Protein AF-0000000070210352 (afdb_homodimer)

Secondary structure (DSSP, 8-state):
--S-SEEEEEE-TTS-EEEEEESS---GGGTTT-EEEEEEEETTTEEEEEEEEEE--EEE-S-S--S-EEEEES-BHHHHHHHT-PPPSS-EEEEE-GGGEE-TT-EEEE-GGGSTTEE--EEEEEEE-S-B-S--GGGGGGGEEEEEEEE--EEGGGTSSHHHHTT--TGGG-STT-EEEEEEEEPGGG-S-GGG-EEEEEETTEEEEEEEGGGBSS-HHHHHHHHHTTSPBPTT-EEE----S--GGGSSS-----TT-EEEEEETTTEEEEEEEEE-/--S-SEEEEEE-TTS-EEEEEESS---HHHHTT-EEEEEEEETTTEEEEEEEEEE--EEE-S-S--S-EEEEES-BHHHHHHHT-PPPSS-EEEEE-GGGEE-TT--EEE-GGGSTTEE--EEEEEEE-S-B-S--GGGGGGGEEEEEEEE--EEGGGTSSHHHHTT--TGGG-STT-EEEEEEEEPGGG-S-GGG-EEEEEETTEEEEEEEGGGBSS-HHHHHHHHHTTSPBPTT-EEE----S--GGGSSS-----TT-EEEEEETTTEEEEEEEEE-

Solvent-accessible surface area (backbone atoms only — not comparable to full-atom values): 26756 Å² total; per-residue (Å²): 126,75,62,43,54,21,35,31,21,24,22,29,85,86,64,50,74,46,35,29,31,40,89,59,79,51,60,51,88,57,43,46,68,34,77,30,40,33,39,48,74,43,65,83,81,37,60,39,70,67,86,42,69,48,45,32,46,42,64,33,27,50,52,95,65,39,62,36,31,40,33,29,47,71,19,14,50,66,23,25,58,74,66,72,50,83,78,32,80,38,80,17,40,40,44,27,52,40,61,10,53,29,26,32,70,37,71,27,62,35,46,70,90,37,52,88,38,19,33,59,26,43,21,60,22,39,28,27,31,45,69,44,56,58,45,55,36,90,55,40,73,83,41,39,53,17,38,33,29,30,38,53,28,31,20,42,70,45,28,51,54,46,60,35,10,55,45,22,60,21,61,24,33,28,34,39,29,22,32,26,32,16,44,29,35,26,23,48,82,82,46,80,55,75,50,74,31,43,35,36,23,23,53,72,80,43,76,47,27,73,49,50,42,63,44,38,69,63,47,72,27,52,48,47,22,58,64,11,51,58,14,77,41,49,45,41,26,34,36,38,55,24,34,59,42,54,35,14,83,80,37,84,74,65,50,50,52,50,74,66,40,32,41,36,30,35,39,63,90,59,36,32,24,37,34,32,36,36,64,100,126,75,63,43,55,21,34,32,21,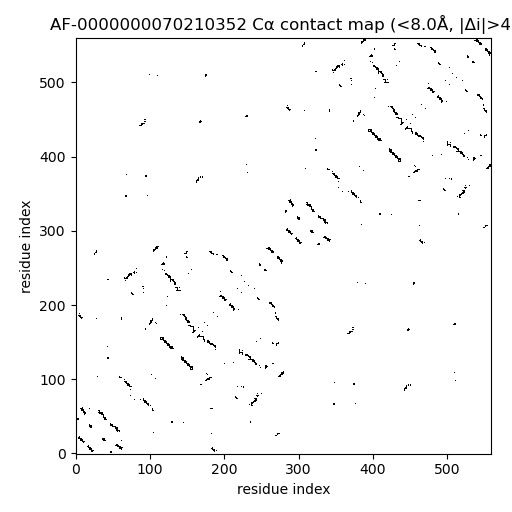23,24,29,84,84,63,50,76,45,35,28,32,41,88,61,79,52,60,52,88,56,43,43,68,34,76,29,39,33,39,46,73,43,65,83,81,36,59,38,70,67,86,43,69,49,45,34,45,44,64,33,27,50,54,97,64,39,64,36,32,41,32,31,48,71,21,14,52,65,23,24,58,75,65,72,51,82,77,34,80,39,80,17,39,40,45,28,53,41,62,9,54,30,24,35,69,38,72,28,62,35,47,68,91,37,52,88,37,18,34,60,27,44,22,59,21,39,29,29,30,44,69,44,56,58,46,55,36,91,52,41,72,85,40,40,53,17,39,34,29,30,38,53,28,30,20,43,69,46,28,51,55,42,61,34,9,56,45,21,59,22,62,26,34,28,34,38,29,23,33,28,32,14,43,27,36,25,22,49,84,81,46,81,56,75,52,74,31,44,36,38,24,23,52,73,80,42,78,46,27,71,48,49,41,61,43,37,69,65,46,70,27,52,48,49,22,59,63,12,52,57,14,75,40,50,44,40,25,35,35,38,54,25,33,58,42,53,37,15,85,80,37,83,74,66,51,49,53,50,74,64,38,33,40,36,27,34,38,64,89,58,36,32,25,39,33,32,36,36,64,100

Nearest PDB structures (foldseek):
  8sut-assembly1_B  TM=8.507E-01  e=7.745E-30  Bacillus subtilis
  8sky-assembly1_A  TM=8.554E-01  e=4.816E-29  Bacillus subtilis
  8suu-assembly1_A  TM=8.334E-01  e=1.982E-28  Bacillus subtilis
  6v77-assembly1_B  TM=8.455E-01  e=5.073E-27  Mycolicibacterium smegmatis MC2 155
  1nr9-assembly2_C  TM=8.931E-01  e=1.199E-19  Escherichia coli

Foldseek 3Di:
DAQAQWWWWAQFPVRDIFIFHDPADDALVPQQQDKTFTWDDDLAGHIHTPPDIGGGHGTWFSDPWAQWAKEFEPFFQQACVLVVHDDDPATDIDIAGGQLETEFAEADEDEPQLAPFKKKFKFKKWFFRAKDAQDALVCLLVGTSAIKIWIQIFSVQCQPDCVRPVNHGHVRRHPGNSIYIDSTGGRCVLVVAQQAKWKFKDKVRHTQDIDGSVSGNQGPSSNVNVCRHVNIDGGGHMYTRYGHPRMQCSDVVRPHDHAQIKMWMQMPRGHIGIYGYHYD/DAQEQWWWWAQFPVRDIFIFHDPADDALVPQQQDKTFTWDDDLAGHIHTPPDIGGGHGTWFSDPWAQWAKEFEPFFQQACVLVVHDDDPATDIDIAGGQLETEFAEADEDEPQLAPFKKKFKFKKWFFRAKDAQDALVCLLVGTSAIKIWIQIFSVQCQDDCVRPVNHGHVRRHPGNSIYIDSTGGRCVLVVAQQAKWKFKDKVRHTQDIDGSVSGNQGPSSNVNVCRHVNIDGGGHMYTRYGHPRMQCSDVVRDHDHAQIKMWMQMPRGHIGIYGYHYD

Structure (mmCIF, N/CA/C/O backbone):
data_AF-0000000070210352-model_v1
#
loop_
_entity.id
_entity.type
_entity.pdbx_description
1 polymer 'Fumarylacetoacetase-like C-terminal domain-containing protein'
#
loop_
_atom_site.group_PDB
_atom_site.id
_atom_site.type_symbol
_atom_site.label_atom_id
_atom_site.label_alt_id
_atom_site.label_comp_id
_atom_site.label_asym_id
_atom_site.label_entity_id
_atom_site.label_seq_id
_atom_site.pdbx_PDB_ins_code
_atom_site.Cartn_x
_atom_site.Cartn_y
_atom_site.Cartn_z
_atom_site.occupancy
_atom_site.B_iso_or_equiv
_atom_site.auth_seq_id
_atom_site.auth_comp_id
_atom_site.auth_asym_id
_atom_site.auth_atom_id
_atom_site.pdbx_PDB_model_num
ATOM 1 N N . MET A 1 1 ? -24 14.086 12.539 1 58.62 1 MET A N 1
ATOM 2 C CA . MET A 1 1 ? -23.062 15.141 12.883 1 58.62 1 MET A CA 1
ATOM 3 C C . MET A 1 1 ? -21.844 14.57 13.609 1 58.62 1 MET A C 1
ATOM 5 O O . MET A 1 1 ? -21.969 13.594 14.344 1 58.62 1 MET A O 1
ATOM 9 N N . SER A 1 2 ? -20.672 15.078 13.133 1 75.44 2 SER A N 1
ATOM 10 C CA . SER A 1 2 ? -19.5 14.562 13.812 1 75.44 2 SER A CA 1
ATOM 11 C C . SER A 1 2 ? -19.594 14.781 15.32 1 75.44 2 SER A C 1
ATOM 13 O O . SER A 1 2 ? -20.062 15.828 15.773 1 75.44 2 SER A O 1
ATOM 15 N N . ALA A 1 3 ? -19.281 13.805 16 1 88.69 3 ALA A N 1
ATOM 16 C CA . ALA A 1 3 ? -19.344 13.852 17.453 1 88.69 3 ALA A CA 1
ATOM 17 C C . ALA A 1 3 ? -18.188 14.664 18.031 1 88.69 3 ALA A C 1
ATOM 19 O O . ALA A 1 3 ? -18.094 14.867 19.234 1 88.69 3 ALA A O 1
ATOM 20 N N . PHE A 1 4 ? -17.375 15.195 17.219 1 97.5 4 PHE A N 1
ATOM 21 C CA . PHE A 1 4 ? -16.219 15.961 17.672 1 97.5 4 PHE A CA 1
ATOM 22 C C . PHE A 1 4 ? -15.922 17.125 16.719 1 97.5 4 PHE A C 1
ATOM 24 O O . PHE A 1 4 ? -16.344 17.109 15.57 1 97.5 4 PHE A O 1
ATOM 31 N N . GLU A 1 5 ? -15.273 18.172 17.266 1 97.88 5 GLU A N 1
ATOM 32 C CA . GLU A 1 5 ? -14.68 19.234 16.453 1 97.88 5 GLU A CA 1
ATOM 33 C C . GLU A 1 5 ? -13.289 18.828 15.953 1 97.88 5 GLU A C 1
ATOM 35 O O . GLU A 1 5 ? -13.016 18.875 14.75 1 97.88 5 GLU A O 1
ATOM 40 N N . ARG A 1 6 ? -12.453 18.453 16.875 1 98.62 6 ARG A N 1
ATOM 41 C CA . ARG A 1 6 ? -11.094 18 16.609 1 98.62 6 ARG A CA 1
ATOM 42 C C . ARG A 1 6 ? -10.766 16.75 17.406 1 98.62 6 ARG A C 1
ATOM 44 O O . ARG A 1 6 ? -10.656 16.812 18.641 1 98.62 6 ARG A O 1
ATOM 51 N N . LEU A 1 7 ? -10.594 15.656 16.75 1 98.81 7 LEU A N 1
ATOM 52 C CA . LEU A 1 7 ? -10.383 14.352 17.359 1 98.81 7 LEU A CA 1
ATOM 53 C C . LEU A 1 7 ? -8.898 14.133 17.672 1 98.81 7 LEU A C 1
ATOM 55 O O . LEU A 1 7 ? -8.062 14.227 16.766 1 98.81 7 LEU A O 1
ATOM 59 N N . ILE A 1 8 ? -8.594 13.859 18.891 1 98.81 8 ILE A N 1
ATOM 60 C CA . ILE A 1 8 ? -7.238 13.469 19.25 1 98.81 8 ILE A CA 1
ATOM 61 C C . ILE A 1 8 ? -7.258 12.102 19.938 1 98.81 8 ILE A C 1
ATOM 63 O O . ILE A 1 8 ? -8.305 11.648 20.391 1 98.81 8 ILE A O 1
ATOM 67 N N . ARG A 1 9 ? -6.176 11.453 19.891 1 98.88 9 ARG A N 1
ATOM 68 C CA . ARG A 1 9 ? -5.855 10.258 20.656 1 98.88 9 ARG A CA 1
ATOM 69 C C . ARG A 1 9 ? -4.656 10.492 21.578 1 98.88 9 ARG A C 1
ATOM 71 O O . ARG A 1 9 ? -3.68 11.125 21.172 1 98.88 9 ARG A O 1
ATOM 78 N N . PHE A 1 10 ? -4.766 10.016 22.828 1 98.81 10 PHE A N 1
ATOM 79 C CA . PHE A 1 10 ? -3.697 10.312 23.781 1 98.81 10 PHE A CA 1
ATOM 80 C C . PHE A 1 10 ? -3.707 9.328 24.938 1 98.81 10 PHE A C 1
ATOM 82 O O . PHE A 1 10 ? -4.676 8.586 25.125 1 98.81 10 PHE A O 1
ATOM 89 N N . GLU A 1 11 ? -2.594 9.242 25.562 1 98.62 11 GLU A N 1
ATOM 90 C CA . GLU A 1 11 ? -2.559 8.625 26.891 1 98.62 11 GLU A CA 1
ATOM 91 C C . GLU A 1 11 ? -2.902 9.641 27.969 1 98.62 11 GLU A C 1
ATOM 93 O O . GLU A 1 11 ? -2.346 10.742 28 1 98.62 11 GLU A O 1
ATOM 98 N N . ASP A 1 12 ? -3.814 9.273 28.812 1 97.62 12 ASP A N 1
ATOM 99 C CA . ASP A 1 12 ? -4.098 10.172 29.922 1 97.62 12 ASP A CA 1
ATOM 100 C C . ASP A 1 12 ? -3.043 10.039 31.016 1 97.62 12 ASP A C 1
ATOM 102 O O . ASP A 1 12 ? -2.025 9.375 30.828 1 97.62 12 ASP A O 1
ATOM 106 N N . LYS A 1 13 ? -3.215 10.656 32.125 1 94.38 13 LYS A N 1
ATOM 107 C CA . LYS A 1 13 ? -2.219 10.711 33.219 1 94.38 13 LYS A CA 1
ATOM 108 C C . LYS A 1 13 ? -1.993 9.328 33.812 1 94.38 13 LYS A C 1
ATOM 110 O O . LYS A 1 13 ? -0.949 9.07 34.406 1 94.38 13 LYS A O 1
ATOM 115 N N . ASP A 1 14 ? -2.967 8.43 33.625 1 95.25 14 ASP A N 1
ATOM 116 C CA . ASP A 1 14 ? -2.859 7.082 34.156 1 95.25 14 ASP A CA 1
ATOM 117 C C . ASP A 1 14 ? -2.338 6.109 33.094 1 95.25 14 ASP A C 1
ATOM 119 O O . ASP A 1 14 ? -2.273 4.902 33.344 1 95.25 14 ASP A O 1
ATOM 123 N N . GLY A 1 15 ? -2.078 6.605 31.891 1 96.94 15 GLY A N 1
ATOM 124 C CA . GLY A 1 15 ? -1.497 5.773 30.844 1 96.94 15 GLY A CA 1
ATOM 125 C C . GLY A 1 15 ? -2.537 5.074 30 1 96.94 15 GLY A C 1
ATOM 126 O O . GLY A 1 15 ? -2.195 4.254 29.141 1 96.94 15 GLY A O 1
ATOM 127 N N . LYS A 1 16 ? -3.766 5.375 30.312 1 97.25 16 LYS A N 1
ATOM 128 C CA . LYS A 1 16 ? -4.84 4.793 29.5 1 97.25 16 LYS A CA 1
ATOM 129 C C . LYS A 1 16 ? -5.004 5.539 28.188 1 97.25 16 LYS A C 1
ATOM 131 O O . LYS A 1 16 ? -5.082 6.77 28.172 1 97.25 16 LYS A O 1
ATOM 136 N N . THR A 1 17 ? -5.027 4.805 27.078 1 98.56 17 THR A N 1
ATOM 137 C CA . THR A 1 17 ? -5.23 5.422 25.781 1 98.56 17 THR A CA 1
ATOM 138 C C . THR A 1 17 ? -6.707 5.742 25.547 1 98.56 17 THR A C 1
ATOM 140 O O . THR A 1 17 ? -7.559 4.859 25.641 1 98.56 17 THR A O 1
ATOM 143 N N . VAL A 1 18 ? -7.016 6.973 25.234 1 97.88 18 VAL A N 1
ATOM 144 C CA . VAL A 1 18 ? -8.398 7.402 25.047 1 97.88 18 VAL A CA 1
ATOM 145 C C . VAL A 1 18 ? -8.477 8.406 23.891 1 97.88 18 VAL A C 1
ATOM 147 O O . VAL A 1 18 ? -7.445 8.914 23.438 1 97.88 18 VAL A O 1
ATOM 150 N N . TYR A 1 19 ? -9.633 8.633 23.422 1 98.62 19 TYR A N 1
ATOM 151 C CA . TYR A 1 19 ? -9.914 9.688 22.453 1 98.62 19 TYR A CA 1
ATOM 152 C C . TYR A 1 19 ? -10.469 10.922 23.141 1 98.62 19 TYR A C 1
ATOM 154 O O . TYR A 1 19 ? -11.109 10.828 24.188 1 98.62 19 TYR A O 1
ATOM 162 N N . GLY A 1 20 ? -10.188 12.047 22.578 1 98.62 20 GLY A N 1
ATOM 163 C CA . GLY A 1 20 ? -10.688 13.312 23.094 1 98.62 20 GLY A CA 1
ATOM 164 C C . GLY A 1 20 ? -11.078 14.289 22 1 98.62 20 GLY A C 1
ATOM 165 O O . GLY A 1 20 ? -10.781 14.078 20.828 1 98.62 20 GLY A O 1
ATOM 166 N N . ASN A 1 21 ? -11.789 15.281 22.391 1 98.62 21 ASN A N 1
ATOM 167 C CA . ASN A 1 21 ? -12.234 16.359 21.5 1 98.62 21 ASN A CA 1
ATOM 168 C C . ASN A 1 21 ? -11.602 17.688 21.891 1 98.62 21 ASN A C 1
ATOM 170 O O . ASN A 1 21 ? -11.812 18.188 23 1 98.62 21 ASN A O 1
ATOM 174 N N . LEU A 1 22 ? -10.773 18.234 21.016 1 97.88 22 LEU A N 1
ATOM 175 C CA . LEU A 1 22 ? -10.367 19.641 21.156 1 97.88 22 LEU A CA 1
ATOM 176 C C . LEU A 1 22 ? -11.422 20.562 20.562 1 97.88 22 LEU A C 1
ATOM 178 O O . LEU A 1 22 ? -11.781 20.438 19.391 1 97.88 22 LEU A O 1
ATOM 182 N N . GLU A 1 23 ? -11.852 21.531 21.266 1 95.56 23 GLU A N 1
ATOM 183 C CA . GLU A 1 23 ? -12.93 22.422 20.828 1 95.56 23 GLU A CA 1
ATOM 184 C C . GLU A 1 23 ? -12.398 23.547 19.938 1 95.56 23 GLU A C 1
ATOM 186 O O . GLU A 1 23 ? -13.148 24.141 19.156 1 95.56 23 GLU A O 1
ATOM 191 N N . LYS A 1 24 ? -11.18 23.859 20.125 1 95.94 24 LYS A N 1
ATOM 192 C CA . LYS A 1 24 ? -10.516 24.875 19.328 1 95.94 24 LYS A CA 1
ATOM 193 C C . LYS A 1 24 ? -9.133 24.422 18.875 1 95.94 24 LYS A C 1
ATOM 195 O O . LYS A 1 24 ? -8.641 23.391 19.328 1 95.94 24 LYS A O 1
ATOM 200 N N . GLU A 1 25 ? -8.656 25.141 17.953 1 95.75 25 GLU A N 1
ATOM 201 C CA . GLU A 1 25 ? -7.277 24.859 17.547 1 95.75 25 GLU A CA 1
ATOM 202 C C . GLU A 1 25 ? -6.305 25.125 18.688 1 95.75 25 GLU A C 1
ATOM 204 O O . GLU A 1 25 ? -6.363 26.172 19.328 1 95.75 25 GLU A O 1
ATOM 209 N N . VAL A 1 26 ? -5.484 24.234 19 1 95.25 26 VAL A N 1
ATOM 210 C CA . VAL A 1 26 ? -4.477 24.328 20.047 1 95.25 26 VAL A CA 1
ATOM 211 C C . VAL A 1 26 ? -3.096 24.031 19.469 1 95.25 26 VAL A C 1
ATOM 213 O O . VAL A 1 26 ? -2.912 23.047 18.734 1 95.25 26 VAL A O 1
ATOM 216 N N . PRO A 1 27 ? -2.119 24.953 19.766 1 96 27 PRO A N 1
ATOM 217 C CA . PRO A 1 27 ? -0.766 24.594 19.328 1 96 27 PRO A CA 1
ATOM 218 C C . PRO A 1 27 ? -0.346 23.203 19.797 1 96 27 PRO A C 1
ATOM 220 O O . PRO A 1 27 ? -0.608 22.828 20.938 1 96 27 PRO A O 1
ATOM 223 N N . THR A 1 28 ? 0.237 22.453 18.906 1 97.75 28 THR A N 1
ATOM 224 C CA . THR A 1 28 ? 0.505 21.031 19.125 1 97.75 28 THR A CA 1
ATOM 225 C C . THR A 1 28 ? 1.237 20.812 20.438 1 97.75 28 THR A C 1
ATOM 227 O O . THR A 1 28 ? 0.867 19.938 21.219 1 97.75 28 THR A O 1
ATOM 230 N N . LYS A 1 29 ? 2.229 21.625 20.734 1 96.44 29 LYS A N 1
ATOM 231 C CA . LYS A 1 29 ? 3.068 21.453 21.922 1 96.44 29 LYS A CA 1
ATOM 232 C C . LYS A 1 29 ? 2.307 21.812 23.188 1 96.44 29 LYS A C 1
ATOM 234 O O . LYS A 1 29 ? 2.771 21.531 24.297 1 96.44 29 LYS A O 1
ATOM 239 N N . GLU A 1 30 ? 1.146 22.406 23.047 1 97.69 30 GLU A N 1
ATOM 240 C CA . GLU A 1 30 ? 0.341 22.812 24.188 1 97.69 30 GLU A CA 1
ATOM 241 C C . GLU A 1 30 ? -0.835 21.859 24.406 1 97.69 30 GLU A C 1
ATOM 243 O O . GLU A 1 30 ? -1.628 22.047 25.328 1 97.69 30 GLU A O 1
ATOM 248 N N . ILE A 1 31 ? -0.991 20.906 23.516 1 98.31 31 ILE A N 1
ATOM 249 C CA . ILE A 1 31 ? -2.098 19.953 23.656 1 98.31 31 ILE A CA 1
ATOM 250 C C . ILE A 1 31 ? -1.884 19.078 24.891 1 98.31 31 ILE A C 1
ATOM 252 O O . ILE A 1 31 ? -2.822 18.828 25.641 1 98.31 31 ILE A O 1
ATOM 256 N N . GLU A 1 32 ? -0.631 18.594 25.031 1 97.75 32 GLU A N 1
ATOM 257 C CA . GLU A 1 32 ? -0.325 17.859 26.25 1 97.75 32 GLU A CA 1
ATOM 258 C C . GLU A 1 32 ? -0.493 18.75 27.484 1 97.75 32 GLU A C 1
ATOM 260 O O . GLU A 1 32 ? -0.024 19.891 27.5 1 97.75 32 GLU A O 1
ATOM 265 N N . GLY A 1 33 ? -1.172 18.297 28.422 1 97.38 33 GLY A N 1
ATOM 266 C CA . GLY A 1 33 ? -1.474 19.078 29.609 1 97.38 33 GLY A CA 1
ATOM 267 C C . GLY A 1 33 ? -2.844 19.719 29.578 1 97.38 33 GLY A C 1
ATOM 268 O O . GLY A 1 33 ? -3.361 20.156 30.609 1 97.38 33 GLY A O 1
ATOM 269 N N . SER A 1 34 ? -3.459 19.828 28.406 1 97.5 34 SER A N 1
ATOM 270 C CA . SER A 1 34 ? -4.773 20.438 28.281 1 97.5 34 SER A CA 1
ATOM 271 C C . SER A 1 34 ? -5.875 19.5 28.766 1 97.5 34 SER A C 1
ATOM 273 O O . SER A 1 34 ? -5.699 18.281 28.781 1 97.5 34 SER A O 1
ATOM 275 N N . SER A 1 35 ? -7 20.094 29.203 1 97.81 35 SER A N 1
ATOM 276 C CA . SER A 1 35 ? -8.211 19.344 29.531 1 97.81 35 SER A CA 1
ATOM 277 C C . SER A 1 35 ? -9.133 19.203 28.328 1 97.81 35 SER A C 1
ATOM 279 O O . SER A 1 35 ? -9.445 20.203 27.672 1 97.81 35 SER A O 1
ATOM 281 N N . VAL A 1 36 ? -9.539 17.984 28.031 1 98.19 36 VAL A N 1
ATOM 282 C CA . VAL A 1 36 ? -10.375 17.766 26.859 1 98.19 36 VAL A CA 1
ATOM 283 C C . VAL A 1 36 ? -11.547 16.859 27.219 1 98.19 36 VAL A C 1
ATOM 285 O O . VAL A 1 36 ? -11.484 16.125 28.219 1 98.19 36 VAL A O 1
ATOM 288 N N . GLU A 1 37 ? -12.555 16.938 26.484 1 97.88 37 GLU A N 1
ATOM 289 C CA . GLU A 1 37 ? -13.68 16.016 26.609 1 97.88 37 GLU A CA 1
ATOM 290 C C . GLU A 1 37 ? -13.328 14.625 26.094 1 97.88 37 GLU A C 1
ATOM 292 O O . GLU A 1 37 ? -12.805 14.484 24.984 1 97.88 37 GLU A O 1
ATOM 297 N N . VAL A 1 38 ? -13.617 13.609 26.844 1 98.19 38 VAL A N 1
ATOM 298 C CA . VAL A 1 38 ? -13.32 12.227 26.469 1 98.19 38 VAL A CA 1
ATOM 299 C C . VAL A 1 38 ? -14.383 11.719 25.5 1 98.19 38 VAL A C 1
ATOM 301 O O . VAL A 1 38 ? -15.57 11.977 25.688 1 98.19 38 VAL A O 1
ATOM 304 N N . LEU A 1 39 ? -13.922 11.062 24.453 1 98.31 39 LEU A N 1
ATOM 305 C CA . LEU A 1 39 ? -14.812 10.422 23.5 1 98.31 39 LEU A CA 1
ATOM 306 C C . LEU A 1 39 ? -14.727 8.898 23.609 1 98.31 39 LEU A C 1
ATOM 308 O O . LEU A 1 39 ? -13.672 8.359 23.938 1 98.31 39 LEU A O 1
ATOM 312 N N . GLU A 1 40 ? -15.836 8.227 23.391 1 97.69 40 GLU A N 1
ATOM 313 C CA . GLU A 1 40 ? -15.859 6.773 23.266 1 97.69 40 GLU A CA 1
ATOM 314 C C . GLU A 1 40 ? -16.156 6.355 21.828 1 97.69 40 GLU A C 1
ATOM 316 O O . GLU A 1 40 ? -16.812 7.09 21.078 1 97.69 40 GLU A O 1
ATOM 321 N N . GLY A 1 41 ? -15.609 5.195 21.484 1 96.81 41 GLY A N 1
ATOM 322 C CA . GLY A 1 41 ? -15.828 4.684 20.141 1 96.81 41 GLY A CA 1
ATOM 323 C C . GLY A 1 41 ? -14.547 4.504 19.344 1 96.81 41 GLY A C 1
ATOM 324 O O . GLY A 1 41 ? -13.453 4.461 19.922 1 96.81 41 GLY A O 1
ATOM 325 N N . ASP A 1 42 ? -14.664 4.297 18.125 1 96.75 42 ASP A N 1
ATOM 326 C CA . ASP A 1 42 ? -13.555 4.16 17.188 1 96.75 42 ASP A CA 1
ATOM 327 C C . ASP A 1 42 ? -13.984 4.555 15.773 1 96.75 42 ASP A C 1
ATOM 329 O O . ASP A 1 42 ? -15.125 4.961 15.547 1 96.75 42 ASP A O 1
ATOM 333 N N . VAL A 1 43 ? -13.078 4.535 14.875 1 95 43 VAL A N 1
ATOM 334 C CA . VAL A 1 43 ? -13.32 5.004 13.516 1 95 43 VAL A CA 1
ATOM 335 C C . VAL A 1 43 ? -14.477 4.227 12.898 1 95 43 VAL A C 1
ATOM 337 O O . VAL A 1 43 ? -15.32 4.805 12.203 1 95 43 VAL A O 1
ATOM 340 N N . LYS A 1 44 ? -14.609 2.957 13.062 1 92.94 44 LYS A N 1
ATOM 341 C CA . LYS A 1 44 ? -15.617 2.105 12.438 1 92.94 44 LYS A CA 1
ATOM 342 C C . LYS A 1 44 ? -16.984 2.305 13.086 1 92.94 44 LYS A C 1
ATOM 344 O O . LYS A 1 44 ? -18 2.404 12.391 1 92.94 44 LYS A O 1
ATOM 349 N N . SER A 1 45 ? -16.969 2.426 14.406 1 94.69 45 SER A N 1
ATOM 350 C CA . SER A 1 45 ? -18.234 2.463 15.117 1 94.69 45 SER A CA 1
ATOM 351 C C . SER A 1 45 ? -18.719 3.896 15.32 1 94.69 45 SER A C 1
ATOM 353 O O . SER A 1 45 ? -19.891 4.125 15.648 1 94.69 45 SER A O 1
ATOM 355 N N . GLY A 1 46 ? -17.781 4.828 15.125 1 95.19 46 GLY A N 1
ATOM 356 C CA . GLY A 1 46 ? -18.109 6.223 15.383 1 95.19 46 GLY A CA 1
ATOM 357 C C . GLY A 1 46 ? -17.781 6.656 16.797 1 95.19 46 GLY A C 1
ATOM 358 O O . GLY A 1 46 ? -17.422 5.828 17.641 1 95.19 46 GLY A O 1
ATOM 359 N N . PHE A 1 47 ? -17.859 7.938 17.016 1 97.5 47 PHE A N 1
ATOM 360 C CA . PHE A 1 47 ? -17.469 8.5 18.297 1 97.5 47 PHE A CA 1
ATOM 361 C C . PHE A 1 47 ? -18.656 9.156 19 1 97.5 47 PHE A C 1
ATOM 363 O O . PHE A 1 47 ? -19.578 9.633 18.328 1 97.5 47 PHE A O 1
ATOM 370 N N . LYS A 1 48 ? -18.609 9.109 20.297 1 97.06 48 LYS A N 1
ATOM 371 C CA . LYS A 1 48 ? -19.625 9.773 21.125 1 97.06 48 LYS A CA 1
ATOM 372 C C . LYS A 1 48 ? -18.969 10.492 22.312 1 97.06 48 LYS A C 1
ATOM 374 O O . LYS A 1 48 ? -18.016 9.984 22.906 1 97.06 48 LYS A O 1
ATOM 379 N N . LYS A 1 49 ? -19.594 11.562 22.656 1 96.5 49 LYS A N 1
ATOM 380 C CA . LYS A 1 49 ? -19.156 12.289 23.844 1 96.5 49 LYS A CA 1
ATOM 381 C C . LYS A 1 49 ? -19.562 11.555 25.109 1 96.5 49 LYS A C 1
ATOM 383 O O . LYS A 1 49 ? -20.672 11.031 25.203 1 96.5 49 LYS A O 1
ATOM 388 N N . THR A 1 50 ? -18.672 11.562 26.031 1 96.5 50 THR A N 1
ATOM 389 C CA . THR A 1 50 ? -18.969 10.867 27.266 1 96.5 50 THR A CA 1
ATOM 390 C C . THR A 1 50 ? -19.469 11.844 28.328 1 96.5 50 THR A C 1
ATOM 392 O O . THR A 1 50 ? -20.047 11.43 29.344 1 96.5 50 THR A O 1
ATOM 395 N N . GLY A 1 51 ? -19.141 13.102 28.141 1 95.81 51 GLY A N 1
ATOM 396 C CA . GLY A 1 51 ? -19.422 14.117 29.156 1 95.81 51 GLY A CA 1
ATOM 397 C C . GLY A 1 51 ? -18.312 14.266 30.172 1 9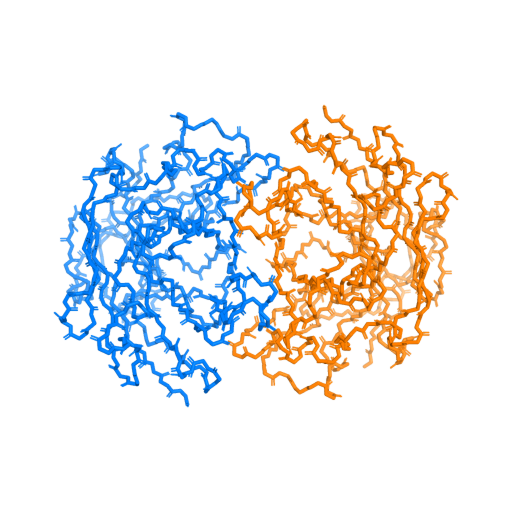5.81 51 GLY A C 1
ATOM 398 O O . GLY A 1 51 ? -18.359 15.164 31.016 1 95.81 51 GLY A O 1
ATOM 399 N N . GLN A 1 52 ? -17.391 13.438 30.109 1 97.12 52 GLN A N 1
ATOM 400 C CA . GLN A 1 52 ? -16.266 13.484 31.031 1 97.12 52 GLN A CA 1
ATOM 401 C C . GLN A 1 52 ? -15.07 14.195 30.406 1 97.12 52 GLN A C 1
ATOM 403 O O . GLN A 1 52 ? -14.914 14.203 29.188 1 97.12 52 GLN A O 1
ATOM 408 N N . LYS A 1 53 ? -14.375 14.805 31.25 1 97.81 53 LYS A N 1
ATOM 409 C CA . LYS A 1 53 ? -13.141 15.445 30.812 1 97.81 53 LYS A CA 1
ATOM 410 C C . LYS A 1 53 ? -11.922 14.789 31.453 1 97.81 53 LYS A C 1
ATOM 412 O O . LYS A 1 53 ? -12.039 14.164 32.5 1 97.81 53 LYS A O 1
ATOM 417 N N . THR A 1 54 ? -10.844 14.844 30.828 1 97.81 54 THR A N 1
ATOM 418 C CA . THR A 1 54 ? -9.57 14.391 31.375 1 97.81 54 THR A CA 1
ATOM 419 C C . THR A 1 54 ? -8.414 15.195 30.781 1 97.81 54 THR A C 1
ATOM 421 O O . THR A 1 54 ? -8.625 16.094 29.969 1 97.81 54 THR A O 1
ATOM 424 N N . THR A 1 55 ? -7.227 15.016 31.312 1 98.12 55 THR A N 1
ATOM 425 C CA . THR A 1 55 ? -6.039 15.75 30.906 1 98.12 55 THR A CA 1
ATOM 426 C C . THR A 1 55 ? -5.215 14.93 29.906 1 98.12 55 THR A C 1
ATOM 428 O O . THR A 1 55 ? -4.988 13.734 30.125 1 98.12 55 THR A O 1
ATOM 431 N N . VAL A 1 56 ? -4.727 15.555 28.859 1 98.62 56 VAL A N 1
ATOM 432 C CA . VAL A 1 56 ? -3.875 14.906 27.875 1 98.62 56 VAL A CA 1
ATOM 433 C C . VAL A 1 56 ? -2.484 14.672 28.469 1 98.62 56 VAL A C 1
ATOM 435 O O . VAL A 1 56 ? -1.765 15.633 28.766 1 98.62 56 VAL A O 1
ATOM 438 N N . GLY A 1 57 ? -2.129 13.477 28.672 1 98.31 57 GLY A N 1
ATOM 439 C CA . GLY A 1 57 ? -0.772 13.164 29.094 1 98.31 57 GLY A CA 1
ATOM 440 C C . GLY A 1 57 ? 0.214 13.133 27.938 1 98.31 57 GLY A C 1
ATOM 441 O O . GLY A 1 57 ? 1.041 14.031 27.797 1 98.31 57 GLY A O 1
ATOM 442 N N . LYS A 1 58 ? 0.085 12.148 27.078 1 98.5 58 LYS A N 1
ATOM 443 C CA . LYS A 1 58 ? 0.919 12.016 25.891 1 98.5 58 LYS A CA 1
ATOM 444 C C . LYS A 1 58 ? 0.069 11.992 24.625 1 98.5 58 LYS A C 1
ATOM 446 O O . LYS A 1 58 ? -0.758 11.094 24.438 1 98.5 58 LYS A O 1
ATOM 451 N N . LEU A 1 59 ? 0.309 12.914 23.812 1 98.75 59 LEU A N 1
ATOM 452 C CA . LEU A 1 59 ? -0.411 12.984 22.547 1 98.75 59 LEU A CA 1
ATOM 453 C C . LEU A 1 59 ? 0.045 11.883 21.609 1 98.75 59 LEU A C 1
ATOM 455 O O . LEU A 1 59 ? 1.243 11.617 21.484 1 98.75 59 LEU A O 1
ATOM 459 N N . LEU A 1 60 ? -0.866 11.148 20.953 1 98.81 60 LEU A N 1
ATOM 460 C CA . LEU A 1 60 ? -0.6 10.055 20.031 1 98.81 60 LEU A CA 1
ATOM 461 C C . LEU A 1 60 ? -1.136 10.383 18.641 1 98.81 60 LEU A C 1
ATOM 463 O O . LEU A 1 60 ? -1.861 11.367 18.453 1 98.81 60 LEU A O 1
ATOM 467 N N . CYS A 1 61 ? -0.707 9.625 17.688 1 98.88 61 CYS A N 1
ATOM 468 C CA . CYS A 1 61 ? -1.391 9.672 16.391 1 98.88 61 CYS A CA 1
ATOM 469 C C . CYS A 1 61 ? -2.896 9.523 16.578 1 98.88 61 CYS A C 1
ATOM 471 O O . CYS A 1 61 ? -3.357 8.672 17.328 1 98.88 61 CYS A O 1
ATOM 473 N N . PRO A 1 62 ? -3.639 10.383 15.906 1 98.75 62 PRO A N 1
ATOM 474 C CA . PRO A 1 62 ? -5.086 10.273 16.109 1 98.75 62 PRO A CA 1
ATOM 475 C C . PRO A 1 62 ? -5.648 8.93 15.641 1 98.75 62 PRO A C 1
ATOM 477 O O . PRO A 1 62 ? -6.785 8.586 15.969 1 98.75 62 PRO A O 1
ATOM 480 N N . LEU A 1 63 ? -4.895 8.18 14.859 1 98.69 63 LEU A N 1
ATOM 481 C CA . LEU A 1 63 ? -5.242 6.824 14.453 1 98.69 63 LEU A CA 1
ATOM 482 C C . LEU A 1 63 ? -4.293 5.809 15.078 1 98.69 63 LEU A C 1
ATOM 484 O O . LEU A 1 63 ? -3.072 5.949 14.977 1 98.69 63 LEU A O 1
ATOM 488 N N . PRO A 1 64 ? -4.898 4.812 15.742 1 98.12 64 PRO A N 1
ATOM 489 C CA . PRO A 1 64 ? -4.004 3.771 16.25 1 98.12 64 PRO A CA 1
ATOM 490 C C . PRO A 1 64 ? -3.311 2.988 15.141 1 98.12 64 PRO A C 1
ATOM 492 O O . PRO A 1 64 ? -2.232 2.43 15.352 1 98.12 64 PRO A O 1
ATOM 495 N N . THR A 1 65 ? -3.941 2.854 14.023 1 97.75 65 THR A N 1
ATOM 496 C CA . THR A 1 65 ? -3.457 2.195 12.812 1 97.75 65 THR A CA 1
ATOM 497 C C . THR A 1 65 ? -4.258 2.645 11.594 1 97.75 65 THR A C 1
ATOM 499 O O . THR A 1 65 ? -5.16 3.475 11.711 1 97.75 65 THR A O 1
ATOM 502 N N . THR A 1 66 ? -3.875 2.256 10.445 1 98.12 66 THR A N 1
ATOM 503 C CA . THR A 1 66 ? -4.59 2.408 9.18 1 98.12 66 THR A CA 1
ATOM 504 C C . THR A 1 66 ? -4.383 1.187 8.289 1 98.12 66 THR A C 1
ATOM 506 O O . THR A 1 66 ? -3.41 0.449 8.453 1 98.12 66 THR A O 1
ATOM 509 N N . ASN A 1 67 ? -5.297 0.921 7.445 1 96.06 67 ASN A N 1
ATOM 510 C CA . ASN A 1 67 ? -5.145 -0.212 6.539 1 96.06 67 ASN A CA 1
ATOM 511 C C . ASN A 1 67 ? -4.059 0.047 5.496 1 96.06 67 ASN A C 1
ATOM 513 O O . ASN A 1 67 ? -3.312 -0.863 5.133 1 96.06 67 ASN A O 1
ATOM 517 N N . ILE A 1 68 ? -4.027 1.215 5.031 1 98 68 ILE A N 1
ATOM 518 C CA . ILE A 1 68 ? -3.111 1.633 3.979 1 98 68 ILE A CA 1
ATOM 519 C C . ILE A 1 68 ? -3.096 3.156 3.881 1 98 68 ILE A C 1
ATOM 521 O O . ILE A 1 68 ? -4.082 3.816 4.219 1 98 68 ILE A O 1
ATOM 525 N N . ILE A 1 69 ? -1.989 3.719 3.527 1 98.88 69 ILE A N 1
ATOM 526 C CA . ILE A 1 69 ? -1.897 5.148 3.252 1 98.88 69 ILE A CA 1
ATOM 527 C C . ILE A 1 69 ? -1.812 5.379 1.745 1 98.88 69 ILE A C 1
ATOM 529 O O . ILE A 1 69 ? -0.877 4.91 1.091 1 98.88 69 ILE A O 1
ATOM 533 N N . LEU A 1 70 ? -2.795 6.043 1.184 1 98.88 70 LEU A N 1
ATOM 534 C CA . LEU A 1 70 ? -2.816 6.414 -0.227 1 98.88 70 LEU A CA 1
ATOM 535 C C . LEU A 1 70 ? -2.277 7.824 -0.427 1 98.88 70 LEU A C 1
ATOM 537 O O . LEU A 1 70 ? -2.615 8.734 0.332 1 98.88 70 LEU A O 1
ATOM 541 N N . CYS A 1 71 ? -1.438 7.988 -1.438 1 98.88 71 CYS A N 1
ATOM 542 C CA . CYS A 1 71 ? -0.762 9.266 -1.628 1 98.88 71 CYS A CA 1
ATOM 543 C C . CYS A 1 71 ? -0.881 9.734 -3.072 1 98.88 71 CYS A C 1
ATOM 545 O O . CYS A 1 71 ? -0.772 8.938 -4 1 98.88 71 CYS A O 1
ATOM 547 N N . VAL A 1 72 ? -1.093 11 -3.211 1 98.69 72 VAL A N 1
ATOM 548 C CA . VAL A 1 72 ? -1.136 11.609 -4.535 1 98.69 72 VAL A CA 1
ATOM 549 C C . VAL A 1 72 ? 0.181 12.328 -4.816 1 98.69 72 VAL A C 1
ATOM 551 O O . VAL A 1 72 ? 0.577 13.227 -4.07 1 98.69 72 VAL A O 1
ATOM 554 N N . GLY A 1 73 ? 0.832 11.898 -5.871 1 96.81 73 GLY A N 1
ATOM 555 C CA . GLY A 1 73 ? 2.029 12.586 -6.324 1 96.81 73 GLY A CA 1
ATOM 556 C C . GLY A 1 73 ? 1.732 13.758 -7.242 1 96.81 73 GLY A C 1
ATOM 557 O O . GLY A 1 73 ? 0.745 13.734 -7.98 1 96.81 73 GLY A O 1
ATOM 558 N N . LEU A 1 74 ? 2.529 14.789 -7.145 1 94.5 74 LEU A N 1
ATOM 559 C CA . LEU A 1 74 ? 2.521 15.898 -8.086 1 94.5 74 LEU A CA 1
ATOM 560 C C . LEU A 1 74 ? 1.148 16.562 -8.141 1 94.5 74 LEU A C 1
ATOM 562 O O . LEU A 1 74 ? 0.612 16.797 -9.227 1 94.5 74 LEU A O 1
ATOM 566 N N . ASN A 1 75 ? 0.587 16.828 -7 1 98.12 75 ASN A N 1
ATOM 567 C CA . ASN A 1 75 ? -0.792 17.312 -6.996 1 98.12 75 ASN A CA 1
ATOM 568 C C . ASN A 1 75 ? -0.864 18.812 -6.738 1 98.12 75 ASN A C 1
ATOM 570 O O . ASN A 1 75 ? -1.938 19.344 -6.457 1 98.12 75 ASN A O 1
ATOM 574 N N . TYR A 1 76 ? 0.226 19.484 -6.691 1 97.62 76 TYR A N 1
ATOM 575 C CA . TYR A 1 76 ? 0.275 20.938 -6.609 1 97.62 76 TYR A CA 1
ATOM 576 C C . TYR A 1 76 ? 0.984 21.531 -7.82 1 97.62 76 TYR A C 1
ATOM 578 O O . TYR A 1 76 ? 2.1 21.125 -8.156 1 97.62 76 TYR A O 1
ATOM 586 N N . ARG A 1 77 ? 0.331 22.484 -8.438 1 96 77 ARG A N 1
ATOM 587 C CA . ARG A 1 77 ? 0.77 23.031 -9.719 1 96 77 ARG A CA 1
ATOM 588 C C . ARG A 1 77 ? 2.189 23.578 -9.617 1 96 77 ARG A C 1
ATOM 590 O O . ARG A 1 77 ? 3.037 23.281 -10.461 1 96 77 ARG A O 1
ATOM 597 N N . ARG A 1 78 ? 2.496 24.359 -8.617 1 94.5 78 ARG A N 1
ATOM 598 C CA . ARG A 1 78 ? 3.814 24.969 -8.461 1 94.5 78 ARG A CA 1
ATOM 599 C C . ARG A 1 78 ? 4.887 23.906 -8.242 1 94.5 78 ARG A C 1
ATOM 601 O O . ARG A 1 78 ? 6.027 24.062 -8.68 1 94.5 78 ARG A O 1
ATOM 608 N N . HIS A 1 79 ? 4.543 22.812 -7.512 1 94 79 HIS A N 1
ATOM 609 C CA . HIS A 1 79 ? 5.477 21.719 -7.328 1 94 79 HIS A CA 1
ATOM 610 C C . HIS A 1 79 ? 5.723 20.969 -8.641 1 94 79 HIS A C 1
ATOM 612 O O . HIS A 1 79 ? 6.859 20.594 -8.938 1 94 79 HIS A O 1
ATOM 618 N N . ALA A 1 80 ? 4.695 20.75 -9.391 1 90.88 80 ALA A N 1
ATOM 619 C CA . ALA A 1 80 ? 4.84 20.109 -10.695 1 90.88 80 ALA A CA 1
ATOM 620 C C . ALA A 1 80 ? 5.75 20.938 -11.609 1 90.88 80 ALA A C 1
ATOM 622 O O . ALA A 1 80 ? 6.566 20.375 -12.344 1 90.88 80 ALA A O 1
ATOM 623 N N . GLU A 1 81 ? 5.602 22.203 -11.578 1 89.94 81 GLU A N 1
ATOM 624 C CA . GLU A 1 81 ? 6.453 23.109 -12.352 1 89.94 81 GLU A CA 1
ATOM 625 C C . GLU A 1 81 ? 7.902 23.031 -11.883 1 89.94 81 GLU A C 1
ATOM 627 O O . GLU A 1 81 ? 8.82 22.938 -12.703 1 89.94 81 GLU A O 1
ATOM 632 N N . GLU A 1 82 ? 8.07 23.047 -10.586 1 88.12 82 GLU A N 1
ATOM 633 C CA . GLU A 1 82 ? 9.398 22.922 -9.984 1 88.12 82 GLU A CA 1
ATOM 634 C C . GLU A 1 82 ? 10.086 21.625 -10.43 1 88.12 82 GLU A C 1
ATOM 636 O O . GLU A 1 82 ? 11.305 21.594 -10.602 1 88.12 82 GLU A O 1
ATOM 641 N N . CYS A 1 83 ? 9.336 20.516 -10.68 1 85.81 83 CYS A N 1
ATOM 642 C CA . CYS A 1 83 ? 9.836 19.203 -11.07 1 85.81 83 CYS A CA 1
ATOM 643 C C . CYS A 1 83 ? 10.008 19.109 -12.578 1 85.81 83 CYS A C 1
ATOM 645 O O . CYS A 1 83 ? 10.625 18.172 -13.086 1 85.81 83 CYS A O 1
ATOM 647 N N . ASN A 1 84 ? 9.492 20.031 -13.297 1 87 84 ASN A N 1
ATOM 648 C CA . ASN A 1 84 ? 9.477 20.016 -14.75 1 87 84 ASN A CA 1
ATOM 649 C C . ASN A 1 84 ? 8.852 18.719 -15.281 1 87 84 ASN A C 1
ATOM 651 O O . ASN A 1 84 ? 9.406 18.078 -16.172 1 87 84 ASN A O 1
ATOM 655 N N . LEU A 1 85 ? 7.84 18.297 -14.633 1 83.75 85 LEU A N 1
ATOM 656 C CA . LEU A 1 85 ? 7.133 17.078 -15.039 1 83.75 85 LEU A CA 1
ATOM 657 C C . LEU A 1 85 ? 5.766 17.422 -15.625 1 83.75 85 LEU A C 1
ATOM 659 O O . LEU A 1 85 ? 5.156 18.422 -15.242 1 83.75 85 LEU A O 1
ATOM 663 N N . GLN A 1 86 ? 5.391 16.531 -16.516 1 87.81 86 GLN A N 1
ATOM 664 C CA . GLN A 1 86 ? 4.043 16.672 -17.062 1 87.81 86 GLN A CA 1
ATOM 665 C C . GLN A 1 86 ? 2.99 16.266 -16.031 1 87.81 86 GLN A C 1
ATOM 667 O O . GLN A 1 86 ? 3.172 15.297 -15.297 1 87.81 86 GLN A O 1
ATOM 672 N N . ILE A 1 87 ? 1.909 17.047 -15.992 1 91.81 87 ILE A N 1
ATOM 673 C CA . ILE A 1 87 ? 0.772 16.719 -15.141 1 91.81 87 ILE A CA 1
ATOM 674 C C . ILE A 1 87 ? -0.014 15.562 -15.766 1 91.81 87 ILE A C 1
ATOM 676 O O . ILE A 1 87 ? -0.527 15.68 -16.875 1 91.81 87 ILE A O 1
ATOM 680 N N . PRO A 1 88 ? -0.089 14.531 -15.102 1 94.75 88 PRO A N 1
ATOM 681 C CA . PRO A 1 88 ? -0.861 13.43 -15.672 1 94.75 88 PRO A CA 1
ATOM 682 C C . PRO A 1 88 ? -2.361 13.711 -15.711 1 94.75 88 PRO A C 1
ATOM 684 O O . PRO A 1 88 ? -2.836 14.633 -15.031 1 94.75 88 PRO A O 1
ATOM 687 N N . SER A 1 89 ? -3.049 12.953 -16.5 1 97.19 89 SER A N 1
ATOM 688 C CA . SER A 1 89 ? -4.484 13.164 -16.656 1 97.19 89 SER A CA 1
ATOM 689 C C . SER A 1 89 ? -5.258 12.656 -15.453 1 97.19 89 SER A C 1
ATOM 691 O O . SER A 1 89 ? -6.41 13.039 -15.234 1 97.19 89 SER A O 1
ATOM 693 N N . ASN A 1 90 ? -4.652 11.719 -14.719 1 98 90 ASN A N 1
ATOM 694 C CA . ASN A 1 90 ? -5.195 11.234 -13.461 1 98 90 ASN A CA 1
ATOM 695 C C . ASN A 1 90 ? -4.234 11.492 -12.297 1 98 90 ASN A C 1
ATOM 697 O O . ASN A 1 90 ? -3.031 11.641 -12.508 1 98 90 ASN A O 1
ATOM 701 N N . PRO A 1 91 ? -4.793 11.555 -11.062 1 98.19 91 PRO A N 1
ATOM 702 C CA . PRO A 1 91 ? -3.879 11.594 -9.922 1 98.19 91 PRO A CA 1
ATOM 703 C C . PRO A 1 91 ? -2.838 10.477 -9.961 1 98.19 91 PRO A C 1
ATOM 705 O O . PRO A 1 91 ? -3.188 9.305 -10.148 1 98.19 91 PRO A O 1
ATOM 708 N N . ALA A 1 92 ? -1.568 10.836 -9.828 1 97.81 92 ALA A N 1
ATOM 709 C CA . ALA A 1 92 ? -0.506 9.836 -9.695 1 97.81 92 ALA A CA 1
ATOM 710 C C . ALA A 1 92 ? -0.512 9.219 -8.297 1 97.81 92 ALA A C 1
ATOM 712 O O . ALA A 1 92 ? -0.182 9.883 -7.316 1 97.81 92 ALA A O 1
ATOM 713 N N . ILE A 1 93 ? -0.823 7.945 -8.211 1 98.69 93 ILE A N 1
ATOM 714 C CA . ILE A 1 93 ? -1.081 7.348 -6.91 1 98.69 93 ILE A CA 1
ATOM 715 C C . ILE A 1 93 ? 0.075 6.426 -6.527 1 98.69 93 ILE A C 1
ATOM 717 O O . ILE A 1 93 ? 0.546 5.633 -7.348 1 98.69 93 ILE A O 1
ATOM 721 N N . PHE A 1 94 ? 0.563 6.531 -5.34 1 98.62 94 PHE A N 1
ATOM 722 C CA . PHE A 1 94 ? 1.422 5.547 -4.691 1 98.62 94 PHE A CA 1
ATOM 723 C C . PHE A 1 94 ? 0.949 5.27 -3.268 1 98.62 94 PHE A C 1
ATOM 725 O O . PHE A 1 94 ? -0.048 5.84 -2.818 1 98.62 94 PHE A O 1
ATOM 732 N N . THR A 1 95 ? 1.616 4.348 -2.594 1 98.62 95 THR A N 1
ATOM 733 C CA . THR A 1 95 ? 1.08 3.898 -1.313 1 98.62 95 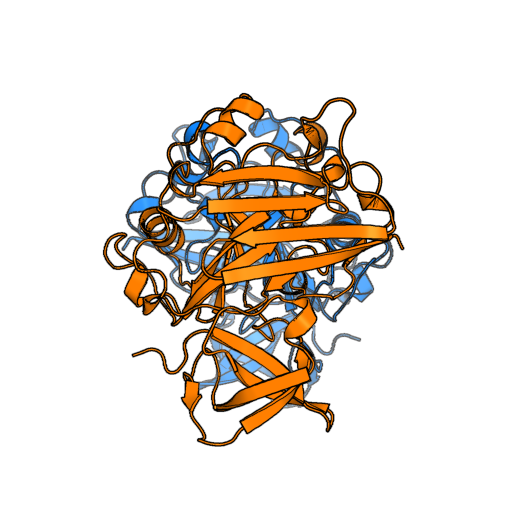THR A CA 1
ATOM 734 C C . THR A 1 95 ? 2.197 3.734 -0.287 1 98.62 95 THR A C 1
ATOM 736 O O . THR A 1 95 ? 3.361 3.561 -0.652 1 98.62 95 THR A O 1
ATOM 739 N N . LYS A 1 96 ? 1.847 3.961 0.914 1 98.62 96 LYS A N 1
ATOM 740 C CA . LYS A 1 96 ? 2.672 3.619 2.068 1 98.62 96 LYS A CA 1
ATOM 741 C C . LYS A 1 96 ? 1.994 2.559 2.934 1 98.62 96 LYS A C 1
ATOM 743 O O . LYS A 1 96 ? 0.768 2.543 3.061 1 98.62 96 LYS A O 1
ATOM 748 N N . PRO A 1 97 ? 2.805 1.684 3.557 1 98.5 97 PRO A N 1
ATOM 749 C CA . PRO A 1 97 ? 2.221 0.722 4.492 1 98.5 97 PRO A CA 1
ATOM 750 C C . PRO A 1 97 ? 1.802 1.364 5.812 1 98.5 97 PRO A C 1
ATOM 752 O O . PRO A 1 97 ? 2.176 2.506 6.094 1 98.5 97 PRO A O 1
ATOM 755 N N . SER A 1 98 ? 1.04 0.643 6.598 1 98.44 98 SER A N 1
ATOM 756 C CA . SER A 1 98 ? 0.481 1.153 7.848 1 98.44 98 SER A CA 1
ATOM 757 C C . SER A 1 98 ? 1.581 1.521 8.836 1 98.44 98 SER A C 1
ATOM 759 O O . SER A 1 98 ? 1.426 2.453 9.625 1 98.44 98 SER A O 1
ATOM 761 N N . ASP A 1 99 ? 2.688 0.83 8.773 1 98.56 99 ASP A N 1
ATOM 762 C CA . ASP A 1 99 ? 3.752 1.04 9.75 1 98.56 99 ASP A CA 1
ATOM 763 C C . ASP A 1 99 ? 4.5 2.344 9.484 1 98.56 99 ASP A C 1
ATOM 765 O O . ASP A 1 99 ? 5.324 2.773 10.289 1 98.56 99 ASP A O 1
ATOM 769 N N . ALA A 1 100 ? 4.176 2.975 8.367 1 98.81 100 ALA A N 1
ATOM 770 C CA . ALA A 1 100 ? 4.73 4.305 8.117 1 98.81 100 ALA A CA 1
ATOM 771 C C . ALA A 1 100 ? 4.082 5.344 9.023 1 98.81 100 ALA A C 1
ATOM 773 O O . ALA A 1 100 ? 4.59 6.461 9.164 1 98.81 100 ALA A O 1
ATOM 774 N N . LEU A 1 101 ? 3.033 5.031 9.664 1 98.75 101 LEU A N 1
ATOM 775 C CA . LEU A 1 101 ? 2.299 5.949 10.531 1 98.75 101 LEU A CA 1
ATOM 776 C C . LEU A 1 101 ? 3.139 6.348 11.742 1 98.75 101 LEU A C 1
ATOM 778 O O . LEU A 1 101 ? 3.76 5.496 12.375 1 98.75 101 LEU A O 1
ATOM 782 N N . ALA A 1 102 ? 3.203 7.59 11.992 1 98.75 102 ALA A N 1
ATOM 783 C CA . ALA A 1 102 ? 3.748 8.172 13.211 1 98.75 102 ALA A CA 1
ATOM 784 C C . ALA A 1 102 ? 2.848 9.289 13.734 1 98.75 102 ALA A C 1
ATOM 786 O O . ALA A 1 102 ? 1.979 9.789 13.008 1 98.75 102 ALA A O 1
ATOM 787 N N . GLY A 1 103 ? 2.996 9.633 15.008 1 98.75 103 GLY A N 1
ATOM 788 C CA . GLY A 1 103 ? 2.164 10.656 15.617 1 98.75 103 GLY A CA 1
ATOM 789 C C . GLY A 1 103 ? 2.893 11.969 15.82 1 98.75 103 GLY A C 1
ATOM 790 O O . GLY A 1 103 ? 4.078 12.086 15.508 1 98.75 103 GLY A O 1
ATOM 791 N N . PRO A 1 104 ? 2.139 12.953 16.25 1 98.75 104 PRO A N 1
ATOM 792 C CA . PRO A 1 104 ? 2.766 14.234 16.578 1 98.75 104 PRO A CA 1
ATOM 793 C C . PRO A 1 104 ? 3.787 14.125 17.703 1 98.75 104 PRO A C 1
ATOM 795 O O . PRO A 1 104 ? 3.584 13.359 18.656 1 98.75 104 PRO A O 1
ATOM 798 N N . LEU A 1 105 ? 4.906 14.82 17.578 1 98.38 105 LEU A N 1
ATOM 799 C CA . LEU A 1 105 ? 5.938 14.969 18.594 1 98.38 105 LEU A CA 1
ATOM 800 C C . LEU A 1 105 ? 6.746 13.688 18.734 1 98.38 105 LEU A C 1
ATOM 802 O O . LEU A 1 105 ? 7.656 13.609 19.578 1 98.38 105 LEU A O 1
ATOM 806 N N . GLU A 1 106 ? 6.395 12.695 17.984 1 98.38 106 GLU A N 1
ATOM 807 C CA . GLU A 1 106 ? 7.172 11.461 17.953 1 98.38 106 GLU A CA 1
ATOM 808 C C . GLU A 1 106 ? 8.445 11.633 17.125 1 98.38 106 GLU A C 1
ATOM 810 O O . GLU A 1 106 ? 8.43 12.273 16.062 1 98.38 106 GLU A O 1
ATOM 815 N N . ASP A 1 107 ? 9.562 11.109 17.641 1 98.75 107 ASP A N 1
ATOM 816 C CA . ASP A 1 107 ? 10.766 11.062 16.828 1 98.75 107 ASP A CA 1
ATOM 817 C C . ASP A 1 107 ? 10.578 10.133 15.633 1 98.75 107 ASP A C 1
ATOM 819 O O . ASP A 1 107 ? 9.984 9.055 15.758 1 98.75 107 ASP A O 1
ATOM 823 N N . ILE A 1 108 ? 11.023 10.555 14.477 1 98.94 108 ILE A N 1
ATOM 824 C CA . ILE A 1 108 ? 11.016 9.711 13.289 1 98.94 108 ILE A CA 1
ATOM 825 C C . ILE A 1 108 ? 12.367 9.031 13.125 1 98.94 108 ILE A C 1
ATOM 827 O O . ILE A 1 108 ? 13.375 9.688 12.836 1 98.94 108 ILE A O 1
ATOM 831 N N . PRO A 1 109 ? 12.422 7.73 13.289 1 98.88 109 PRO A N 1
ATOM 832 C CA . PRO A 1 109 ? 13.688 7.039 13.07 1 98.88 109 PRO A CA 1
ATOM 833 C C . PRO A 1 109 ? 14.094 6.98 11.602 1 98.88 109 PRO A C 1
ATOM 835 O O . PRO A 1 109 ? 13.266 6.648 10.742 1 98.88 109 PRO A O 1
ATOM 838 N N . ILE A 1 110 ? 15.305 7.371 11.32 1 98.94 110 ILE A N 1
ATOM 839 C CA . ILE A 1 110 ? 15.789 7.379 9.938 1 98.94 110 ILE A CA 1
ATOM 840 C C . ILE A 1 110 ? 16.859 6.312 9.758 1 98.94 110 ILE A C 1
ATOM 842 O O . ILE A 1 110 ? 17.953 6.426 10.312 1 98.94 110 ILE A O 1
ATOM 846 N N . HIS A 1 111 ? 16.531 5.328 9.023 1 98.81 111 HIS A N 1
ATOM 847 C CA . HIS A 1 111 ? 17.484 4.277 8.688 1 98.81 111 HIS A CA 1
ATOM 848 C C . HIS A 1 111 ? 18.734 4.852 8.031 1 98.81 111 HIS A C 1
ATOM 850 O O . HIS A 1 111 ? 18.656 5.793 7.238 1 98.81 111 HIS A O 1
ATOM 856 N N . PRO A 1 112 ? 19.938 4.32 8.234 1 98.69 112 PRO A N 1
ATOM 857 C CA . PRO A 1 112 ? 21.188 4.848 7.676 1 98.69 112 PRO A CA 1
ATOM 858 C C . PRO A 1 112 ? 21.125 4.996 6.156 1 98.69 112 PRO A C 1
ATOM 860 O O . PRO A 1 112 ? 21.656 5.969 5.609 1 98.69 112 PRO A O 1
ATOM 863 N N . SER A 1 113 ? 20.406 4.148 5.5 1 98.06 113 SER A N 1
ATOM 864 C CA . SER A 1 113 ? 20.375 4.156 4.039 1 98.06 113 SER A CA 1
ATOM 865 C C . SER A 1 113 ? 19.516 5.301 3.51 1 98.06 113 SER A C 1
ATOM 867 O O . SER A 1 113 ? 19.531 5.586 2.311 1 98.06 113 SER A O 1
ATOM 869 N N . CYS A 1 114 ? 18.812 5.977 4.34 1 98.5 114 CYS A N 1
ATOM 870 C CA . CYS A 1 114 ? 17.875 7.02 3.938 1 98.5 114 CYS A CA 1
ATOM 871 C C . CYS A 1 114 ? 18.422 8.406 4.242 1 98.5 114 CYS A C 1
ATOM 873 O O . CYS A 1 114 ? 17.781 9.414 3.943 1 98.5 114 CYS A O 1
ATOM 875 N N . GLN A 1 115 ? 19.578 8.492 4.777 1 98.56 115 GLN A N 1
ATOM 876 C CA . GLN A 1 115 ? 20.016 9.695 5.473 1 98.56 115 GLN A CA 1
ATOM 877 C C . GLN A 1 115 ? 20.641 10.695 4.496 1 98.56 115 GLN A C 1
ATOM 879 O O . GLN A 1 115 ? 20.688 11.898 4.777 1 98.56 115 GLN A O 1
ATOM 884 N N . SER A 1 116 ? 21.094 10.266 3.332 1 98.44 116 SER A N 1
ATOM 885 C CA . SER A 1 116 ? 21.891 11.109 2.441 1 98.44 116 SER A CA 1
ATOM 886 C C . SER A 1 116 ? 21.016 12.148 1.738 1 98.44 116 SER A C 1
ATOM 888 O O . SER A 1 116 ? 21.484 13.242 1.417 1 98.44 116 SER A O 1
ATOM 890 N N . GLN A 1 117 ? 19.797 11.859 1.426 1 98.69 117 GLN A N 1
ATOM 891 C CA . GLN A 1 117 ? 18.875 12.75 0.724 1 98.69 117 GLN A CA 1
ATOM 892 C C . GLN A 1 117 ? 17.484 12.703 1.341 1 98.69 117 GLN A C 1
ATOM 894 O O . GLN A 1 117 ? 16.5 12.5 0.635 1 98.69 117 GLN A O 1
ATOM 899 N N . LEU A 1 118 ? 17.422 12.867 2.633 1 98.94 118 LEU A N 1
ATOM 900 C CA . LEU A 1 118 ? 16.172 12.867 3.379 1 98.94 118 LEU A CA 1
ATOM 901 C C . LEU A 1 118 ? 15.414 14.18 3.176 1 98.94 118 LEU A C 1
ATOM 903 O O . LEU A 1 118 ? 15.992 15.258 3.309 1 98.94 118 LEU A O 1
ATOM 907 N N . ASP A 1 119 ? 14.172 14.109 2.852 1 98.94 119 ASP A N 1
ATOM 908 C CA . ASP A 1 119 ? 13.398 15.297 2.492 1 98.94 119 ASP A CA 1
ATOM 909 C C . ASP A 1 119 ? 12.07 15.336 3.244 1 98.94 119 ASP A C 1
ATOM 911 O O . ASP A 1 119 ? 11.711 14.375 3.939 1 98.94 119 ASP A O 1
ATOM 915 N N . TYR A 1 120 ? 11.414 16.438 3.26 1 98.94 120 TYR A N 1
ATOM 916 C CA . TYR A 1 120 ? 10.109 16.688 3.861 1 98.94 120 TYR A CA 1
ATOM 917 C C . TYR A 1 120 ? 9.078 17.047 2.797 1 98.94 120 TYR A C 1
ATOM 919 O O . TYR A 1 120 ? 9.43 17.594 1.743 1 98.94 120 TYR A O 1
ATOM 927 N N . GLU A 1 121 ? 7.879 16.703 3.055 1 98.81 121 GLU A N 1
ATOM 928 C CA . GLU A 1 121 ? 6.754 17.047 2.195 1 98.81 121 GLU A CA 1
ATOM 929 C C . GLU A 1 121 ? 5.492 17.297 3.016 1 98.81 121 GLU A C 1
ATOM 931 O O . GLU A 1 121 ? 4.734 16.375 3.301 1 98.81 121 GLU A O 1
ATOM 936 N N . GLY A 1 122 ? 5.223 18.531 3.426 1 98.81 122 GLY A N 1
ATOM 937 C CA . GLY A 1 122 ? 3.992 18.844 4.133 1 98.81 122 GLY A CA 1
ATOM 938 C C . GLY A 1 122 ? 2.75 18.672 3.279 1 98.81 122 GLY A C 1
ATOM 939 O O . GLY A 1 122 ? 2.725 19.094 2.119 1 98.81 122 GLY A O 1
ATOM 940 N N . GLU A 1 123 ? 1.741 18.031 3.854 1 98.81 123 GLU A N 1
ATOM 941 C CA . GLU A 1 123 ? 0.559 17.766 3.043 1 98.81 123 GLU A CA 1
ATOM 942 C C . GLU A 1 123 ? -0.718 17.875 3.871 1 98.81 123 GLU A C 1
ATOM 944 O O . GLU A 1 123 ? -0.767 17.438 5.016 1 98.81 123 GLU A O 1
ATOM 949 N N . LEU A 1 124 ? -1.79 18.516 3.266 1 98.88 124 LEU A N 1
ATOM 950 C CA . LEU A 1 124 ? -3.143 18.25 3.744 1 98.88 124 LEU A CA 1
ATOM 951 C C . LEU A 1 124 ? -3.5 16.781 3.594 1 98.88 124 LEU A C 1
ATOM 953 O O . LEU A 1 124 ? -3.207 16.156 2.564 1 98.88 124 LEU A O 1
ATOM 957 N N . THR A 1 125 ? -4.117 16.234 4.586 1 98.94 125 THR A N 1
ATOM 958 C CA . THR A 1 125 ? -4.371 14.805 4.648 1 98.94 125 THR A CA 1
ATOM 959 C C . THR A 1 125 ? -5.828 14.531 5.02 1 98.94 125 THR A C 1
ATOM 961 O O . THR A 1 125 ? -6.418 15.258 5.82 1 98.94 125 THR A O 1
ATOM 964 N N . LEU A 1 126 ? -6.391 13.508 4.43 1 98.88 126 LEU A N 1
ATOM 965 C CA . LEU A 1 126 ? -7.777 13.102 4.652 1 98.88 126 LEU A CA 1
ATOM 966 C C . LEU A 1 126 ? -7.84 11.766 5.379 1 98.88 126 LEU A C 1
ATOM 968 O O . LEU A 1 126 ? -6.949 10.922 5.23 1 98.88 126 LEU A O 1
ATOM 972 N N . VAL A 1 127 ? -8.898 11.539 6.133 1 98.88 127 VAL A N 1
ATOM 973 C CA . VAL A 1 127 ? -9.188 10.234 6.727 1 98.88 127 VAL A CA 1
ATOM 974 C C . VAL A 1 127 ? -10.609 9.805 6.355 1 98.88 127 VAL A C 1
ATOM 976 O O . VAL A 1 127 ? -11.562 10.555 6.551 1 98.88 127 VAL A O 1
ATOM 979 N N . VAL A 1 128 ? -10.766 8.633 5.852 1 98.75 128 VAL A N 1
ATOM 980 C CA . VAL A 1 128 ? -12.039 8.086 5.406 1 98.75 128 VAL A CA 1
ATOM 981 C C . VAL A 1 128 ? -12.867 7.641 6.609 1 98.75 128 VAL A C 1
ATOM 983 O O . VAL A 1 128 ? -12.336 7.027 7.539 1 98.75 128 VAL A O 1
ATOM 986 N N . SER A 1 129 ? -14.156 7.879 6.617 1 97.75 129 SER A N 1
ATOM 987 C CA . SER A 1 129 ? -15 7.676 7.789 1 97.75 129 SER A CA 1
ATOM 988 C C . SER A 1 129 ? -15.625 6.285 7.793 1 97.75 129 SER A C 1
ATOM 990 O O . SER A 1 129 ? -15.883 5.719 8.852 1 97.75 129 SER A O 1
ATOM 992 N N . LYS A 1 130 ? -15.953 5.777 6.641 1 97.94 130 LYS A N 1
ATOM 993 C CA . LYS A 1 130 ? -16.656 4.504 6.469 1 97.94 130 LYS A CA 1
ATOM 994 C C . LYS A 1 130 ? -16.266 3.836 5.156 1 97.94 130 LYS A C 1
ATOM 996 O O . LYS A 1 130 ? -15.836 4.508 4.211 1 97.94 130 LYS A O 1
ATOM 1001 N N . ASP A 1 131 ? -16.422 2.5 5.164 1 98.38 131 ASP A N 1
ATOM 1002 C CA . ASP A 1 131 ? -16.141 1.783 3.924 1 98.38 131 ASP A CA 1
ATOM 1003 C C . ASP A 1 131 ? -16.953 2.354 2.766 1 98.38 131 ASP A C 1
ATOM 1005 O O . ASP A 1 131 ? -18.141 2.635 2.914 1 98.38 131 ASP A O 1
ATOM 1009 N N . CYS A 1 132 ? -16.266 2.561 1.624 1 98.5 132 CYS A N 1
ATOM 1010 C CA . CYS A 1 132 ? -16.953 3.135 0.475 1 98.5 132 CYS A CA 1
ATOM 1011 C C . CYS A 1 132 ? -16.297 2.705 -0.83 1 98.5 132 CYS A C 1
ATOM 1013 O O . CYS A 1 132 ? -15.18 2.191 -0.823 1 98.5 132 CYS A O 1
ATOM 1015 N N . LYS A 1 133 ? -16.953 2.812 -1.876 1 98.69 133 LYS A N 1
ATOM 1016 C CA . LYS A 1 133 ? -16.531 2.479 -3.232 1 98.69 133 LYS A CA 1
ATOM 1017 C C . LYS A 1 133 ? -17.344 3.254 -4.27 1 98.69 133 LYS A C 1
ATOM 1019 O O . LYS A 1 133 ? -18.531 3.508 -4.07 1 98.69 133 LYS A O 1
ATOM 1024 N N . ASN A 1 134 ? -16.625 3.684 -5.32 1 98.62 134 ASN A N 1
ATOM 1025 C CA . ASN A 1 134 ? -17.281 4.359 -6.434 1 98.62 134 ASN A CA 1
ATOM 1026 C C . ASN A 1 134 ? -18.031 5.602 -5.969 1 98.62 134 ASN A C 1
ATOM 1028 O O . ASN A 1 134 ? -19.203 5.781 -6.297 1 98.62 134 ASN A O 1
ATOM 1032 N N . ILE A 1 135 ? -17.297 6.457 -5.277 1 98.19 135 ILE A N 1
ATOM 1033 C CA . ILE A 1 135 ? -17.844 7.707 -4.762 1 98.19 135 ILE A CA 1
ATOM 1034 C C . ILE A 1 135 ? -17.828 8.766 -5.859 1 98.19 135 ILE A C 1
ATOM 1036 O O . ILE A 1 135 ? -16.859 8.867 -6.625 1 98.19 135 ILE A O 1
ATOM 1040 N N . ALA A 1 136 ? -18.938 9.555 -5.973 1 98.62 136 ALA A N 1
ATOM 1041 C CA . ALA A 1 136 ? -18.906 10.742 -6.824 1 98.62 136 ALA A CA 1
ATOM 1042 C C . ALA A 1 136 ? -18.125 11.867 -6.164 1 98.62 136 ALA A C 1
ATOM 1044 O O . ALA A 1 136 ? -18.234 12.086 -4.957 1 98.62 136 ALA A O 1
ATOM 1045 N N . ALA A 1 137 ? -17.391 12.594 -6.926 1 98.69 137 ALA A N 1
ATOM 1046 C CA . ALA A 1 137 ? -16.562 13.672 -6.41 1 98.69 137 ALA A CA 1
ATOM 1047 C C . ALA A 1 137 ? -17.375 14.641 -5.559 1 98.69 137 ALA A C 1
ATOM 1049 O O . ALA A 1 137 ? -16.891 15.117 -4.523 1 98.69 137 ALA A O 1
ATOM 1050 N N . LYS A 1 138 ? -18.578 14.914 -5.949 1 98.06 138 LYS A N 1
ATOM 1051 C CA . LYS A 1 138 ? -19.406 15.906 -5.285 1 98.06 138 LYS A CA 1
ATOM 1052 C C . LYS A 1 138 ? -19.844 15.43 -3.898 1 98.06 138 LYS A C 1
ATOM 1054 O O . LYS A 1 138 ? -20.25 16.234 -3.061 1 98.06 138 LYS A O 1
ATOM 1059 N N . ASP A 1 139 ? -19.75 14.109 -3.623 1 98 139 ASP A N 1
ATOM 1060 C CA . ASP A 1 139 ? -20.266 13.539 -2.383 1 98 139 ASP A CA 1
ATOM 1061 C C . ASP A 1 139 ? -19.125 13.25 -1.4 1 98 139 ASP A C 1
ATOM 1063 O O . ASP A 1 139 ? -19.344 12.656 -0.346 1 98 139 ASP A O 1
ATOM 1067 N N . TYR A 1 140 ? -17.891 13.719 -1.716 1 97.5 140 TYR A N 1
ATOM 1068 C CA . TYR A 1 140 ? -16.703 13.297 -0.985 1 97.5 140 TYR A CA 1
ATOM 1069 C C . TYR A 1 140 ? -16.844 13.586 0.505 1 97.5 140 TYR A C 1
ATOM 1071 O O . TYR A 1 140 ? -16.391 12.805 1.342 1 97.5 140 TYR A O 1
ATOM 1079 N N . ALA A 1 141 ? -17.484 14.648 0.877 1 96.62 141 ALA A N 1
ATOM 1080 C CA . ALA A 1 141 ? -17.531 15.102 2.264 1 96.62 141 ALA A CA 1
ATOM 1081 C C . ALA A 1 141 ? -18.266 14.094 3.146 1 96.62 141 ALA A C 1
ATOM 1083 O O . ALA A 1 141 ? -17.953 13.961 4.336 1 96.62 141 ALA A O 1
ATOM 1084 N N . ASP A 1 142 ? -19.203 13.352 2.57 1 96.25 142 ASP A N 1
ATOM 1085 C CA . ASP A 1 142 ? -20 12.367 3.301 1 96.25 142 ASP A CA 1
ATOM 1086 C C . ASP A 1 142 ? -19.141 11.164 3.713 1 96.25 142 ASP A C 1
ATOM 1088 O O . ASP A 1 142 ? -19.562 10.359 4.543 1 96.25 142 ASP A O 1
ATOM 1092 N N . TYR A 1 143 ? -17.938 11.117 3.193 1 97.75 143 TYR A N 1
ATOM 1093 C CA . TYR A 1 143 ? -17.125 9.93 3.406 1 97.75 143 TYR A CA 1
ATOM 1094 C C . TYR A 1 143 ? -15.836 10.281 4.141 1 97.75 143 TYR A C 1
ATOM 1096 O O . TYR A 1 143 ? -14.914 9.461 4.203 1 97.75 143 TYR A O 1
ATOM 1104 N N . LEU A 1 144 ? -15.758 11.438 4.703 1 98.06 144 LEU A N 1
ATOM 1105 C CA . LEU A 1 144 ? -14.562 11.844 5.441 1 98.06 144 LEU A CA 1
ATOM 1106 C C . LEU A 1 144 ? -14.836 11.875 6.941 1 98.06 144 LEU A C 1
ATOM 1108 O O . LEU A 1 144 ? -15.812 12.492 7.383 1 98.06 144 LEU A O 1
ATOM 1112 N N . LEU A 1 145 ? -13.984 11.133 7.648 1 98.25 145 LEU A N 1
ATOM 1113 C CA . LEU A 1 145 ? -13.945 11.352 9.094 1 98.25 145 LEU A CA 1
ATOM 1114 C C . LEU A 1 145 ? -13.5 12.773 9.414 1 98.25 145 LEU A C 1
ATOM 1116 O O . LEU A 1 145 ? -14.031 13.406 10.328 1 98.25 145 LEU A O 1
ATOM 1120 N N . GLY A 1 146 ? -12.469 13.219 8.586 1 98.56 146 GLY A N 1
ATOM 1121 C CA . GLY A 1 146 ? -12.023 14.594 8.695 1 98.56 146 GLY A CA 1
ATOM 1122 C C . GLY A 1 146 ? -10.695 14.852 8 1 98.56 146 GLY A C 1
ATOM 1123 O O . GLY A 1 146 ? -10.297 14.086 7.117 1 98.56 146 GLY A O 1
ATOM 1124 N N . TYR A 1 147 ? -10.156 16.016 8.312 1 98.81 147 TYR A N 1
ATOM 1125 C CA . TYR A 1 147 ? -8.891 16.484 7.762 1 98.81 147 TYR A CA 1
ATOM 1126 C C . TYR A 1 147 ? -7.797 16.484 8.828 1 98.81 147 TYR A C 1
ATOM 1128 O O . TYR A 1 147 ? -8.07 16.75 10 1 98.81 147 TYR A O 1
ATOM 1136 N N . THR A 1 148 ? -6.629 16.219 8.422 1 98.88 148 THR A N 1
ATOM 1137 C CA . THR A 1 148 ? -5.445 16.25 9.273 1 98.88 148 THR A CA 1
ATOM 1138 C C . THR A 1 148 ? -4.215 16.641 8.469 1 98.88 148 THR A C 1
ATOM 1140 O O . THR A 1 148 ? -4.332 17.266 7.406 1 98.88 148 THR A O 1
ATOM 1143 N N . ILE A 1 149 ? -3.049 16.516 9.102 1 98.94 149 ILE A N 1
ATOM 1144 C CA . ILE A 1 149 ? -1.794 16.906 8.469 1 98.94 149 ILE A CA 1
ATOM 1145 C C . ILE A 1 149 ? -0.819 15.742 8.469 1 98.94 149 ILE A C 1
ATOM 1147 O O . ILE A 1 149 ? -0.798 14.938 9.406 1 98.94 149 ILE A O 1
ATOM 1151 N N . SER A 1 150 ? -0.07 15.664 7.422 1 98.94 150 SER A N 1
ATOM 1152 C CA . SER A 1 150 ? 1.018 14.688 7.395 1 98.94 150 SER A CA 1
ATOM 1153 C C . SER A 1 150 ? 2.293 15.305 6.824 1 98.94 150 SER A C 1
ATOM 1155 O O . SER A 1 150 ? 2.252 16.359 6.199 1 98.94 150 SER A O 1
ATOM 1157 N N . ASN A 1 151 ? 3.389 14.781 7.215 1 98.94 151 ASN A N 1
ATOM 1158 C CA . ASN A 1 151 ? 4.68 14.93 6.547 1 98.94 151 ASN A CA 1
ATOM 1159 C C . ASN A 1 151 ? 5.059 13.672 5.777 1 98.94 151 ASN A C 1
ATOM 1161 O O . ASN A 1 151 ? 5.344 12.633 6.375 1 98.94 151 ASN A O 1
ATOM 1165 N N . ASP A 1 152 ? 5.02 13.742 4.434 1 98.88 152 ASP A N 1
ATOM 1166 C CA . ASP A 1 152 ? 5.395 12.617 3.59 1 98.88 152 ASP A CA 1
ATOM 1167 C C . ASP A 1 152 ? 6.914 12.5 3.473 1 98.88 152 ASP A C 1
ATOM 1169 O O . ASP A 1 152 ? 7.477 12.719 2.398 1 98.88 152 ASP A O 1
ATOM 1173 N N . VAL A 1 153 ? 7.508 12.062 4.562 1 98.94 153 VAL A N 1
ATOM 1174 C CA . VAL A 1 153 ? 8.961 11.945 4.633 1 98.94 153 VAL A CA 1
ATOM 1175 C C . VAL A 1 153 ? 9.461 11.078 3.479 1 98.94 153 VAL A C 1
ATOM 1177 O O . VAL A 1 153 ? 8.867 10.047 3.164 1 98.94 153 VAL A O 1
ATOM 1180 N N . SER A 1 154 ? 10.562 11.516 2.85 1 98.81 154 SER A N 1
ATOM 1181 C CA . SER A 1 154 ? 11.016 10.883 1.614 1 98.81 154 SER A CA 1
ATOM 1182 C C . SER A 1 154 ? 12.531 10.68 1.629 1 98.81 154 SER A C 1
ATOM 1184 O O . SER A 1 154 ? 13.289 11.602 1.939 1 98.81 154 SER A O 1
ATOM 1186 N N . ALA A 1 155 ? 12.961 9.5 1.356 1 98.81 155 ALA A N 1
ATOM 1187 C CA . ALA A 1 155 ? 14.359 9.219 1.055 1 98.81 155 ALA A CA 1
ATOM 1188 C C . ALA A 1 155 ? 14.625 9.305 -0.446 1 98.81 155 ALA A C 1
ATOM 1190 O O . ALA A 1 155 ? 14.617 8.281 -1.143 1 98.81 155 ALA A O 1
ATOM 1191 N N . ARG A 1 156 ? 15.039 10.445 -0.892 1 98.56 156 ARG A N 1
ATOM 1192 C CA . ARG A 1 156 ? 15.102 10.75 -2.318 1 98.56 156 ARG A CA 1
ATOM 1193 C C . ARG A 1 156 ? 16.125 9.859 -3.02 1 98.56 156 ARG A C 1
ATOM 1195 O O . ARG A 1 156 ? 16 9.594 -4.215 1 98.56 156 ARG A O 1
ATOM 1202 N N . ASN A 1 157 ? 17.109 9.352 -2.33 1 98.44 157 ASN A N 1
ATOM 1203 C CA . ASN A 1 157 ? 18.125 8.477 -2.908 1 98.44 157 ASN A CA 1
ATOM 1204 C C . ASN A 1 157 ? 17.531 7.156 -3.377 1 98.44 157 ASN A C 1
ATOM 1206 O O . ASN A 1 157 ? 18.141 6.445 -4.184 1 98.44 157 ASN A O 1
ATOM 1210 N N . TYR A 1 158 ? 16.328 6.797 -2.922 1 98.44 158 TYR A N 1
ATOM 1211 C CA . TYR A 1 158 ? 15.633 5.594 -3.375 1 98.44 158 TYR A CA 1
ATOM 1212 C C . TYR A 1 158 ? 14.5 5.941 -4.336 1 98.44 158 TYR A C 1
ATOM 1214 O O . TYR A 1 158 ? 13.742 5.066 -4.75 1 98.44 158 TYR A O 1
ATOM 1222 N N . GLN A 1 159 ? 14.328 7.156 -4.617 1 97.12 159 GLN A N 1
ATOM 1223 C CA . GLN A 1 159 ? 13.25 7.605 -5.496 1 97.12 159 GLN A CA 1
ATOM 1224 C C . GLN A 1 159 ? 13.797 8.008 -6.863 1 97.12 159 GLN A C 1
ATOM 1226 O O . GLN A 1 159 ? 13.195 7.703 -7.895 1 97.12 159 GLN A O 1
ATOM 1231 N N . LEU A 1 160 ? 14.914 8.812 -6.852 1 93.69 160 LEU A N 1
ATOM 1232 C CA . LEU A 1 160 ? 15.461 9.422 -8.055 1 93.69 160 LEU A CA 1
ATOM 1233 C C . LEU A 1 160 ? 16.922 9.016 -8.258 1 93.69 160 LEU A C 1
ATOM 1235 O O . LEU A 1 160 ? 17.656 8.844 -7.289 1 93.69 160 LEU A O 1
ATOM 1239 N N . PRO A 1 161 ? 17.344 8.875 -9.547 1 93.88 161 PRO A N 1
ATOM 1240 C CA . PRO A 1 161 ? 16.578 8.906 -10.789 1 93.88 161 PRO A CA 1
ATOM 1241 C C . PRO A 1 161 ? 15.773 7.625 -11.023 1 93.88 161 PRO A C 1
ATOM 1243 O O . PRO A 1 161 ? 15.82 6.707 -10.195 1 93.88 161 PRO A O 1
ATOM 1246 N N . ALA A 1 162 ? 15.055 7.598 -12.117 1 92.44 162 ALA A N 1
ATOM 1247 C CA . ALA A 1 162 ? 14.281 6.418 -12.484 1 92.44 162 ALA A CA 1
ATOM 1248 C C . ALA A 1 162 ? 15.172 5.184 -12.578 1 92.44 162 ALA A C 1
ATOM 1250 O O . ALA A 1 162 ? 14.711 4.059 -12.367 1 92.44 162 ALA A O 1
ATOM 1251 N N . SER A 1 163 ? 16.422 5.355 -12.844 1 95.69 163 SER A N 1
ATOM 1252 C CA . SER A 1 163 ? 17.375 4.242 -12.945 1 95.69 163 SER A CA 1
ATOM 1253 C C . SER A 1 163 ? 17.578 3.572 -11.594 1 95.69 163 SER A C 1
ATOM 1255 O O . SER A 1 163 ? 18.094 2.457 -11.516 1 95.69 163 SER A O 1
ATOM 1257 N N . VAL A 1 164 ? 17.125 4.203 -10.484 1 96.75 164 VAL A N 1
ATOM 1258 C CA . VAL A 1 164 ? 17.281 3.664 -9.141 1 96.75 164 VAL A CA 1
ATOM 1259 C C . VAL A 1 164 ? 16 2.941 -8.727 1 96.75 164 VAL A C 1
ATOM 1261 O O . VAL A 1 164 ? 16.062 1.835 -8.18 1 96.75 164 VAL A O 1
ATOM 1264 N N . SER A 1 165 ? 14.852 3.42 -9.07 1 96.75 165 SER A N 1
ATOM 1265 C CA . SER A 1 165 ? 13.602 3.01 -8.445 1 96.75 165 SER A CA 1
ATOM 1266 C C . SER A 1 165 ? 12.617 2.459 -9.477 1 96.75 165 SER A C 1
ATOM 1268 O O . SER A 1 165 ? 11.523 2.018 -9.125 1 96.75 165 SER A O 1
ATOM 1270 N N . GLY A 1 166 ? 12.953 2.566 -10.789 1 95.19 166 GLY A N 1
ATOM 1271 C CA . GLY A 1 166 ? 12 2.264 -11.844 1 95.19 166 GLY A CA 1
ATOM 1272 C C . GLY A 1 166 ? 10.906 3.305 -11.977 1 95.19 166 GLY A C 1
ATOM 1273 O O . GLY A 1 166 ? 9.812 3.012 -12.477 1 95.19 166 GLY A O 1
ATOM 1274 N N . GLY A 1 167 ? 11.125 4.477 -11.43 1 95.31 167 GLY A N 1
ATOM 1275 C CA . GLY A 1 167 ? 10.156 5.559 -11.508 1 95.31 167 GLY A CA 1
ATOM 1276 C C . GLY A 1 167 ? 9.07 5.465 -10.453 1 95.31 167 GLY A C 1
ATOM 1277 O O . GLY A 1 167 ? 8.156 6.289 -10.422 1 95.31 167 GLY A O 1
ATOM 1278 N N . GLN A 1 168 ? 9.102 4.492 -9.602 1 97.75 168 GLN A N 1
ATOM 1279 C CA . GLN A 1 168 ? 8.086 4.32 -8.562 1 97.75 168 GLN A CA 1
ATOM 1280 C C . GLN A 1 168 ? 8.438 5.125 -7.316 1 97.75 168 GLN A C 1
ATOM 1282 O O . GLN A 1 168 ? 9.586 5.133 -6.875 1 97.75 168 GLN A O 1
ATOM 1287 N N . PHE A 1 169 ? 7.473 5.762 -6.668 1 98.12 169 PHE A N 1
ATOM 1288 C CA . PHE A 1 169 ? 7.695 6.664 -5.547 1 98.12 169 PHE A CA 1
ATOM 1289 C C . PHE A 1 169 ? 7.602 5.918 -4.223 1 98.12 169 PHE A C 1
ATOM 1291 O O . PHE A 1 169 ? 8.281 6.27 -3.256 1 98.12 169 PHE A O 1
ATOM 1298 N N . GLY A 1 170 ? 6.762 4.883 -4.18 1 98.38 170 GLY A N 1
ATOM 1299 C CA . GLY A 1 170 ? 6.246 4.332 -2.936 1 98.38 170 GLY A CA 1
ATOM 1300 C C . GLY A 1 170 ? 7.34 3.854 -1.997 1 98.38 170 GLY A C 1
ATOM 1301 O O . GLY A 1 170 ? 7.32 4.168 -0.806 1 98.38 170 GLY A O 1
ATOM 1302 N N . TYR A 1 171 ? 8.367 3.195 -2.525 1 98.69 171 TYR A N 1
ATOM 1303 C CA . TYR A 1 171 ? 9.398 2.6 -1.689 1 98.69 171 TYR A CA 1
ATOM 1304 C C . TYR A 1 171 ? 10.133 3.664 -0.883 1 98.69 171 TYR A C 1
ATOM 1306 O O . TYR A 1 171 ? 10.281 3.537 0.334 1 98.69 171 TYR A O 1
ATOM 1314 N N . ALA A 1 172 ? 10.531 4.711 -1.478 1 98.75 172 ALA A N 1
ATOM 1315 C CA . ALA A 1 172 ? 11.336 5.773 -0.884 1 98.75 172 ALA A CA 1
ATOM 1316 C C . ALA A 1 172 ? 10.578 6.473 0.24 1 98.75 172 ALA A C 1
ATOM 1318 O O . ALA A 1 172 ? 11.164 7.227 1.021 1 98.75 172 ALA A O 1
ATOM 1319 N N . LYS A 1 173 ? 9.281 6.191 0.314 1 98.81 173 LYS A N 1
ATOM 1320 C CA . LYS A 1 173 ? 8.414 6.953 1.209 1 98.81 173 LYS A CA 1
ATOM 1321 C C . LYS A 1 173 ? 7.734 6.035 2.225 1 98.81 173 LYS A C 1
ATOM 1323 O O . LYS A 1 173 ? 6.832 6.465 2.949 1 98.81 173 LYS A O 1
ATOM 1328 N N . SER A 1 174 ? 8.211 4.781 2.275 1 98.56 174 SER A N 1
ATOM 1329 C CA . SER A 1 174 ? 7.453 3.758 2.986 1 98.56 174 SER A CA 1
ATOM 1330 C C . SER A 1 174 ? 8.203 3.268 4.219 1 98.56 174 SER A C 1
ATOM 1332 O O . SER A 1 174 ? 7.777 2.316 4.875 1 98.56 174 SER A O 1
ATOM 1334 N N . PHE A 1 175 ? 9.352 3.842 4.582 1 98.88 175 PHE A N 1
ATOM 1335 C CA . PHE A 1 175 ? 10.078 3.402 5.773 1 98.88 175 PHE A CA 1
ATOM 1336 C C . PHE A 1 175 ? 9.234 3.615 7.027 1 98.88 175 PHE A C 1
ATOM 1338 O O . PHE A 1 175 ? 8.32 4.441 7.031 1 98.88 175 PHE A O 1
ATOM 1345 N N . ASP A 1 176 ? 9.531 2.838 8.102 1 98.81 176 ASP A N 1
ATOM 1346 C CA . ASP A 1 176 ? 8.766 2.943 9.344 1 98.81 176 ASP A CA 1
ATOM 1347 C C . ASP A 1 176 ? 8.719 4.387 9.836 1 98.81 176 ASP A C 1
ATOM 1349 O O . ASP A 1 176 ? 9.75 5.043 9.953 1 98.81 176 ASP A O 1
ATOM 1353 N N . LYS A 1 177 ? 7.477 4.891 10.055 1 98.88 177 LYS A N 1
ATOM 1354 C CA . LYS A 1 177 ? 7.203 6.18 10.68 1 98.88 177 LYS A CA 1
ATOM 1355 C C . LYS A 1 177 ? 7.406 7.324 9.688 1 98.88 177 LYS A C 1
ATOM 1357 O O . LYS A 1 177 ? 7.445 8.492 10.086 1 98.88 177 LYS A O 1
ATOM 1362 N N . PHE A 1 178 ? 7.461 7.07 8.359 1 98.94 178 PHE A N 1
ATOM 1363 C CA . PHE A 1 178 ? 7.691 8.078 7.336 1 98.94 178 PHE A CA 1
ATOM 1364 C C . PHE A 1 178 ? 6.398 8.812 7 1 98.94 178 PHE A C 1
ATOM 1366 O O . PHE A 1 178 ? 6.336 9.547 6.012 1 98.94 178 PHE A O 1
ATOM 1373 N N . ALA A 1 179 ? 5.355 8.633 7.797 1 98.94 179 ALA A N 1
ATOM 1374 C CA . ALA A 1 179 ? 4.117 9.383 7.602 1 98.94 179 ALA A CA 1
ATOM 1375 C C . ALA A 1 179 ? 3.533 9.836 8.938 1 98.94 179 ALA A C 1
ATOM 1377 O O . ALA A 1 179 ? 2.482 9.352 9.359 1 98.94 179 ALA A O 1
ATOM 1378 N N . PRO A 1 180 ? 4.121 10.766 9.562 1 98.88 180 PRO A N 1
ATOM 1379 C CA . PRO A 1 180 ? 3.461 11.336 10.734 1 98.88 180 PRO A CA 1
ATOM 1380 C C . PRO A 1 180 ? 2.119 11.984 10.406 1 98.88 180 PRO A C 1
ATOM 1382 O O . PRO A 1 180 ? 2.008 12.703 9.406 1 98.88 180 PRO A O 1
ATOM 1385 N N . VAL A 1 181 ? 1.179 11.719 11.18 1 98.88 181 VAL A N 1
ATOM 1386 C CA . VAL A 1 181 ? -0.176 12.227 11 1 98.88 181 VAL A CA 1
ATOM 1387 C C . VAL A 1 181 ? -0.661 12.883 12.289 1 98.88 181 VAL A C 1
ATOM 1389 O O . VAL A 1 181 ? -0.478 12.328 13.383 1 98.88 181 VAL A O 1
ATOM 1392 N N . GLY A 1 182 ? -1.243 14.07 12.203 1 98.69 182 GLY A N 1
ATOM 1393 C CA . GLY A 1 182 ? -1.781 14.742 13.367 1 98.69 182 GLY A CA 1
ATOM 1394 C C . GLY A 1 182 ? -1.866 16.25 13.203 1 98.69 182 GLY A C 1
ATOM 1395 O O . GLY A 1 182 ? -1.82 16.75 12.078 1 98.69 182 GLY A O 1
ATOM 1396 N N . PRO A 1 183 ? -2.004 17.047 14.203 1 98.62 183 PRO A N 1
ATOM 1397 C CA . PRO A 1 183 ? -2.086 16.578 15.586 1 98.62 183 PRO A CA 1
ATOM 1398 C C . PRO A 1 183 ? -3.455 15.992 15.93 1 98.62 183 PRO A C 1
ATOM 1400 O O . PRO A 1 183 ? -3.609 15.344 16.969 1 98.62 183 PRO A O 1
ATOM 1403 N N . CYS A 1 184 ? -4.414 16.266 15.117 1 98.88 184 CYS A N 1
ATOM 1404 C CA . CYS A 1 184 ? -5.805 15.859 15.305 1 98.88 184 CYS A CA 1
ATOM 1405 C C . CYS A 1 184 ? -6.488 15.617 13.969 1 98.88 184 CYS A C 1
ATOM 1407 O O . CYS A 1 184 ? -5.898 15.852 12.906 1 98.88 184 CYS A O 1
ATOM 1409 N N . ILE A 1 185 ? -7.605 15.047 13.984 1 98.81 185 ILE A N 1
ATOM 1410 C CA . ILE A 1 185 ? -8.5 14.992 12.836 1 98.81 185 ILE A CA 1
ATOM 1411 C C . ILE A 1 185 ? -9.633 16 13.016 1 98.81 185 ILE A C 1
ATOM 1413 O O . ILE A 1 185 ? -10.422 15.891 13.961 1 98.81 185 ILE A O 1
ATOM 1417 N N . VAL A 1 186 ? -9.727 16.953 12.125 1 98.75 186 VAL A N 1
ATOM 1418 C CA . VAL A 1 186 ? -10.711 18.016 12.227 1 98.75 186 VAL A CA 1
ATOM 1419 C C . VAL A 1 186 ? -11.977 17.625 11.469 1 98.75 186 VAL A C 1
ATOM 1421 O O . VAL A 1 186 ? -11.906 17.203 10.312 1 98.75 186 VAL A O 1
ATOM 1424 N N . SER A 1 187 ? -13.086 17.844 12.109 1 97.75 187 SER A N 1
ATOM 1425 C CA . SER A 1 187 ? -14.375 17.531 11.484 1 97.75 187 SER A CA 1
ATOM 1426 C C . SER A 1 187 ? -14.57 18.312 10.195 1 97.75 187 SER A C 1
ATOM 1428 O O . SER A 1 187 ? -14.219 19.5 10.125 1 97.75 187 SER A O 1
ATOM 1430 N N . PRO A 1 188 ? -15.148 17.672 9.195 1 96.44 188 PRO A N 1
ATOM 1431 C CA . PRO A 1 188 ? -15.398 18.375 7.938 1 96.44 188 PRO A CA 1
ATOM 1432 C C . PRO A 1 188 ? -16.281 19.609 8.117 1 96.44 188 PRO A C 1
ATOM 1434 O O . PRO A 1 188 ? -16.203 20.547 7.316 1 96.44 188 PRO A O 1
ATOM 1437 N N . LYS A 1 189 ? -17.031 19.688 9.148 1 95.38 189 LYS A N 1
ATOM 1438 C CA . LYS A 1 189 ? -17.906 20.828 9.406 1 95.38 189 LYS A CA 1
ATOM 1439 C C . LYS A 1 189 ? -17.094 22.094 9.641 1 95.38 189 LYS A C 1
ATOM 1441 O O . LYS A 1 189 ? -17.547 23.203 9.344 1 95.38 189 LYS A O 1
ATOM 1446 N N . LEU A 1 190 ? -15.93 21.938 10.18 1 97 190 LEU A N 1
ATOM 1447 C CA . LEU A 1 190 ? -15.094 23.078 10.508 1 97 190 LEU A CA 1
ATOM 1448 C C . LEU A 1 190 ? -14.258 23.516 9.312 1 97 190 LEU A C 1
ATOM 1450 O O . LEU A 1 190 ? -13.648 24.578 9.32 1 97 190 LEU A O 1
ATOM 1454 N N . ILE A 1 191 ? -14.234 22.688 8.328 1 96.81 191 ILE A N 1
ATOM 1455 C CA . ILE A 1 191 ? -13.547 22.969 7.074 1 96.81 191 ILE A CA 1
ATOM 1456 C C . ILE A 1 191 ? -14.477 22.688 5.898 1 96.81 191 ILE A C 1
ATOM 1458 O O . ILE A 1 191 ? -14.336 21.656 5.227 1 96.81 191 ILE A O 1
ATOM 1462 N N . PRO A 1 192 ? -15.305 23.578 5.652 1 93.88 192 PRO A N 1
ATOM 1463 C CA . PRO A 1 192 ? -16.328 23.312 4.633 1 93.88 192 PRO A CA 1
ATOM 1464 C C . PRO A 1 192 ? -15.734 23.219 3.227 1 93.88 192 PRO A C 1
ATOM 1466 O O . PRO A 1 192 ? -16.297 22.531 2.363 1 93.88 192 PRO A O 1
ATOM 1469 N N . ASP A 1 193 ? -14.656 24.016 2.969 1 97.5 193 ASP A N 1
ATOM 1470 C CA . ASP A 1 193 ? -13.992 23.938 1.67 1 97.5 193 ASP A CA 1
ATOM 1471 C C . ASP A 1 193 ? -12.5 23.688 1.829 1 97.5 193 ASP A C 1
ATOM 1473 O O . ASP A 1 193 ? -11.727 24.625 2.09 1 97.5 193 ASP A O 1
ATOM 1477 N N . PRO A 1 194 ? -12.086 22.5 1.613 1 98.25 194 PRO A N 1
ATOM 1478 C CA . PRO A 1 194 ? -10.672 22.172 1.807 1 98.25 194 PRO A CA 1
ATOM 1479 C C . PRO A 1 194 ? -9.773 22.781 0.733 1 98.25 194 PRO A C 1
ATOM 1481 O O . PRO A 1 194 ? -8.547 22.688 0.828 1 98.25 194 PRO A O 1
ATOM 1484 N N . GLN A 1 195 ? -10.352 23.469 -0.266 1 98.56 195 GLN A N 1
ATOM 1485 C CA . GLN A 1 195 ? -9.555 24.109 -1.306 1 98.56 195 GLN A CA 1
ATOM 1486 C C . GLN A 1 195 ? -9.266 25.562 -0.957 1 98.56 195 GLN A C 1
ATOM 1488 O O . GLN A 1 195 ? -8.695 26.312 -1.763 1 98.56 195 GLN A O 1
ATOM 1493 N N . LYS A 1 196 ? -9.547 25.953 0.233 1 98.12 196 LYS A N 1
ATOM 1494 C CA . LYS A 1 196 ? -9.367 27.359 0.624 1 98.12 196 LYS A CA 1
ATOM 1495 C C . LYS A 1 196 ? -8.508 27.469 1.88 1 98.12 196 LYS A C 1
ATOM 1497 O O . LYS A 1 196 ? -8.672 28.406 2.666 1 98.12 196 LYS A O 1
ATOM 1502 N N . LEU A 1 197 ? -7.672 26.547 2.074 1 98.5 197 LEU A N 1
ATOM 1503 C CA . LEU A 1 197 ? -6.781 26.562 3.229 1 98.5 197 LEU A CA 1
ATOM 1504 C C . LEU A 1 197 ? -5.379 27 2.828 1 98.5 197 LEU A C 1
ATOM 1506 O O . LEU A 1 197 ? -4.961 26.797 1.688 1 98.5 197 LEU A O 1
ATOM 1510 N N . LYS A 1 198 ? -4.699 27.578 3.764 1 97.81 198 LYS A N 1
ATOM 1511 C CA . LYS A 1 198 ? -3.279 27.875 3.619 1 97.81 198 LYS A CA 1
ATOM 1512 C C . LYS A 1 198 ? -2.436 26.984 4.52 1 97.81 198 LYS A C 1
ATOM 1514 O O . LYS A 1 198 ? -2.879 26.594 5.602 1 97.81 198 LYS A O 1
ATOM 1519 N N . TYR A 1 199 ? -1.278 26.578 4.035 1 96.62 199 TYR A N 1
ATOM 1520 C CA . TYR A 1 199 ? -0.405 25.859 4.953 1 96.62 199 TYR A CA 1
ATOM 1521 C C . TYR A 1 199 ? 1.062 26.094 4.609 1 96.62 199 TYR A C 1
ATOM 1523 O O . TYR A 1 199 ? 1.377 26.672 3.566 1 96.62 199 TYR A O 1
ATOM 1531 N N . TRP A 1 200 ? 1.939 25.859 5.578 1 98.75 200 TRP A N 1
ATOM 1532 C CA . TRP A 1 200 ? 3.385 25.984 5.438 1 98.75 200 TRP A CA 1
ATOM 1533 C C . TRP A 1 200 ? 4.109 24.844 6.129 1 98.75 200 TRP A C 1
ATOM 1535 O O . TRP A 1 200 ? 3.527 24.141 6.953 1 98.75 200 TRP A O 1
ATOM 1545 N N . THR A 1 201 ? 5.332 24.641 5.723 1 98.88 201 THR A N 1
ATOM 1546 C CA . THR A 1 201 ? 6.262 23.719 6.367 1 98.88 201 THR A CA 1
ATOM 1547 C C . THR A 1 201 ? 7.531 24.453 6.801 1 98.88 201 THR A C 1
ATOM 1549 O O . THR A 1 201 ? 8.102 25.219 6.027 1 98.88 201 THR A O 1
ATOM 1552 N N . LYS A 1 202 ? 7.914 24.234 8.008 1 98.88 202 LYS A N 1
ATOM 1553 C CA . LYS A 1 202 ? 9.164 24.781 8.531 1 98.88 202 LYS A CA 1
ATOM 1554 C C . LYS A 1 202 ? 10.125 23.672 8.93 1 98.88 202 LYS A C 1
ATOM 1556 O O . LYS A 1 202 ? 9.711 22.641 9.461 1 98.88 202 LYS A O 1
ATOM 1561 N N . VAL A 1 203 ? 11.359 23.875 8.695 1 98.88 203 VAL A N 1
ATOM 1562 C CA . VAL A 1 203 ? 12.453 23.078 9.227 1 98.88 203 VAL A CA 1
ATOM 1563 C C . VAL A 1 203 ? 13.281 23.906 10.211 1 98.88 203 VAL A C 1
ATOM 1565 O O . VAL A 1 203 ? 13.875 24.906 9.828 1 98.88 203 VAL A O 1
ATOM 1568 N N . ASN A 1 204 ? 13.25 23.5 11.469 1 98.69 204 ASN A N 1
ATOM 1569 C CA . ASN A 1 204 ? 13.914 24.266 12.523 1 98.69 204 ASN A CA 1
ATOM 1570 C C . ASN A 1 204 ? 13.461 25.719 12.531 1 98.69 204 ASN A C 1
ATOM 1572 O O . ASN A 1 204 ? 14.289 26.625 12.633 1 98.69 204 ASN A O 1
ATOM 1576 N N . GLY A 1 205 ? 12.258 25.891 12.258 1 98.44 205 GLY A N 1
ATOM 1577 C CA . GLY A 1 205 ? 11.688 27.234 12.344 1 98.44 205 GLY A CA 1
ATOM 1578 C C . GLY A 1 205 ? 11.781 28 11.031 1 98.44 205 GLY A C 1
ATOM 1579 O O . GLY A 1 205 ? 11.141 29.031 10.875 1 98.44 205 GLY A O 1
ATOM 1580 N N . GLU A 1 206 ? 12.523 27.562 10.094 1 98.5 206 GLU A N 1
ATOM 1581 C CA . GLU A 1 206 ? 12.648 28.219 8.797 1 98.5 206 GLU A CA 1
ATOM 1582 C C . GLU A 1 206 ? 11.562 27.75 7.836 1 98.5 206 GLU A C 1
ATOM 1584 O O . GLU A 1 206 ? 11.438 26.547 7.562 1 98.5 206 GLU A O 1
ATOM 1589 N N . LYS A 1 207 ? 10.812 28.703 7.312 1 98.56 207 LYS A N 1
ATOM 1590 C CA . LYS A 1 207 ? 9.758 28.359 6.367 1 98.56 207 LYS A CA 1
ATOM 1591 C C . LYS A 1 207 ? 10.344 27.906 5.035 1 98.56 207 LYS A C 1
ATOM 1593 O O . LYS A 1 207 ? 11.109 28.625 4.398 1 98.56 207 LYS A O 1
ATOM 1598 N N . ARG A 1 208 ? 9.977 26.703 4.695 1 98.38 208 ARG A N 1
ATOM 1599 C CA . ARG A 1 208 ? 10.484 26.094 3.469 1 98.38 208 ARG A CA 1
ATOM 1600 C C . ARG A 1 208 ? 9.391 25.969 2.418 1 98.38 208 ARG A C 1
ATOM 1602 O O . ARG A 1 208 ? 9.672 26 1.217 1 98.38 208 ARG A O 1
ATOM 1609 N N . GLN A 1 209 ? 8.211 25.734 2.826 1 98.44 209 GLN A N 1
ATOM 1610 C CA . GLN A 1 209 ? 7.039 25.641 1.956 1 98.44 209 GLN A CA 1
ATOM 1611 C C . GLN A 1 209 ? 5.93 26.578 2.426 1 98.44 209 GLN A C 1
ATOM 1613 O O . GLN A 1 209 ? 5.738 26.766 3.629 1 98.44 209 GLN A O 1
ATOM 1618 N N . GLU A 1 210 ? 5.23 27.156 1.549 1 98.12 210 GLU A N 1
ATOM 1619 C CA . GLU A 1 210 ? 4.035 27.953 1.78 1 98.12 210 GLU A CA 1
ATOM 1620 C C . GLU A 1 210 ? 3.115 27.938 0.564 1 98.12 210 GLU A C 1
ATOM 1622 O O . GLU A 1 210 ? 3.549 28.219 -0.555 1 98.12 210 GLU A O 1
ATOM 1627 N N . THR A 1 211 ? 1.892 27.547 0.79 1 97.44 211 THR A N 1
ATOM 1628 C CA . THR A 1 211 ? 0.989 27.406 -0.348 1 97.44 211 THR A CA 1
ATOM 1629 C C . THR A 1 211 ? -0.467 27.453 0.109 1 97.44 211 THR A C 1
ATOM 1631 O O . THR A 1 211 ? -0.747 27.469 1.309 1 97.44 211 THR A O 1
ATOM 1634 N N . GLY A 1 212 ? -1.312 27.75 -0.802 1 98.31 212 GLY A N 1
ATOM 1635 C CA . GLY A 1 212 ? -2.732 27.5 -0.629 1 98.31 212 GLY A CA 1
ATOM 1636 C C . GLY A 1 212 ? -3.182 26.188 -1.238 1 98.31 212 GLY A C 1
ATOM 1637 O O . GLY A 1 212 ? -2.621 25.734 -2.242 1 98.31 212 GLY A O 1
ATOM 1638 N N . THR A 1 213 ? -4.25 25.594 -0.664 1 98.44 213 THR A N 1
ATOM 1639 C CA . THR A 1 213 ? -4.754 24.312 -1.18 1 98.44 213 THR A CA 1
ATOM 1640 C C . THR A 1 213 ? -5.488 24.531 -2.502 1 98.44 213 THR A C 1
ATOM 1642 O O . THR A 1 213 ? -5.852 23.562 -3.176 1 98.44 213 THR A O 1
ATOM 1645 N N . ASP A 1 214 ? -5.684 25.75 -2.873 1 98.19 214 ASP A N 1
ATOM 1646 C CA . ASP A 1 214 ? -6.266 26.062 -4.18 1 98.19 214 ASP A CA 1
ATOM 1647 C C . ASP A 1 214 ? -5.266 25.781 -5.301 1 98.19 214 ASP A C 1
ATOM 1649 O O . ASP A 1 214 ? -5.637 25.766 -6.477 1 98.19 214 ASP A O 1
ATOM 1653 N N . ASP A 1 215 ? -4.016 25.531 -4.938 1 97.94 215 ASP A N 1
ATOM 1654 C CA . ASP A 1 215 ? -2.992 25.188 -5.922 1 97.94 215 ASP A CA 1
ATOM 1655 C C . ASP A 1 215 ? -3.084 23.719 -6.32 1 97.94 215 ASP A C 1
ATOM 1657 O O . ASP A 1 215 ? -2.385 23.281 -7.234 1 97.94 215 ASP A O 1
ATOM 1661 N N . MET A 1 216 ? -3.906 22.922 -5.656 1 98.25 216 MET A N 1
ATOM 1662 C CA . MET A 1 216 ? -4.074 21.516 -6 1 98.25 216 MET A CA 1
ATOM 1663 C C . MET A 1 216 ? -4.57 21.359 -7.434 1 98.25 216 MET A C 1
ATOM 1665 O O . MET A 1 216 ? -5.465 22.078 -7.867 1 98.25 216 MET A O 1
ATOM 1669 N N . ILE A 1 217 ? -4.012 20.516 -8.117 1 98.19 217 ILE A N 1
ATOM 1670 C CA . ILE A 1 217 ? -4.395 20.203 -9.492 1 98.19 217 ILE A CA 1
ATOM 1671 C C . ILE A 1 217 ? -5.691 19.391 -9.5 1 98.19 217 ILE A C 1
ATOM 1673 O O . ILE A 1 217 ? -6.652 19.75 -10.18 1 98.19 217 ILE A O 1
ATOM 1677 N N . PHE A 1 218 ? -5.707 18.266 -8.789 1 98.69 218 PHE A N 1
ATOM 1678 C CA . PHE A 1 218 ? -6.898 17.469 -8.539 1 98.69 218 PHE A CA 1
ATOM 1679 C C . PHE A 1 218 ? -7.469 17.75 -7.156 1 98.69 218 PHE A C 1
ATOM 1681 O O . PHE A 1 218 ? -6.781 17.578 -6.148 1 98.69 218 PHE A O 1
ATOM 1688 N N . LYS A 1 219 ? -8.68 18.188 -7.145 1 98.62 219 LYS A N 1
ATOM 1689 C CA . LYS A 1 219 ? -9.328 18.547 -5.887 1 98.62 219 LYS A CA 1
ATOM 1690 C C . LYS A 1 219 ? -9.633 17.312 -5.047 1 98.62 219 LYS A C 1
ATOM 1692 O O . LYS A 1 219 ? -9.617 16.188 -5.551 1 98.62 219 LYS A O 1
ATOM 1697 N N . VAL A 1 220 ? -9.945 17.547 -3.789 1 98.69 220 VAL A N 1
ATOM 1698 C CA . VAL A 1 220 ? -10.195 16.5 -2.818 1 98.69 220 VAL A CA 1
ATOM 1699 C C . VAL A 1 220 ? -11.281 15.555 -3.346 1 98.69 220 VAL A C 1
ATOM 1701 O O . VAL A 1 220 ? -11.133 14.328 -3.291 1 98.69 220 VAL A O 1
ATOM 1704 N N . GLY A 1 221 ? -12.359 16.109 -3.832 1 98.69 221 GLY A N 1
ATOM 1705 C CA . GLY A 1 221 ? -13.43 15.289 -4.371 1 98.69 221 GLY A CA 1
ATOM 1706 C C . GLY A 1 221 ? -12.984 14.406 -5.523 1 98.69 221 GLY A C 1
ATOM 1707 O O . GLY A 1 221 ? -13.336 13.227 -5.586 1 98.69 221 GLY A O 1
ATOM 1708 N N . GLU A 1 222 ? -12.172 14.984 -6.473 1 98.81 222 GLU A N 1
ATOM 1709 C CA . GLU A 1 222 ? -11.664 14.242 -7.621 1 98.81 222 GLU A CA 1
ATOM 1710 C C . GLU A 1 222 ? -10.727 13.117 -7.18 1 98.81 222 GLU A C 1
ATOM 1712 O O . GLU A 1 222 ? -10.742 12.023 -7.758 1 98.81 222 GLU A O 1
ATOM 1717 N N . VAL A 1 223 ? -9.938 13.414 -6.18 1 98.88 223 VAL A N 1
ATOM 1718 C CA . VAL A 1 223 ? -9.016 12.414 -5.645 1 98.88 223 VAL A CA 1
ATOM 1719 C C . VAL A 1 223 ? -9.805 11.234 -5.082 1 98.88 223 VAL A C 1
ATOM 1721 O O . VAL A 1 223 ? -9.508 10.078 -5.395 1 98.88 223 VAL A O 1
ATOM 1724 N N . LEU A 1 224 ? -10.844 11.5 -4.285 1 98.81 224 LEU A N 1
ATOM 1725 C CA . LEU A 1 224 ? -11.625 10.43 -3.684 1 98.81 224 LEU A CA 1
ATOM 1726 C C . LEU A 1 224 ? -12.367 9.633 -4.75 1 98.81 224 LEU A C 1
ATOM 1728 O O . LEU A 1 224 ? -12.484 8.406 -4.648 1 98.81 224 LEU A O 1
ATOM 1732 N N . GLU A 1 225 ? -12.875 10.359 -5.727 1 98.81 225 GLU A N 1
ATOM 1733 C CA . GLU A 1 225 ? -13.547 9.68 -6.828 1 98.81 225 GLU A CA 1
ATOM 1734 C C . GLU A 1 225 ? -12.602 8.734 -7.551 1 98.81 225 GLU A C 1
ATOM 1736 O O . GLU A 1 225 ? -12.945 7.578 -7.812 1 98.81 225 GLU A O 1
ATOM 1741 N N . HIS A 1 226 ? -11.438 9.188 -7.828 1 98.88 226 HIS A N 1
ATOM 1742 C CA . HIS A 1 226 ? -10.445 8.375 -8.523 1 98.88 226 HIS A CA 1
ATOM 1743 C C . HIS A 1 226 ? -10.031 7.172 -7.684 1 98.88 226 HIS A C 1
ATOM 1745 O O . HIS A 1 226 ? -10.023 6.043 -8.18 1 98.88 226 HIS A O 1
ATOM 1751 N N . LEU A 1 227 ? -9.75 7.375 -6.43 1 98.88 227 LEU A N 1
ATOM 1752 C CA . LEU A 1 227 ? -9.242 6.332 -5.547 1 98.88 227 LEU A CA 1
ATOM 1753 C C . LEU A 1 227 ? -10.305 5.27 -5.285 1 98.88 227 LEU A C 1
ATOM 1755 O O . LEU A 1 227 ? -9.977 4.102 -5.066 1 98.88 227 LEU A O 1
ATOM 1759 N N . SER A 1 228 ? -11.555 5.633 -5.328 1 98.88 228 SER A N 1
ATOM 1760 C CA . SER A 1 228 ? -12.625 4.711 -4.961 1 98.88 228 SER A CA 1
ATOM 1761 C C . SER A 1 228 ? -13.195 4.012 -6.191 1 98.88 228 SER A C 1
ATOM 1763 O O . SER A 1 228 ? -14.078 3.158 -6.074 1 98.88 228 SER A O 1
ATOM 1765 N N . ARG A 1 229 ? -12.742 4.426 -7.387 1 98.69 229 ARG A N 1
ATOM 1766 C CA . ARG A 1 229 ? -13.227 3.797 -8.609 1 98.69 229 ARG A CA 1
ATOM 1767 C C . ARG A 1 229 ? -12.875 2.312 -8.641 1 98.69 229 ARG A C 1
ATOM 1769 O O . ARG A 1 229 ? -11.711 1.945 -8.758 1 98.69 229 ARG A O 1
ATOM 1776 N N . GLY A 1 230 ? -13.891 1.422 -8.484 1 98.69 230 GLY A N 1
ATOM 1777 C CA . GLY A 1 230 ? -13.695 -0.018 -8.523 1 98.69 230 GLY A CA 1
ATOM 1778 C C . GLY A 1 230 ? -12.859 -0.538 -7.363 1 98.69 230 GLY A C 1
ATOM 1779 O O . GLY A 1 230 ? -12.469 -1.705 -7.352 1 98.69 230 GLY A O 1
ATOM 1780 N N . THR A 1 231 ? -12.516 0.301 -6.445 1 98.75 231 THR A N 1
ATOM 1781 C CA . THR A 1 231 ? -11.648 -0.04 -5.316 1 98.75 231 THR A CA 1
ATOM 1782 C C . THR A 1 231 ? -12.32 0.332 -3.996 1 98.75 231 THR A C 1
ATOM 1784 O O . THR A 1 231 ? -12.789 1.46 -3.826 1 98.75 231 THR A O 1
ATOM 1787 N N . THR A 1 232 ? -12.328 -0.586 -3.062 1 98.75 232 THR A N 1
ATOM 1788 C CA . THR A 1 232 ? -12.906 -0.32 -1.75 1 98.75 232 THR A CA 1
ATOM 1789 C C . THR A 1 232 ? -11.938 0.472 -0.88 1 98.75 232 THR A C 1
ATOM 1791 O O . THR A 1 232 ? -10.797 0.049 -0.671 1 98.75 232 THR A O 1
ATOM 1794 N N . LEU A 1 233 ? -12.352 1.612 -0.462 1 98.69 233 LEU A N 1
ATOM 1795 C CA . LEU A 1 233 ? -11.656 2.348 0.588 1 98.69 233 LEU A CA 1
ATOM 1796 C C . LEU A 1 233 ? -12.227 2.008 1.96 1 98.69 233 LEU A C 1
ATOM 1798 O O . LEU A 1 233 ? -13.422 2.168 2.193 1 98.69 233 LEU A O 1
ATOM 1802 N N . ARG A 1 234 ? -11.414 1.574 2.838 1 98.44 234 ARG A N 1
ATOM 1803 C CA . ARG A 1 234 ? -11.859 1.169 4.168 1 98.44 234 ARG A CA 1
ATOM 1804 C C . ARG A 1 234 ? -11.883 2.355 5.125 1 98.44 234 ARG A C 1
ATOM 1806 O O . ARG A 1 234 ? -11.07 3.277 4.996 1 98.44 234 ARG A O 1
ATOM 1813 N N . ALA A 1 235 ? -12.781 2.291 6.109 1 98.38 235 ALA A N 1
ATOM 1814 C CA . ALA A 1 235 ? -12.773 3.275 7.191 1 98.38 235 ALA A CA 1
ATOM 1815 C C . ALA A 1 235 ? -11.391 3.377 7.824 1 98.38 235 ALA A C 1
ATOM 1817 O O . ALA A 1 235 ? -10.75 2.361 8.094 1 98.38 235 ALA A O 1
ATOM 1818 N N . GLY A 1 236 ? -10.945 4.637 7.977 1 98.38 236 GLY A N 1
ATOM 1819 C CA . GLY A 1 236 ? -9.656 4.852 8.602 1 98.38 236 GLY A CA 1
ATOM 1820 C C . GLY A 1 236 ? -8.523 4.992 7.602 1 98.38 236 GLY A C 1
ATOM 1821 O O . GLY A 1 236 ? -7.387 5.293 7.977 1 98.38 236 GLY A O 1
ATOM 1822 N N . THR A 1 237 ? -8.828 4.77 6.289 1 98.75 237 THR A N 1
ATOM 1823 C CA . THR A 1 237 ? -7.805 4.98 5.273 1 98.75 237 THR A CA 1
ATOM 1824 C C . THR A 1 237 ? -7.312 6.426 5.293 1 98.75 237 THR A C 1
ATOM 1826 O O . THR A 1 237 ? -8.109 7.359 5.406 1 98.75 237 THR A O 1
ATOM 1829 N N . VAL A 1 238 ? -6.023 6.57 5.27 1 98.94 238 VAL A N 1
ATOM 1830 C CA . VAL A 1 238 ? -5.383 7.879 5.227 1 98.94 238 VAL A CA 1
ATOM 1831 C C . VAL A 1 238 ? -5.027 8.234 3.783 1 98.94 238 VAL A C 1
ATOM 1833 O O . VAL A 1 238 ? -4.523 7.391 3.037 1 98.94 238 VAL A O 1
ATOM 1836 N N . ILE A 1 239 ? -5.328 9.469 3.379 1 98.94 239 ILE A N 1
ATOM 1837 C CA . ILE A 1 239 ? -5.035 9.922 2.023 1 98.94 239 ILE A CA 1
ATOM 1838 C C . ILE A 1 239 ? -4.227 11.211 2.078 1 98.94 239 ILE A C 1
ATOM 1840 O O . ILE A 1 239 ? -4.719 12.242 2.551 1 98.94 239 ILE A O 1
ATOM 1844 N N . LEU A 1 240 ? -2.975 11.133 1.663 1 98.94 240 LEU A N 1
ATOM 1845 C CA . LEU A 1 240 ? -2.139 12.312 1.513 1 98.94 240 LEU A CA 1
ATOM 1846 C C . LEU A 1 240 ? -2.355 12.969 0.151 1 98.94 240 LEU A C 1
ATOM 1848 O O . LEU A 1 240 ? -2.293 12.297 -0.88 1 98.94 240 LEU A O 1
ATOM 1852 N N . THR A 1 241 ? -2.508 14.266 0.097 1 98.81 241 THR A N 1
ATOM 1853 C CA . THR A 1 241 ? -3.059 14.891 -1.102 1 98.81 241 THR A CA 1
ATOM 1854 C C . THR A 1 241 ? -1.953 15.531 -1.936 1 98.81 241 THR A C 1
ATOM 1856 O O . THR A 1 241 ? -2.232 16.25 -2.891 1 98.81 241 THR A O 1
ATOM 1859 N N . GLY A 1 242 ? -0.711 15.305 -1.562 1 98.31 242 GLY A N 1
ATOM 1860 C CA . GLY A 1 242 ? 0.388 15.883 -2.32 1 98.31 242 GLY A CA 1
ATOM 1861 C C . GLY A 1 242 ? 1.109 17 -1.576 1 98.31 242 GLY A C 1
ATOM 1862 O O . GLY A 1 242 ? 0.578 17.547 -0.612 1 98.31 242 GLY A O 1
ATOM 1863 N N . THR A 1 243 ? 2.301 17.281 -2.002 1 98.38 243 THR A N 1
ATOM 1864 C CA . THR A 1 243 ? 3.127 18.312 -1.397 1 98.38 243 THR A CA 1
ATOM 1865 C C . THR A 1 243 ? 3.287 19.5 -2.348 1 98.38 243 THR A C 1
ATOM 1867 O O . THR A 1 243 ? 3.291 19.328 -3.568 1 98.38 243 THR A O 1
ATOM 1870 N N . PRO A 1 244 ? 3.387 20.688 -1.826 1 97.94 244 PRO A N 1
ATOM 1871 C CA . PRO A 1 244 ? 3.666 21.859 -2.656 1 97.94 244 PRO A CA 1
ATOM 1872 C C . PRO A 1 244 ? 5.156 22.047 -2.934 1 97.94 244 PRO A C 1
ATOM 1874 O O . PRO A 1 244 ? 5.973 21.219 -2.527 1 97.94 244 PRO A O 1
ATOM 1877 N N . SER A 1 245 ? 5.449 23.094 -3.705 1 97.31 245 SER A N 1
ATOM 1878 C CA . SER A 1 245 ? 6.84 23.453 -3.971 1 97.31 245 SER A CA 1
ATOM 1879 C C . SER A 1 245 ? 7.578 23.797 -2.682 1 97.31 245 SER A C 1
ATOM 1881 O O . SER A 1 245 ? 6.953 24.062 -1.655 1 97.31 245 SER A O 1
ATOM 1883 N N . GLY A 1 246 ? 8.906 23.703 -2.721 1 97.69 246 GLY A N 1
ATOM 1884 C CA . GLY A 1 246 ? 9.727 24.109 -1.589 1 97.69 246 GLY A CA 1
ATOM 1885 C C . GLY A 1 246 ? 10.359 22.938 -0.865 1 97.69 246 GLY A C 1
ATOM 1886 O O . GLY A 1 246 ? 10.875 23.078 0.246 1 97.69 246 GLY A O 1
ATOM 1887 N N . VAL A 1 247 ? 10.32 21.797 -1.426 1 97.94 247 VAL A N 1
ATOM 1888 C CA . VAL A 1 247 ? 11 20.641 -0.837 1 97.94 247 VAL A CA 1
ATOM 1889 C C . VAL A 1 247 ? 12.516 20.844 -0.911 1 97.94 247 VAL A C 1
ATOM 1891 O O . VAL A 1 247 ? 13 21.625 -1.719 1 97.94 247 VAL A O 1
ATOM 1894 N N . GLY A 1 248 ? 13.219 20.109 -0.138 1 98.19 248 GLY A N 1
ATOM 1895 C CA . GLY A 1 248 ? 14.664 20.25 -0.046 1 98.19 248 GLY A CA 1
ATOM 1896 C C . GLY A 1 248 ? 15.383 19.906 -1.335 1 98.19 248 GLY A C 1
ATOM 1897 O O . GLY A 1 248 ? 16.422 20.484 -1.651 1 98.19 248 GLY A O 1
ATOM 1898 N N . LEU A 1 249 ? 14.938 18.984 -2.055 1 97.62 249 LEU A N 1
ATOM 1899 C CA . LEU A 1 249 ? 15.531 18.5 -3.293 1 97.62 249 LEU A CA 1
ATOM 1900 C C . LEU A 1 249 ? 15.758 19.641 -4.277 1 97.62 249 LEU A C 1
ATOM 1902 O O . LEU A 1 249 ? 16.75 19.656 -5.016 1 97.62 249 LEU A O 1
ATOM 1906 N N . PHE A 1 250 ? 14.883 20.656 -4.309 1 96.19 250 PHE A N 1
ATOM 1907 C CA . PHE A 1 250 ? 14.93 21.672 -5.355 1 96.19 250 PHE A CA 1
ATOM 1908 C C . PHE A 1 250 ? 15.484 22.984 -4.816 1 96.19 250 PHE A C 1
ATOM 1910 O O . PHE A 1 250 ? 15.453 24 -5.508 1 96.19 250 PHE A O 1
ATOM 1917 N N . MET A 1 251 ? 15.914 22.938 -3.588 1 96.19 251 MET A N 1
ATOM 1918 C CA . MET A 1 251 ? 16.625 24.094 -3.029 1 96.19 251 MET A CA 1
ATOM 1919 C C . MET A 1 251 ? 18.078 24.094 -3.467 1 96.19 251 MET A C 1
ATOM 1921 O O . MET A 1 251 ? 18.625 23.047 -3.824 1 96.19 251 MET A O 1
ATOM 1925 N N . GLU A 1 252 ? 18.625 25.266 -3.428 1 95.56 252 GLU A N 1
ATOM 1926 C CA . GLU A 1 252 ? 20.062 25.453 -3.646 1 95.56 252 GLU A CA 1
ATOM 1927 C C . GLU A 1 252 ? 20.672 26.328 -2.557 1 95.56 252 GLU A C 1
ATOM 1929 O O . GLU A 1 252 ? 20.375 27.516 -2.459 1 95.56 252 GLU A O 1
ATOM 1934 N N . PRO A 1 253 ? 21.688 25.891 -1.801 1 96.88 253 PRO A N 1
ATOM 1935 C CA . PRO A 1 253 ? 22.062 24.469 -1.758 1 96.88 253 PRO A CA 1
ATOM 1936 C C . PRO A 1 253 ? 20.891 23.578 -1.332 1 96.88 253 PRO A C 1
ATOM 1938 O O . PRO A 1 253 ? 19.906 24.062 -0.764 1 96.88 253 PRO A O 1
ATOM 1941 N N . LYS A 1 254 ? 20.984 22.219 -1.624 1 97.94 254 LYS A N 1
ATOM 1942 C CA . LYS A 1 254 ? 19.938 21.266 -1.244 1 97.94 254 LYS A CA 1
ATOM 1943 C C . LYS A 1 254 ? 19.594 21.391 0.24 1 97.94 254 LYS A C 1
ATOM 1945 O O . LYS A 1 254 ? 20.5 21.531 1.074 1 97.94 254 LYS A O 1
ATOM 1950 N N . GLY A 1 255 ? 18.297 21.375 0.509 1 98.44 255 GLY A N 1
ATOM 1951 C CA . GLY A 1 255 ? 17.828 21.531 1.876 1 98.44 255 GLY A CA 1
ATOM 1952 C C . GLY A 1 255 ? 17.422 20.234 2.525 1 98.44 255 GLY A C 1
ATOM 1953 O O . GLY A 1 255 ? 16.359 20.156 3.164 1 98.44 255 GLY A O 1
ATOM 1954 N N . PHE A 1 256 ? 18.203 19.188 2.367 1 98.88 256 PHE A N 1
ATOM 1955 C CA . PHE A 1 256 ? 17.891 17.875 2.941 1 98.88 256 PHE A CA 1
ATOM 1956 C C . PHE A 1 256 ? 17.969 17.922 4.465 1 98.88 256 PHE A C 1
ATOM 1958 O O . PHE A 1 256 ? 18.75 18.703 5.027 1 98.88 256 PHE A O 1
ATOM 1965 N N . LEU A 1 257 ? 17.172 17.109 5.059 1 98.94 257 LEU A N 1
ATOM 1966 C CA . LEU A 1 257 ? 17.078 17.047 6.512 1 98.94 257 LEU A CA 1
ATOM 1967 C C . LEU A 1 257 ? 18.297 16.359 7.105 1 98.94 257 LEU A C 1
ATOM 1969 O O . LEU A 1 257 ? 18.859 15.453 6.484 1 98.94 257 LEU A O 1
ATOM 1973 N N . LYS A 1 258 ? 18.594 16.797 8.305 1 98.75 258 LYS A N 1
ATOM 1974 C CA . LYS A 1 258 ? 19.703 16.234 9.062 1 98.75 258 LYS A CA 1
ATOM 1975 C C . LYS A 1 258 ? 19.234 15.703 10.414 1 98.75 258 LYS A C 1
ATOM 1977 O O . LYS A 1 258 ? 18.078 15.898 10.797 1 98.75 258 LYS A O 1
ATOM 1982 N N . ASP A 1 259 ? 20.203 14.977 11.039 1 98.88 259 ASP A N 1
ATOM 1983 C CA . ASP A 1 259 ? 19.906 14.477 12.375 1 98.88 259 ASP A CA 1
ATOM 1984 C C . ASP A 1 259 ? 19.5 15.617 13.312 1 98.88 259 ASP A C 1
ATOM 1986 O O . ASP A 1 259 ? 20.172 16.641 13.375 1 98.88 259 ASP A O 1
ATOM 1990 N N . GLY A 1 260 ? 18.344 15.406 13.984 1 98.88 260 GLY A N 1
ATOM 1991 C CA . GLY A 1 260 ? 17.906 16.359 14.984 1 98.88 260 GLY A CA 1
ATOM 1992 C C . GLY A 1 260 ? 17.031 17.453 14.422 1 98.88 260 GLY A C 1
ATOM 1993 O O . GLY A 1 260 ? 16.422 18.219 15.172 1 98.88 260 GLY A O 1
ATOM 1994 N N . ASP A 1 261 ? 16.938 17.562 13.062 1 98.94 261 ASP A N 1
ATOM 1995 C CA . ASP A 1 261 ? 16.078 18.578 12.469 1 98.94 261 ASP A CA 1
ATOM 1996 C C . ASP A 1 261 ? 14.617 18.375 12.875 1 98.94 261 ASP A C 1
ATOM 1998 O O . ASP A 1 261 ? 14.141 17.234 12.93 1 98.94 261 ASP A O 1
ATOM 2002 N N . GLU A 1 262 ? 13.969 19.406 13.203 1 98.88 262 GLU A N 1
ATOM 2003 C CA . GLU A 1 262 ? 12.539 19.406 13.5 1 98.88 262 GLU A CA 1
ATOM 2004 C C . GLU A 1 262 ? 11.734 19.953 12.32 1 98.88 262 GLU A C 1
ATOM 2006 O O . GLU A 1 262 ? 12.023 21.031 11.805 1 98.88 262 GLU A O 1
ATOM 2011 N N . VAL A 1 263 ? 10.789 19.172 11.859 1 98.94 263 VAL A N 1
ATOM 2012 C CA . VAL A 1 263 ? 9.898 19.578 10.781 1 98.94 263 VAL A CA 1
ATOM 2013 C C . VAL A 1 263 ? 8.516 19.875 11.344 1 98.94 263 VAL A C 1
ATOM 2015 O O . VAL A 1 263 ? 7.941 19.078 12.078 1 98.94 263 VAL A O 1
ATOM 2018 N N . GLU A 1 264 ? 7.992 21.031 11.086 1 98.94 264 GLU A N 1
ATOM 2019 C CA . GLU A 1 264 ? 6.648 21.453 11.461 1 98.94 264 GLU A CA 1
ATOM 2020 C C . GLU A 1 264 ? 5.801 21.766 10.227 1 98.94 264 GLU A C 1
ATOM 2022 O O . GLU A 1 264 ? 6.176 22.594 9.406 1 98.94 264 GLU A O 1
ATOM 2027 N N . VAL A 1 265 ? 4.738 21.094 10.055 1 98.94 265 VAL A N 1
ATOM 2028 C CA . VAL A 1 265 ? 3.773 21.359 8.984 1 98.94 265 VAL A CA 1
ATOM 2029 C C . VAL A 1 265 ? 2.482 21.922 9.578 1 98.94 265 VAL A C 1
ATOM 2031 O O . VAL A 1 265 ? 1.877 21.297 10.461 1 98.94 265 VAL A O 1
ATOM 2034 N N . TYR A 1 266 ? 2.094 23.016 9.117 1 98.75 266 TYR A N 1
ATOM 2035 C CA . TYR A 1 266 ? 0.891 23.688 9.586 1 98.75 266 TYR A CA 1
ATOM 2036 C C . TYR A 1 266 ? -0.148 23.781 8.477 1 98.75 266 TYR A C 1
ATOM 2038 O O . TYR A 1 266 ? 0.191 24.062 7.32 1 98.75 266 TYR A O 1
ATOM 2046 N N . VAL A 1 267 ? -1.383 23.531 8.789 1 98.56 267 VAL A N 1
ATOM 2047 C CA . VAL A 1 267 ? -2.514 23.781 7.898 1 98.56 267 VAL A CA 1
ATOM 2048 C C . VAL A 1 267 ? -3.58 24.594 8.625 1 98.56 267 VAL A C 1
ATOM 2050 O O . VAL A 1 267 ? -3.959 24.266 9.75 1 98.56 267 VAL A O 1
ATOM 2053 N N . GLU A 1 268 ? -4.062 25.594 7.949 1 97.94 268 GLU A N 1
ATOM 2054 C CA . GLU A 1 268 ? -5.086 26.484 8.484 1 97.94 268 GLU A CA 1
ATOM 2055 C C . GLU A 1 268 ? -6.312 25.703 8.953 1 97.94 268 GLU A C 1
ATOM 2057 O O . GLU A 1 268 ? -6.871 24.906 8.195 1 97.94 268 GLU A O 1
ATOM 2062 N N . GLY A 1 269 ? -6.676 25.938 10.195 1 97.19 269 GLY A N 1
ATOM 2063 C CA . GLY A 1 269 ? -7.871 25.297 10.734 1 97.19 269 GLY A CA 1
ATOM 2064 C C . GLY A 1 269 ? -7.59 23.969 11.406 1 97.19 269 GLY A C 1
ATOM 2065 O O . GLY A 1 269 ? -8.438 23.453 12.133 1 97.19 269 GLY A O 1
ATOM 2066 N N . ILE A 1 270 ? -6.383 23.438 11.312 1 98.31 270 ILE A N 1
ATOM 2067 C CA . ILE A 1 270 ? -6.062 22.125 11.875 1 98.31 270 ILE A CA 1
ATOM 2068 C C . ILE A 1 270 ? -4.992 22.281 12.953 1 98.31 270 ILE A C 1
ATOM 2070 O O . ILE A 1 270 ? -5.152 21.781 14.07 1 98.31 270 ILE A O 1
ATOM 2074 N N . GLY A 1 271 ? -3.996 23.016 12.727 1 98 271 GLY A N 1
ATOM 2075 C CA . GLY A 1 271 ? -2.822 23.141 13.578 1 98 271 GLY A CA 1
ATOM 2076 C C . GLY A 1 271 ? -1.545 22.688 12.898 1 98 271 GLY A C 1
ATOM 2077 O O . GLY A 1 271 ? -1.353 22.922 11.703 1 98 271 GLY A O 1
ATOM 2078 N N . SER A 1 272 ? -0.643 22.094 13.711 1 98.19 272 SER A N 1
ATOM 2079 C CA . SER A 1 272 ? 0.634 21.672 13.148 1 98.19 272 SER A CA 1
ATOM 2080 C C . SER A 1 272 ? 1.006 20.266 13.602 1 98.19 272 SER A C 1
ATOM 2082 O O . SER A 1 272 ? 0.686 19.859 14.727 1 98.19 272 SER A O 1
ATOM 2084 N N . ILE A 1 273 ? 1.581 19.531 12.773 1 98.69 273 ILE A N 1
ATOM 2085 C CA . ILE A 1 273 ? 2.303 18.344 13.18 1 98.69 273 ILE A CA 1
ATOM 2086 C C . ILE A 1 273 ? 3.797 18.641 13.266 1 98.69 273 ILE A C 1
ATOM 2088 O O . ILE A 1 273 ? 4.352 19.328 12.406 1 98.69 273 ILE A O 1
ATOM 2092 N N . VAL A 1 274 ? 4.391 18.25 14.352 1 98.81 274 VAL A N 1
ATOM 2093 C CA . VAL A 1 274 ? 5.797 18.531 14.633 1 98.81 274 VAL A CA 1
ATOM 2094 C C . VAL A 1 274 ? 6.531 17.219 14.93 1 98.81 274 VAL A C 1
ATOM 2096 O O . VAL A 1 274 ? 6.121 16.453 15.797 1 98.81 274 VAL A O 1
ATOM 2099 N N . ASN A 1 275 ? 7.598 16.969 14.219 1 98.94 275 ASN A N 1
ATOM 2100 C CA . ASN A 1 275 ? 8.398 15.781 14.461 1 98.94 275 ASN A CA 1
ATOM 2101 C C . ASN A 1 275 ? 9.891 16.062 14.297 1 98.94 275 ASN A C 1
ATOM 2103 O O . ASN A 1 275 ? 10.281 16.906 13.484 1 98.94 275 ASN A O 1
ATOM 2107 N N . LYS A 1 276 ? 10.641 15.383 15.039 1 98.88 276 LYS A N 1
ATOM 2108 C CA . LYS A 1 276 ? 12.094 15.445 14.953 1 98.88 276 LYS A CA 1
ATOM 2109 C C . LYS A 1 276 ? 12.656 14.219 14.234 1 98.88 276 LYS A C 1
ATOM 2111 O O . LYS A 1 276 ? 12.211 13.094 14.477 1 98.88 276 LYS A O 1
ATOM 2116 N N . MET A 1 277 ? 13.562 14.461 13.289 1 98.94 277 MET A N 1
ATOM 2117 C CA . MET A 1 277 ? 14.266 13.367 12.641 1 98.94 277 MET A CA 1
ATOM 2118 C C . MET A 1 277 ? 15.359 12.805 13.539 1 98.94 277 MET A C 1
ATOM 2120 O O . MET A 1 277 ? 16.172 13.562 14.078 1 98.94 277 MET A O 1
ATOM 2124 N N . LYS A 1 278 ? 15.352 11.586 13.695 1 98.88 278 LYS A N 1
ATOM 2125 C CA . LYS A 1 278 ? 16.375 10.93 14.5 1 98.88 278 LYS A CA 1
ATOM 2126 C C . LYS A 1 278 ? 17.125 9.883 13.68 1 98.88 278 LYS A C 1
ATOM 2128 O O . LYS A 1 278 ? 16.609 8.797 13.414 1 98.88 278 LYS A O 1
ATOM 2133 N N . PHE A 1 279 ? 18.359 10.219 13.289 1 98.75 279 PHE A N 1
ATOM 2134 C CA . PHE A 1 279 ? 19.188 9.305 12.516 1 98.75 279 PHE A CA 1
ATOM 2135 C C . PHE A 1 279 ? 19.656 8.141 13.383 1 98.75 279 PHE A C 1
ATOM 2137 O O . PHE A 1 279 ? 20.141 8.352 14.5 1 98.75 279 PHE A O 1
ATOM 2144 N N . GLU A 1 280 ? 19.5 6.941 12.867 1 97.62 280 GLU A N 1
ATOM 2145 C CA . GLU A 1 280 ? 19.938 5.742 13.57 1 97.62 280 GLU A CA 1
ATOM 2146 C C . GLU A 1 280 ? 21.422 5.496 13.359 1 97.62 280 GLU A C 1
ATOM 2148 O O . GLU A 1 280 ? 21.984 5.883 12.336 1 97.62 280 GLU A O 1
ATOM 2153 N N . MET B 1 1 ? 9.531 -26.594 12.094 1 59.56 1 MET B N 1
ATOM 2154 C CA . MET B 1 1 ? 9.102 -27.203 10.844 1 59.56 1 MET B CA 1
ATOM 2155 C C . MET B 1 1 ? 7.668 -26.797 10.5 1 59.56 1 MET B C 1
ATOM 2157 O O . MET B 1 1 ? 6.844 -26.609 11.398 1 59.56 1 MET B O 1
ATOM 2161 N N . SER B 1 2 ? 7.535 -26.453 9.188 1 75.81 2 SER B N 1
ATOM 2162 C CA . SER B 1 2 ? 6.172 -26.078 8.82 1 75.81 2 SER B CA 1
ATOM 2163 C C . SER B 1 2 ? 5.188 -27.188 9.156 1 75.81 2 SER B C 1
ATOM 2165 O O . SER B 1 2 ? 5.496 -28.375 8.977 1 75.81 2 SER B O 1
ATOM 2167 N N . ALA B 1 3 ? 4.156 -26.812 9.711 1 88.56 3 ALA B N 1
ATOM 2168 C CA . ALA B 1 3 ? 3.125 -27.75 10.125 1 88.56 3 ALA B CA 1
ATOM 2169 C C . ALA B 1 3 ? 2.334 -28.266 8.922 1 88.56 3 ALA B C 1
ATOM 2171 O O . ALA B 1 3 ? 1.461 -29.125 9.07 1 88.56 3 ALA B O 1
ATOM 2172 N N . PHE B 1 4 ? 2.662 -27.844 7.773 1 97.5 4 PHE B N 1
ATOM 2173 C CA . PHE B 1 4 ? 1.937 -28.25 6.574 1 97.5 4 PHE B CA 1
ATOM 2174 C C . PHE B 1 4 ? 2.881 -28.359 5.387 1 97.5 4 PHE B C 1
ATOM 2176 O O . PHE B 1 4 ? 3.973 -27.781 5.395 1 97.5 4 PHE B O 1
ATOM 2183 N N . GLU B 1 5 ? 2.492 -29.203 4.402 1 97.81 5 GLU B N 1
ATOM 2184 C CA . GLU B 1 5 ? 3.129 -29.219 3.09 1 97.81 5 GLU B CA 1
ATOM 2185 C C . GLU B 1 5 ? 2.551 -28.141 2.178 1 97.81 5 GLU B C 1
ATOM 2187 O O . GLU B 1 5 ? 3.291 -27.328 1.623 1 97.81 5 GLU B O 1
ATOM 2192 N N . ARG B 1 6 ? 1.254 -28.141 2.051 1 98.56 6 ARG B N 1
ATOM 2193 C CA . ARG B 1 6 ? 0.506 -27.172 1.257 1 98.56 6 ARG B CA 1
ATOM 2194 C C . ARG B 1 6 ? -0.728 -26.688 2.008 1 98.56 6 ARG B C 1
ATOM 2196 O O . ARG B 1 6 ? -1.67 -27.453 2.227 1 98.56 6 ARG B O 1
ATOM 2203 N N . LEU B 1 7 ? -0.727 -25.453 2.389 1 98.81 7 LEU B N 1
ATOM 2204 C CA . LEU B 1 7 ? -1.776 -24.844 3.205 1 98.81 7 LEU B CA 1
ATOM 2205 C C . LEU B 1 7 ? -2.926 -24.359 2.334 1 98.81 7 LEU B C 1
ATOM 2207 O O . LEU B 1 7 ? -2.713 -23.562 1.412 1 98.81 7 LEU B O 1
ATOM 2211 N N . ILE B 1 8 ? -4.098 -24.812 2.604 1 98.81 8 ILE B N 1
ATOM 2212 C CA . ILE B 1 8 ? -5.285 -24.281 1.943 1 98.81 8 ILE B CA 1
ATOM 2213 C C . ILE B 1 8 ? -6.266 -23.75 2.99 1 98.81 8 ILE B C 1
ATOM 2215 O O . ILE B 1 8 ? -6.168 -24.094 4.168 1 98.81 8 ILE B O 1
ATOM 2219 N N . ARG B 1 9 ? -7.082 -22.891 2.588 1 98.88 9 ARG B N 1
ATOM 2220 C CA . ARG B 1 9 ? -8.266 -22.406 3.305 1 98.88 9 ARG B CA 1
ATOM 2221 C C . ARG B 1 9 ? -9.539 -22.703 2.521 1 98.88 9 ARG B C 1
ATOM 2223 O O . ARG B 1 9 ? -9.57 -22.547 1.3 1 98.88 9 ARG B O 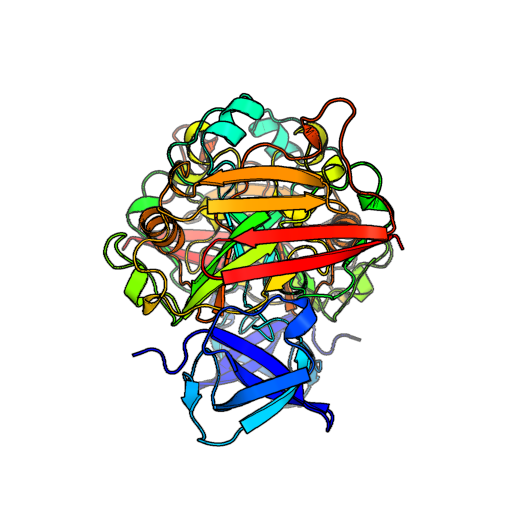1
ATOM 2230 N N . PHE B 1 10 ? -10.57 -23.203 3.236 1 98.81 10 PHE B N 1
ATOM 2231 C CA . PHE B 1 10 ? -11.773 -23.609 2.514 1 98.81 10 PHE B CA 1
ATOM 2232 C C . PHE B 1 10 ? -12.977 -23.656 3.445 1 98.81 10 PHE B C 1
ATOM 2234 O O . PHE B 1 10 ? -12.828 -23.594 4.668 1 98.81 10 PHE B O 1
ATOM 2241 N N . GLU B 1 11 ? -14.109 -23.578 2.838 1 98.62 11 GLU B N 1
ATOM 2242 C CA . GLU B 1 11 ? -15.328 -23.953 3.549 1 98.62 11 GLU B CA 1
ATOM 2243 C C . GLU B 1 11 ? -15.57 -25.469 3.467 1 98.62 11 GLU B C 1
ATOM 2245 O O . GLU B 1 11 ? -15.508 -26.047 2.383 1 98.62 11 GLU B O 1
ATOM 2250 N N . ASP B 1 12 ? -15.781 -26.047 4.602 1 97.56 12 ASP B N 1
ATOM 2251 C CA . ASP B 1 12 ? -16.125 -27.469 4.555 1 97.56 12 ASP B CA 1
ATOM 2252 C C . ASP B 1 12 ? -17.578 -27.688 4.152 1 97.56 12 ASP B C 1
ATOM 2254 O O . ASP B 1 12 ? -18.266 -26.734 3.764 1 97.56 12 ASP B O 1
ATOM 2258 N N . LYS B 1 13 ? -18.078 -28.859 4.203 1 94.31 13 LYS B N 1
ATOM 2259 C CA . LYS B 1 13 ? -19.422 -29.203 3.725 1 94.31 13 LYS B CA 1
ATOM 2260 C C . LYS B 1 13 ? -20.5 -28.531 4.574 1 94.31 13 LYS B C 1
ATOM 2262 O O . LYS B 1 13 ? -21.625 -28.344 4.121 1 94.31 13 LYS B O 1
ATOM 2267 N N . ASP B 1 14 ? -20.109 -28.125 5.789 1 95.12 14 ASP B N 1
ATOM 2268 C CA . ASP B 1 14 ? -21.062 -27.484 6.691 1 95.12 14 ASP B CA 1
ATOM 2269 C C . ASP B 1 14 ? -20.938 -25.969 6.625 1 95.12 14 ASP B C 1
ATOM 2271 O O . ASP B 1 14 ? -21.594 -25.25 7.383 1 95.12 14 ASP B O 1
ATOM 2275 N N . GLY B 1 15 ? -20.016 -25.469 5.801 1 96.88 15 GLY B N 1
ATOM 2276 C CA . GLY B 1 15 ? -19.875 -24.047 5.605 1 96.88 15 GLY B CA 1
ATOM 2277 C C . GLY B 1 15 ? -18.906 -23.391 6.578 1 96.88 15 GLY B C 1
ATOM 2278 O O . GLY B 1 15 ? -18.766 -22.172 6.598 1 96.88 15 GLY B O 1
ATOM 2279 N N . LYS B 1 16 ? -18.312 -24.25 7.383 1 97.12 16 LYS B N 1
ATOM 2280 C CA . LYS B 1 16 ? -17.328 -23.734 8.32 1 97.12 16 LYS B CA 1
ATOM 2281 C C . LYS B 1 16 ? -15.992 -23.484 7.625 1 97.12 16 LYS B C 1
ATOM 2283 O O . LYS B 1 16 ? -15.484 -24.359 6.918 1 97.12 16 LYS B O 1
ATOM 2288 N N . THR B 1 17 ? -15.43 -22.297 7.789 1 98.56 17 THR B N 1
ATOM 2289 C CA . THR B 1 17 ? -14.133 -22 7.207 1 98.56 17 THR B CA 1
ATOM 2290 C C . THR B 1 17 ? -13.008 -22.609 8.031 1 98.56 17 THR B C 1
ATOM 2292 O O . THR B 1 17 ? -12.906 -22.359 9.234 1 98.56 17 THR B O 1
ATOM 2295 N N . VAL B 1 18 ? -12.156 -23.375 7.414 1 97.94 18 VAL B N 1
ATOM 2296 C CA . VAL B 1 18 ? -11.07 -24.062 8.117 1 97.94 18 VAL B CA 1
ATOM 2297 C C . VAL B 1 18 ? -9.82 -24.078 7.238 1 97.94 18 VAL B C 1
ATOM 2299 O O . VAL B 1 18 ? -9.883 -23.766 6.051 1 97.94 18 VAL B O 1
ATOM 2302 N N . TYR B 1 19 ? -8.727 -24.359 7.832 1 98.62 19 TYR B N 1
ATOM 2303 C CA . TYR B 1 19 ? -7.473 -24.594 7.121 1 98.62 19 TYR B CA 1
ATOM 2304 C C . TYR B 1 19 ? -7.207 -26.078 6.949 1 98.62 19 TYR B C 1
ATOM 2306 O O . TYR B 1 19 ? -7.648 -26.891 7.77 1 98.62 19 TYR B O 1
ATOM 2314 N N . GLY B 1 20 ? -6.551 -26.406 5.891 1 98.62 20 GLY B N 1
ATOM 2315 C CA . GLY B 1 20 ? -6.191 -27.781 5.621 1 98.62 20 GLY B CA 1
ATOM 2316 C C . GLY B 1 20 ? -4.812 -27.938 5.004 1 98.62 20 GLY B C 1
ATOM 2317 O O . GLY B 1 20 ? -4.199 -26.938 4.602 1 98.62 20 GLY B O 1
ATOM 2318 N N . ASN B 1 21 ? -4.336 -29.125 5.02 1 98.56 21 ASN B N 1
ATOM 2319 C CA . ASN B 1 21 ? -3.045 -29.484 4.438 1 98.56 21 ASN B CA 1
ATOM 2320 C C . ASN B 1 21 ? -3.209 -30.422 3.254 1 98.56 21 ASN B C 1
ATOM 2322 O O . ASN B 1 21 ? -3.734 -31.531 3.406 1 98.56 21 ASN B O 1
ATOM 2326 N N . LEU B 1 22 ? -2.836 -29.953 2.068 1 97.81 22 LEU B N 1
ATOM 2327 C CA . LEU B 1 22 ? -2.664 -30.875 0.945 1 97.81 22 LEU B CA 1
ATOM 2328 C C . LEU B 1 22 ? -1.291 -31.531 0.987 1 97.81 22 LEU B C 1
ATOM 2330 O O . LEU B 1 22 ? -0.267 -30.844 1.021 1 97.81 22 LEU B O 1
ATOM 2334 N N . GLU B 1 23 ? -1.216 -32.812 0.893 1 95.44 23 GLU B N 1
ATOM 2335 C C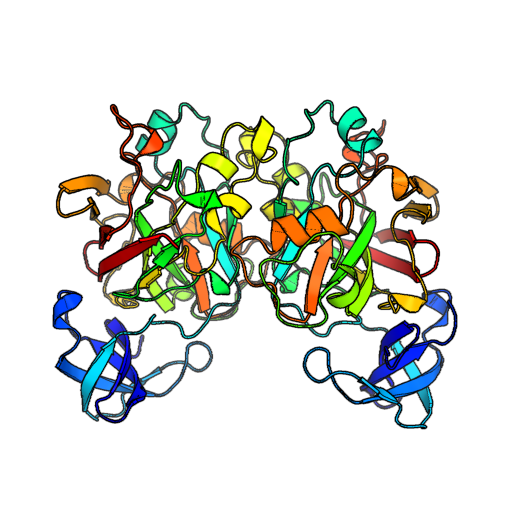A . GLU B 1 23 ? 0.038 -33.562 1.021 1 95.44 23 GLU B CA 1
ATOM 2336 C C . GLU B 1 23 ? 0.793 -33.594 -0.303 1 95.44 23 GLU B C 1
ATOM 2338 O O . GLU B 1 23 ? 2.008 -33.812 -0.326 1 95.44 23 GLU B O 1
ATOM 2343 N N . LYS B 1 24 ? 0.068 -33.469 -1.352 1 95.75 24 LYS B N 1
ATOM 2344 C CA . LYS B 1 24 ? 0.648 -33.469 -2.691 1 95.75 24 LYS B CA 1
ATOM 2345 C C . LYS B 1 24 ? 0.02 -32.375 -3.549 1 95.75 24 LYS B C 1
ATOM 2347 O O . LYS B 1 24 ? -0.967 -31.75 -3.148 1 95.75 24 LYS B O 1
ATOM 2352 N N . GLU B 1 25 ? 0.686 -32.125 -4.59 1 95.56 25 GLU B N 1
ATOM 2353 C CA . GLU B 1 25 ? 0.098 -31.188 -5.543 1 95.56 25 GLU B CA 1
ATOM 2354 C C . GLU B 1 25 ? -1.207 -31.719 -6.117 1 95.56 25 GLU B C 1
ATOM 2356 O O . GLU B 1 25 ? -1.267 -32.875 -6.559 1 95.56 25 GLU B O 1
ATOM 2361 N N . VAL B 1 26 ? -2.221 -31 -6.074 1 95.06 26 VAL B N 1
ATOM 2362 C CA . VAL B 1 26 ? -3.541 -31.359 -6.586 1 95.06 26 VAL B CA 1
ATOM 2363 C C . VAL B 1 26 ? -4 -30.297 -7.586 1 95.06 26 VAL B C 1
ATOM 2365 O O . VAL B 1 26 ? -3.926 -29.094 -7.309 1 95.06 26 VAL B O 1
ATOM 2368 N N . PRO B 1 27 ? -4.461 -30.781 -8.797 1 95.88 27 PRO B N 1
ATOM 2369 C CA . PRO B 1 27 ? -5.043 -29.781 -9.695 1 95.88 27 PRO B CA 1
ATOM 2370 C C . PRO B 1 27 ? -6.125 -28.938 -9.016 1 95.88 27 PRO B C 1
ATOM 2372 O O . PRO B 1 27 ? -6.957 -29.484 -8.281 1 95.88 27 PRO B O 1
ATOM 2375 N N . THR B 1 28 ? -6.066 -27.656 -9.211 1 97.81 28 THR B N 1
ATOM 2376 C CA . THR B 1 28 ? -6.883 -26.703 -8.477 1 97.81 28 THR B CA 1
ATOM 2377 C C . THR B 1 28 ? -8.359 -27.094 -8.523 1 97.81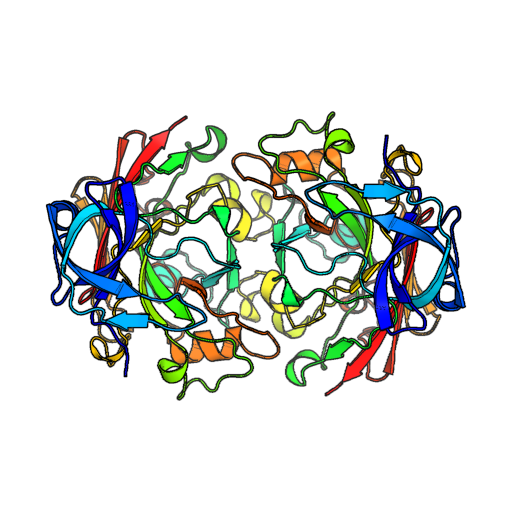 28 THR B C 1
ATOM 2379 O O . THR B 1 28 ? -9.039 -27.109 -7.492 1 97.81 28 THR B O 1
ATOM 2382 N N . LYS B 1 29 ? -8.859 -27.484 -9.672 1 96.44 29 LYS B N 1
ATOM 2383 C CA . LYS B 1 29 ? -10.273 -27.797 -9.859 1 96.44 29 LYS B CA 1
ATOM 2384 C C . LYS B 1 29 ? -10.641 -29.109 -9.188 1 96.44 29 LYS B C 1
ATOM 2386 O O . LYS B 1 29 ? -11.828 -29.438 -9.055 1 96.44 29 LYS B O 1
ATOM 2391 N N . GLU B 1 30 ? -9.656 -29.844 -8.75 1 97.69 30 GLU B N 1
ATOM 2392 C CA . GLU B 1 30 ? -9.891 -31.125 -8.102 1 97.69 30 GLU B CA 1
ATOM 2393 C C . GLU B 1 30 ? -9.719 -31.031 -6.59 1 97.69 30 GLU B C 1
ATOM 2395 O O . GLU B 1 30 ? -9.891 -32 -5.867 1 97.69 30 GLU B O 1
ATOM 2400 N N . ILE B 1 31 ? -9.328 -29.859 -6.117 1 98.31 31 ILE B N 1
ATOM 2401 C CA . ILE B 1 31 ? -9.133 -29.688 -4.68 1 98.31 31 ILE B CA 1
ATOM 2402 C C . ILE B 1 31 ? -10.477 -29.75 -3.963 1 98.31 31 ILE B C 1
ATOM 2404 O O . ILE B 1 31 ? -10.586 -30.375 -2.904 1 98.31 31 ILE B O 1
ATOM 2408 N N . GLU B 1 32 ? -11.469 -29.062 -4.539 1 97.75 32 GLU B N 1
ATOM 2409 C CA . GLU B 1 32 ? -12.812 -29.188 -3.982 1 97.75 32 GLU B CA 1
ATOM 2410 C C . GLU B 1 32 ? -13.305 -30.625 -4.074 1 97.75 32 GLU B C 1
ATOM 2412 O O . GLU B 1 32 ? -13.18 -31.266 -5.121 1 97.75 32 GLU B O 1
ATOM 2417 N N . GLY B 1 33 ? -13.758 -31.141 -3.049 1 97.31 33 GLY B N 1
ATOM 2418 C CA . GLY B 1 33 ? -14.195 -32.531 -2.979 1 97.31 33 GLY B CA 1
ATOM 2419 C C . GLY B 1 33 ? -13.148 -33.438 -2.383 1 97.31 33 GLY B C 1
ATOM 2420 O O . GLY B 1 33 ? -13.461 -34.562 -1.989 1 97.31 33 GLY B O 1
ATOM 2421 N N . SER B 1 34 ? -11.898 -33.031 -2.299 1 97.44 34 SER B N 1
ATOM 2422 C CA . SER B 1 34 ? -10.836 -33.844 -1.749 1 97.44 34 SER B CA 1
ATOM 2423 C C . SER B 1 34 ? -10.898 -33.875 -0.225 1 97.44 34 SER B C 1
ATOM 2425 O O . SER B 1 34 ? -11.445 -32.969 0.404 1 97.44 34 SER B O 1
ATOM 2427 N N . SER B 1 35 ? -10.359 -34.969 0.36 1 97.81 35 SER B N 1
ATOM 2428 C CA . SER B 1 35 ? -10.188 -35.094 1.804 1 97.81 35 SER B CA 1
ATOM 2429 C C . SER B 1 35 ? -8.812 -34.594 2.242 1 97.81 35 SER B C 1
ATOM 2431 O O . SER B 1 35 ? -7.789 -35 1.687 1 97.81 35 SER B O 1
ATOM 2433 N N . VAL B 1 36 ? -8.812 -33.719 3.201 1 98.19 36 VAL B N 1
ATOM 2434 C CA . VAL B 1 36 ? -7.543 -33.125 3.635 1 98.19 36 VAL B CA 1
ATOM 2435 C C . VAL B 1 36 ? -7.465 -33.125 5.16 1 98.19 36 VAL B C 1
ATOM 2437 O O . VAL B 1 36 ? -8.492 -33.219 5.84 1 98.19 36 VAL B O 1
ATOM 2440 N N . GLU B 1 37 ? -6.316 -33.094 5.668 1 97.88 37 GLU B N 1
ATOM 2441 C CA . GLU B 1 37 ? -6.102 -32.938 7.102 1 97.88 37 GLU B CA 1
ATOM 2442 C C . GLU B 1 37 ? -6.422 -31.5 7.562 1 97.88 37 GLU B C 1
ATOM 2444 O O . GLU B 1 37 ? -5.961 -30.531 6.957 1 97.88 37 GLU B O 1
ATOM 2449 N N . VAL B 1 38 ? -7.18 -31.375 8.602 1 98.19 38 VAL B N 1
ATOM 2450 C CA . VAL B 1 38 ? -7.566 -30.078 9.141 1 98.19 38 VAL B CA 1
ATOM 2451 C C . VAL B 1 38 ? -6.426 -29.5 9.977 1 98.19 38 VAL B C 1
ATOM 2453 O O . VAL B 1 38 ? -5.781 -30.234 10.742 1 98.19 38 VAL B O 1
ATOM 2456 N N . LEU B 1 39 ? -6.156 -28.25 9.758 1 98.31 39 LEU B N 1
ATOM 2457 C CA . LEU B 1 39 ? -5.168 -27.516 10.555 1 98.31 39 LEU B CA 1
ATOM 2458 C C . LEU B 1 39 ? -5.848 -26.5 11.461 1 98.31 39 LEU B C 1
ATOM 2460 O O . LEU B 1 39 ? -6.891 -25.938 11.109 1 98.31 39 LEU B O 1
ATOM 2464 N N . GLU B 1 40 ? -5.285 -26.297 12.641 1 97.69 40 GLU B N 1
ATOM 2465 C CA . GLU B 1 40 ? -5.699 -25.203 13.523 1 97.69 40 GLU B CA 1
ATOM 2466 C C . GLU B 1 40 ? -4.621 -24.125 13.625 1 97.69 40 GLU B C 1
ATOM 2468 O O . GLU B 1 40 ? -3.434 -24.422 13.461 1 97.69 40 GLU B O 1
ATOM 2473 N N . GLY B 1 41 ? -5.109 -22.906 13.828 1 96.75 41 GLY B N 1
ATOM 2474 C CA . GLY B 1 41 ? -4.176 -21.797 13.953 1 96.75 41 GLY B CA 1
ATOM 2475 C C . GLY B 1 41 ? -4.395 -20.719 12.906 1 96.75 41 GLY B C 1
ATOM 2476 O O . GLY B 1 41 ? -5.461 -20.656 12.289 1 96.75 41 GLY B O 1
ATOM 2477 N N . ASP B 1 42 ? -3.498 -19.859 12.789 1 96.69 42 ASP B N 1
ATOM 2478 C CA . ASP B 1 42 ? -3.492 -18.781 11.805 1 96.69 42 ASP B CA 1
ATOM 2479 C C . ASP B 1 42 ? -2.066 -18.328 11.492 1 96.69 42 ASP B C 1
ATOM 2481 O O . ASP B 1 42 ? -1.104 -18.891 12.031 1 96.69 42 ASP B O 1
ATOM 2485 N N . VAL B 1 43 ? -1.927 -17.438 10.594 1 94.94 43 VAL B N 1
ATOM 2486 C CA . VAL B 1 43 ? -0.62 -17.016 10.117 1 94.94 43 VAL B CA 1
ATOM 2487 C C . VAL B 1 43 ? 0.222 -16.5 11.281 1 94.94 43 VAL B C 1
ATOM 2489 O O . VAL B 1 43 ? 1.423 -16.781 11.352 1 94.94 43 VAL B O 1
ATOM 2492 N N . LYS B 1 44 ? -0.284 -15.766 12.227 1 93 44 LYS B N 1
ATOM 2493 C CA . LYS B 1 44 ? 0.447 -15.148 13.328 1 93 44 LYS B CA 1
ATOM 2494 C C . LYS B 1 44 ? 0.824 -16.172 14.383 1 93 44 LYS B C 1
ATOM 2496 O O . LYS B 1 44 ? 1.955 -16.188 14.875 1 93 44 LYS B O 1
ATOM 2501 N N . SER B 1 45 ? -0.116 -17.062 14.648 1 94.69 45 SER B N 1
ATOM 2502 C CA . SER B 1 45 ? 0.097 -17.984 15.75 1 94.69 45 SER B CA 1
ATOM 2503 C C . SER B 1 45 ? 0.74 -19.281 15.273 1 94.69 45 SER B C 1
ATOM 2505 O O . SER B 1 45 ? 1.245 -20.078 16.078 1 94.69 45 SER B O 1
ATOM 2507 N N . GLY B 1 46 ? 0.683 -19.469 13.945 1 95.19 46 GLY B N 1
ATOM 2508 C CA . GLY B 1 46 ? 1.18 -20.719 13.398 1 95.19 46 GLY B CA 1
ATOM 2509 C C . GLY B 1 46 ? 0.106 -21.797 13.266 1 95.19 46 GLY B C 1
ATOM 2510 O O . GLY B 1 46 ? -1.015 -21.609 13.75 1 95.19 46 GLY B O 1
ATOM 2511 N N . PHE B 1 47 ? 0.461 -22.844 12.594 1 97.44 47 PHE B N 1
ATOM 2512 C CA . PHE B 1 47 ? -0.506 -23.891 12.305 1 97.44 47 PHE B CA 1
ATOM 2513 C C . PHE B 1 47 ? -0.096 -25.203 12.961 1 97.44 47 PHE B C 1
ATOM 2515 O O . PHE B 1 47 ? 1.093 -25.469 13.164 1 97.44 47 PHE B O 1
ATOM 2522 N N . LYS B 1 48 ? -1.109 -25.969 13.32 1 97.06 48 LYS B N 1
ATOM 2523 C CA . LYS B 1 48 ? -0.9 -27.312 13.867 1 97.06 48 LYS B CA 1
ATOM 2524 C C . LYS B 1 48 ? -1.881 -28.312 13.266 1 97.06 48 LYS B C 1
ATOM 2526 O O . LYS B 1 48 ? -3.045 -27.984 13.031 1 97.06 48 LYS B O 1
ATOM 2531 N N . LYS B 1 49 ? -1.388 -29.5 13.164 1 96.5 49 LYS B N 1
ATOM 2532 C CA . LYS B 1 49 ? -2.254 -30.578 12.703 1 96.5 49 LYS B CA 1
ATOM 2533 C C . LYS B 1 49 ? -3.225 -31.016 13.797 1 96.5 49 LYS B C 1
ATOM 2535 O O . LYS B 1 49 ? -2.848 -31.109 14.969 1 96.5 49 LYS B O 1
ATOM 2540 N N . THR B 1 50 ? -4.402 -31.266 13.375 1 96.44 50 THR B N 1
ATOM 2541 C CA . THR B 1 50 ? -5.398 -31.656 14.367 1 96.44 50 THR B CA 1
ATOM 2542 C C . THR B 1 50 ? -5.539 -33.188 14.414 1 96.44 50 THR B C 1
ATOM 2544 O O . THR B 1 50 ? -6.102 -33.719 15.367 1 96.44 50 THR B O 1
ATOM 2547 N N . GLY B 1 51 ? -5.137 -33.812 13.336 1 95.81 51 GLY B N 1
ATOM 2548 C CA . GLY B 1 51 ? -5.348 -35.25 13.188 1 95.81 51 GLY B CA 1
ATOM 2549 C C . GLY B 1 51 ? -6.684 -35.594 12.555 1 95.81 51 GLY B C 1
ATOM 2550 O O . GLY B 1 51 ? -6.949 -36.75 12.25 1 95.81 51 GLY B O 1
ATOM 2551 N N . GLN B 1 52 ? -7.473 -34.656 12.367 1 97.12 52 GLN B N 1
ATOM 2552 C CA . GLN B 1 52 ? -8.781 -34.844 11.758 1 97.12 52 GLN B CA 1
ATOM 2553 C C . GLN B 1 52 ? -8.75 -34.531 10.266 1 97.12 52 GLN B C 1
ATOM 2555 O O . GLN B 1 52 ? -7.926 -33.719 9.82 1 97.12 52 GLN B O 1
ATOM 2560 N N . LYS B 1 53 ? -9.555 -35.219 9.602 1 97.81 53 LYS B N 1
ATOM 2561 C CA . LYS B 1 53 ? -9.711 -34.938 8.18 1 97.81 53 LYS B CA 1
ATOM 2562 C C . LYS B 1 53 ? -11.117 -34.469 7.871 1 97.81 53 LYS B C 1
ATOM 2564 O O . LYS B 1 53 ? -12.055 -34.719 8.633 1 97.81 53 LYS B O 1
ATOM 2569 N N . THR B 1 54 ? -11.242 -33.719 6.871 1 97.81 54 THR B N 1
ATOM 2570 C CA . THR B 1 54 ? -12.539 -33.281 6.359 1 97.81 54 THR B CA 1
ATOM 2571 C C . THR B 1 54 ? -12.484 -33.062 4.852 1 97.81 54 THR B C 1
ATOM 2573 O O . THR B 1 54 ? -11.43 -33.25 4.23 1 97.81 54 THR B O 1
ATOM 2576 N N . THR B 1 55 ? -13.609 -32.844 4.242 1 98.12 55 THR B N 1
ATOM 2577 C CA . THR B 1 55 ? -13.719 -32.656 2.799 1 98.12 55 THR B CA 1
ATOM 2578 C C . THR B 1 55 ? -13.758 -31.188 2.436 1 98.12 55 THR B C 1
ATOM 2580 O O . THR B 1 55 ? -14.469 -30.406 3.068 1 98.12 55 THR B O 1
ATOM 2583 N N . VAL B 1 56 ? -13.047 -30.797 1.397 1 98.62 56 VAL B N 1
ATOM 2584 C CA . VAL B 1 56 ? -13.039 -29.422 0.909 1 98.62 56 VAL B CA 1
ATOM 2585 C C . VAL B 1 56 ? -14.352 -29.125 0.181 1 98.62 56 VAL B C 1
ATOM 2587 O O . VAL B 1 56 ? -14.633 -29.719 -0.864 1 98.62 56 VAL B O 1
ATOM 2590 N N . GLY B 1 57 ? -15.141 -28.281 0.713 1 98.31 57 GLY B N 1
ATOM 2591 C CA . GLY B 1 57 ? -16.344 -27.828 0.023 1 98.31 57 GLY B CA 1
ATOM 2592 C C . GLY B 1 57 ? -16.062 -26.734 -0.992 1 98.31 57 GLY B C 1
ATOM 2593 O O . GLY B 1 57 ? -16.109 -26.984 -2.199 1 98.31 57 GLY B O 1
ATOM 2594 N N . LYS B 1 58 ? -15.711 -25.594 -0.531 1 98.5 58 LYS B N 1
ATOM 2595 C CA . LYS B 1 58 ? -15.359 -24.453 -1.384 1 98.5 58 LYS B CA 1
ATOM 2596 C C . LYS B 1 58 ? -13.945 -23.953 -1.081 1 98.5 58 LYS B C 1
ATOM 2598 O O . LYS B 1 58 ? -13.664 -23.516 0.036 1 98.5 58 LYS B O 1
ATOM 2603 N N . LEU B 1 59 ? -13.164 -24.016 -2.041 1 98.75 59 LEU B N 1
ATOM 2604 C CA . LEU B 1 59 ? -11.789 -23.547 -1.896 1 98.75 59 LEU B CA 1
ATOM 2605 C C . LEU B 1 59 ? -11.75 -22.016 -1.803 1 98.75 59 LEU B C 1
ATOM 2607 O O . LEU B 1 59 ? -12.445 -21.328 -2.555 1 98.75 59 LEU B O 1
ATOM 2611 N N . LEU B 1 60 ? -11.016 -21.422 -0.856 1 98.81 60 LEU B N 1
ATOM 2612 C CA . LEU B 1 60 ? -10.883 -19.984 -0.626 1 98.81 60 LEU B CA 1
ATOM 2613 C C . LEU B 1 60 ? -9.43 -19.547 -0.81 1 98.81 60 LEU B C 1
ATOM 2615 O O . LEU B 1 60 ? -8.531 -20.375 -0.932 1 98.81 60 LEU B O 1
ATOM 2619 N N . CYS B 1 61 ? -9.25 -18.266 -0.915 1 98.88 61 CYS B N 1
ATOM 2620 C CA . CYS B 1 61 ? -7.895 -17.75 -0.786 1 98.88 61 CYS B CA 1
ATOM 2621 C C . CYS B 1 61 ? -7.215 -18.297 0.463 1 98.88 61 CYS B C 1
ATOM 2623 O O . CYS B 1 61 ? -7.816 -18.344 1.537 1 98.88 61 CYS B O 1
ATOM 2625 N N . PRO B 1 62 ? -5.992 -18.75 0.303 1 98.75 62 PRO B N 1
ATOM 2626 C CA . PRO B 1 62 ? -5.344 -19.312 1.488 1 98.75 62 PRO B CA 1
ATOM 2627 C C . PRO B 1 62 ? -5.164 -18.297 2.607 1 98.75 62 PRO B C 1
ATOM 2629 O O . PRO B 1 62 ? -4.883 -18.672 3.75 1 98.75 62 PRO B O 1
ATOM 2632 N N . LEU B 1 63 ? -5.301 -17.016 2.305 1 98.69 63 LEU B N 1
ATOM 2633 C CA . LEU B 1 63 ? -5.289 -15.938 3.289 1 98.69 63 LEU B CA 1
ATOM 2634 C C . LEU B 1 63 ? -6.656 -15.273 3.387 1 98.69 63 LEU B C 1
ATOM 2636 O O . LEU B 1 63 ? -7.23 -14.875 2.373 1 98.69 63 LEU B O 1
ATOM 2640 N N . PRO B 1 64 ? -7.164 -15.211 4.633 1 98.12 64 PRO B N 1
ATOM 2641 C CA . PRO B 1 64 ? -8.43 -14.484 4.754 1 98.12 64 PRO B CA 1
ATOM 2642 C C . PRO B 1 64 ? -8.289 -12.992 4.426 1 98.12 64 PRO B C 1
ATOM 2644 O O . PRO B 1 64 ? -9.266 -12.352 4.031 1 98.12 64 PRO B O 1
ATOM 2647 N N . THR B 1 65 ? -7.152 -12.43 4.672 1 97.75 65 THR B N 1
ATOM 2648 C CA . THR B 1 65 ? -6.773 -11.055 4.395 1 97.75 65 THR B CA 1
ATOM 2649 C C . THR B 1 65 ? -5.258 -10.898 4.383 1 97.75 65 THR B C 1
ATOM 2651 O O . THR B 1 65 ? -4.527 -11.875 4.566 1 97.75 65 THR B O 1
ATOM 2654 N N . THR B 1 66 ? -4.766 -9.781 4.035 1 98.12 66 THR B N 1
ATOM 2655 C CA . THR B 1 66 ? -3.369 -9.367 4.129 1 98.12 66 THR B CA 1
ATOM 2656 C C . THR B 1 66 ? -3.27 -7.891 4.508 1 98.12 66 THR B C 1
ATOM 2658 O O . THR B 1 66 ? -4.215 -7.125 4.301 1 98.12 66 THR B O 1
ATOM 2661 N N . ASN B 1 67 ? -2.217 -7.52 5.113 1 96 67 ASN B N 1
ATOM 2662 C CA . ASN B 1 67 ? -2.045 -6.113 5.465 1 96 67 ASN B CA 1
ATOM 2663 C C . ASN B 1 67 ? -1.804 -5.25 4.23 1 96 67 ASN B C 1
ATOM 2665 O O . ASN B 1 67 ? -2.291 -4.121 4.152 1 96 67 ASN B O 1
ATOM 2669 N N . ILE B 1 68 ? -1.061 -5.77 3.355 1 98.06 68 ILE B N 1
ATOM 2670 C CA . ILE B 1 68 ? -0.656 -5.074 2.139 1 98.06 68 ILE B CA 1
ATOM 2671 C C . ILE B 1 68 ? -0.043 -6.066 1.154 1 98.06 68 ILE B C 1
ATOM 2673 O O . ILE B 1 68 ? 0.517 -7.086 1.561 1 98.06 68 ILE B O 1
ATOM 2677 N N . ILE B 1 69 ? -0.222 -5.832 -0.107 1 98.88 69 ILE B N 1
ATOM 2678 C CA . ILE B 1 69 ? 0.442 -6.625 -1.138 1 98.88 69 ILE B CA 1
ATOM 2679 C C . ILE B 1 69 ? 1.585 -5.816 -1.751 1 98.88 69 ILE B C 1
ATOM 2681 O O . ILE B 1 69 ? 1.361 -4.746 -2.322 1 98.88 69 ILE B O 1
ATOM 2685 N N . LEU B 1 70 ? 2.803 -6.289 -1.598 1 98.88 70 LEU B N 1
ATOM 2686 C CA . LEU B 1 70 ? 3.988 -5.68 -2.191 1 98.88 70 LEU B CA 1
ATOM 2687 C C . LEU B 1 70 ? 4.336 -6.348 -3.518 1 98.88 70 LEU B C 1
ATOM 2689 O O . LEU B 1 70 ? 4.293 -7.574 -3.631 1 98.88 70 LEU B O 1
ATOM 2693 N N . CYS B 1 71 ? 4.656 -5.531 -4.508 1 98.88 71 CYS B N 1
ATOM 2694 C CA . CYS B 1 71 ? 4.867 -6.062 -5.852 1 98.88 71 CYS B CA 1
ATOM 2695 C C . CYS B 1 71 ? 6.168 -5.531 -6.449 1 98.88 71 CYS B C 1
ATOM 2697 O O . CYS B 1 71 ? 6.496 -4.355 -6.281 1 98.88 71 CYS B O 1
ATOM 2699 N N . VAL B 1 72 ? 6.844 -6.402 -7.113 1 98.69 72 VAL B N 1
ATOM 2700 C CA . VAL B 1 72 ? 8.062 -6.016 -7.82 1 98.69 72 VAL B CA 1
ATOM 2701 C C . VAL B 1 72 ? 7.766 -5.863 -9.312 1 98.69 72 VAL B C 1
ATOM 2703 O O . VAL B 1 72 ? 7.309 -6.805 -9.961 1 98.69 72 VAL B O 1
ATOM 2706 N N . GLY B 1 73 ? 8.016 -4.672 -9.797 1 96.75 73 GLY B N 1
ATOM 2707 C CA . GLY B 1 73 ? 7.906 -4.441 -11.227 1 96.75 73 GLY B CA 1
ATOM 2708 C C . GLY B 1 73 ? 9.164 -4.797 -11.992 1 96.75 73 GLY B C 1
ATOM 2709 O O . GLY B 1 73 ? 10.273 -4.676 -11.461 1 96.75 73 GLY B O 1
ATOM 2710 N N . LEU B 1 74 ? 9 -5.293 -13.188 1 94.38 74 LEU B N 1
ATOM 2711 C CA . LEU B 1 74 ? 10.094 -5.488 -14.133 1 94.38 74 LEU B CA 1
ATOM 2712 C C . LEU B 1 74 ? 11.164 -6.406 -13.547 1 94.38 74 LEU B C 1
ATOM 2714 O O . LEU B 1 74 ? 12.352 -6.094 -13.609 1 94.38 74 LEU B O 1
ATOM 2718 N N . ASN B 1 75 ? 10.75 -7.512 -12.992 1 98.06 75 ASN B N 1
ATOM 2719 C CA . ASN B 1 75 ? 11.711 -8.344 -12.273 1 98.06 75 ASN B CA 1
ATOM 2720 C C . ASN B 1 75 ? 12.109 -9.57 -13.086 1 98.06 75 ASN B C 1
ATOM 2722 O O . ASN B 1 75 ? 12.711 -10.508 -12.555 1 98.06 75 ASN B O 1
ATOM 2726 N N . TYR B 1 76 ? 11.695 -9.672 -14.297 1 97.62 76 TYR B N 1
ATOM 2727 C CA . TYR B 1 76 ? 12.125 -10.719 -15.211 1 97.62 76 TYR B CA 1
ATOM 2728 C C . TYR B 1 76 ? 12.828 -10.125 -16.422 1 97.62 76 TYR B C 1
ATOM 2730 O O . TYR B 1 76 ? 12.289 -9.234 -17.094 1 97.62 76 TYR B O 1
ATOM 2738 N N . ARG B 1 77 ? 14 -10.641 -16.703 1 96.06 77 ARG B N 1
ATOM 2739 C CA . ARG B 1 77 ? 14.891 -10.078 -17.719 1 96.06 77 ARG B CA 1
ATOM 2740 C C . ARG B 1 77 ? 14.203 -10.008 -19.078 1 96.06 77 ARG B C 1
ATOM 2742 O O . ARG B 1 77 ? 14.227 -8.969 -19.734 1 96.06 77 ARG B O 1
ATOM 2749 N N . ARG B 1 78 ? 13.562 -11.055 -19.516 1 94.62 78 ARG B N 1
ATOM 2750 C CA . ARG B 1 78 ? 12.914 -11.094 -20.812 1 94.62 78 ARG B CA 1
ATOM 2751 C C . ARG B 1 78 ? 11.758 -10.109 -20.891 1 94.62 78 ARG B C 1
ATOM 2753 O O . ARG B 1 78 ? 11.477 -9.539 -21.938 1 94.62 78 ARG B O 1
ATOM 2760 N N . HIS B 1 79 ? 11.016 -9.938 -19.766 1 94.06 79 HIS B N 1
ATOM 2761 C CA . HIS B 1 79 ? 9.953 -8.945 -19.719 1 94.06 79 HIS B CA 1
ATOM 2762 C C . HIS B 1 79 ? 10.508 -7.523 -19.797 1 94.06 79 HIS B C 1
ATOM 2764 O O . HIS B 1 79 ? 9.945 -6.664 -20.469 1 94.06 79 HIS B O 1
ATOM 2770 N N . ALA B 1 80 ? 11.578 -7.273 -19.109 1 90.94 80 ALA B N 1
ATOM 2771 C CA . ALA B 1 80 ? 12.227 -5.965 -19.172 1 90.94 80 ALA B CA 1
ATOM 2772 C C . ALA B 1 80 ? 12.672 -5.645 -20.594 1 90.94 80 ALA B C 1
ATOM 2774 O O . ALA B 1 80 ? 12.547 -4.508 -21.047 1 90.94 80 ALA B O 1
ATOM 2775 N N . GLU B 1 81 ? 13.188 -6.617 -21.266 1 89.88 81 GLU B N 1
ATOM 2776 C CA . GLU B 1 81 ? 13.594 -6.457 -22.656 1 89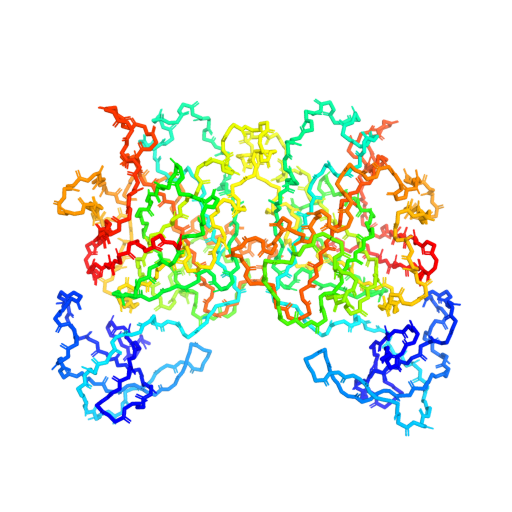.88 81 GLU B CA 1
ATOM 2777 C C . GLU B 1 81 ? 12.391 -6.168 -23.562 1 89.88 81 GLU B C 1
ATOM 2779 O O . GLU B 1 81 ? 12.438 -5.273 -24.406 1 89.88 81 GLU B O 1
ATOM 2784 N N . GLU B 1 82 ? 11.344 -6.918 -23.344 1 88.25 82 GLU B N 1
ATOM 2785 C CA . GLU B 1 82 ? 10.094 -6.727 -24.078 1 88.25 82 GLU B CA 1
ATOM 2786 C C . GLU B 1 82 ? 9.562 -5.305 -23.906 1 88.25 82 GLU B C 1
ATOM 2788 O O . GLU B 1 82 ? 8.984 -4.742 -24.828 1 88.25 82 GLU B O 1
ATOM 2793 N N . CYS B 1 83 ? 9.773 -4.648 -22.719 1 85.69 83 CYS B N 1
ATOM 2794 C CA . CYS B 1 83 ? 9.305 -3.311 -22.391 1 85.69 83 CYS B CA 1
ATOM 2795 C C . CYS B 1 83 ? 10.289 -2.25 -22.859 1 85.69 83 CYS B C 1
ATOM 2797 O O . CYS B 1 83 ? 9.977 -1.059 -22.859 1 85.69 83 CYS B O 1
ATOM 2799 N N . ASN B 1 84 ? 11.445 -2.637 -23.25 1 86.94 84 ASN B N 1
ATOM 2800 C CA . ASN B 1 84 ? 12.523 -1.721 -23.609 1 86.94 84 ASN B CA 1
ATOM 2801 C C . ASN B 1 84 ? 12.812 -0.723 -22.484 1 86.94 84 ASN B C 1
ATOM 2803 O O . ASN B 1 84 ? 12.898 0.481 -22.734 1 86.94 84 ASN B O 1
ATOM 2807 N N . LEU B 1 85 ? 12.758 -1.193 -21.297 1 83.75 85 LEU B N 1
ATOM 2808 C CA . LEU B 1 85 ? 13.023 -0.357 -20.141 1 83.75 85 LEU B CA 1
ATOM 2809 C C . LEU B 1 85 ? 14.352 -0.727 -19.5 1 83.75 85 LEU B C 1
ATOM 2811 O O . LEU B 1 85 ? 14.781 -1.881 -19.562 1 83.75 85 LEU B O 1
ATOM 2815 N N . GLN B 1 86 ? 14.914 0.31 -18.906 1 87.75 86 GLN B N 1
ATOM 2816 C CA . GLN B 1 86 ? 16.141 0.076 -18.141 1 87.75 86 GLN B CA 1
ATOM 2817 C C . GLN B 1 86 ? 15.844 -0.663 -16.844 1 87.75 86 GLN B C 1
ATOM 2819 O O . GLN B 1 86 ? 14.844 -0.383 -16.172 1 87.75 86 GLN B O 1
ATOM 2824 N N . ILE B 1 87 ? 16.719 -1.607 -16.516 1 91.75 87 ILE B N 1
ATOM 2825 C CA . ILE B 1 87 ? 16.625 -2.312 -15.242 1 91.75 87 ILE B CA 1
ATOM 2826 C C . ILE B 1 87 ? 17.109 -1.406 -14.117 1 91.75 87 ILE B C 1
ATOM 2828 O O . ILE B 1 87 ? 18.281 -0.984 -14.109 1 91.75 87 ILE B O 1
ATOM 2832 N N . PRO B 1 88 ? 16.297 -1.129 -13.242 1 94.69 88 PRO B N 1
ATOM 2833 C CA . PRO B 1 88 ? 16.766 -0.28 -12.141 1 94.69 88 PRO B CA 1
ATOM 2834 C C . PRO B 1 88 ? 17.75 -0.995 -11.227 1 94.69 88 PRO B C 1
ATOM 2836 O O . PRO B 1 88 ? 17.859 -2.223 -11.266 1 94.69 88 PRO B O 1
ATOM 2839 N N . SER B 1 89 ? 18.469 -0.222 -10.453 1 97.19 89 SER B N 1
ATOM 2840 C CA . SER B 1 89 ? 19.469 -0.788 -9.57 1 97.19 89 SER B CA 1
ATOM 2841 C C . SER B 1 89 ? 18.844 -1.465 -8.359 1 97.19 89 SER B C 1
ATOM 2843 O O . SER B 1 89 ? 19.469 -2.289 -7.699 1 97.19 89 SER B O 1
ATOM 2845 N N . ASN B 1 90 ? 17.625 -1.042 -8.031 1 98 90 ASN B N 1
ATOM 2846 C CA . ASN B 1 90 ? 16.828 -1.679 -6.984 1 98 90 ASN B CA 1
ATOM 2847 C C . ASN B 1 90 ? 15.516 -2.23 -7.539 1 98 90 ASN B C 1
ATOM 2849 O O . ASN B 1 90 ? 15.031 -1.771 -8.57 1 98 90 ASN B O 1
ATOM 2853 N N . PRO B 1 91 ? 14.953 -3.242 -6.844 1 98.19 91 PRO B N 1
ATOM 2854 C CA . PRO B 1 91 ? 13.602 -3.65 -7.23 1 98.19 91 PRO B CA 1
ATOM 2855 C C . PRO B 1 91 ? 12.633 -2.475 -7.312 1 98.19 91 PRO B C 1
ATOM 2857 O O . PRO B 1 91 ? 12.547 -1.671 -6.379 1 98.19 91 PRO B O 1
ATOM 2860 N N . ALA B 1 92 ? 11.938 -2.344 -8.43 1 97.81 92 ALA B N 1
ATOM 2861 C CA . ALA B 1 92 ? 10.867 -1.356 -8.555 1 97.81 92 ALA B CA 1
ATOM 2862 C C . ALA B 1 92 ? 9.617 -1.797 -7.793 1 97.81 92 ALA B C 1
ATOM 2864 O O . ALA B 1 92 ? 8.953 -2.76 -8.18 1 97.81 92 ALA B O 1
ATOM 2865 N N . ILE B 1 93 ? 9.266 -1.075 -6.754 1 98.69 93 ILE B N 1
ATOM 2866 C CA . ILE B 1 93 ? 8.242 -1.563 -5.844 1 98.69 93 ILE B CA 1
ATOM 2867 C C . ILE B 1 93 ? 6.965 -0.743 -6.016 1 98.69 93 ILE B C 1
ATOM 2869 O O . ILE B 1 93 ? 7.016 0.487 -6.09 1 98.69 93 ILE B O 1
ATOM 2873 N N . PHE B 1 94 ? 5.852 -1.375 -6.133 1 98.62 94 PHE B N 1
ATOM 2874 C CA . PHE B 1 94 ? 4.527 -0.782 -5.977 1 98.62 94 PHE B CA 1
ATOM 2875 C C . PHE B 1 94 ? 3.65 -1.642 -5.074 1 98.62 94 PHE B C 1
ATOM 2877 O O . PHE B 1 94 ? 4.094 -2.676 -4.57 1 98.62 94 PHE B O 1
ATOM 2884 N N . THR B 1 95 ? 2.453 -1.183 -4.801 1 98.62 95 THR B N 1
ATOM 2885 C CA . THR B 1 95 ? 1.654 -1.856 -3.783 1 98.62 95 THR B CA 1
ATOM 2886 C C . THR B 1 95 ? 0.198 -1.972 -4.227 1 98.62 95 THR B C 1
ATOM 2888 O O . THR B 1 95 ? -0.262 -1.201 -5.07 1 98.62 95 THR B O 1
ATOM 2891 N N . LYS B 1 96 ? -0.408 -2.994 -3.789 1 98.62 96 LYS B N 1
ATOM 2892 C CA . LYS B 1 96 ? -1.854 -3.176 -3.873 1 98.62 96 LYS B CA 1
ATOM 2893 C C . LYS B 1 96 ? -2.484 -3.221 -2.484 1 98.62 96 LYS B C 1
ATOM 2895 O O . LYS B 1 96 ? -1.883 -3.742 -1.541 1 98.62 96 LYS B O 1
ATOM 2900 N N . PRO B 1 97 ? -3.721 -2.699 -2.369 1 98.5 97 PRO B N 1
ATOM 2901 C CA . PRO B 1 97 ? -4.422 -2.826 -1.089 1 98.5 97 PRO B CA 1
ATOM 2902 C C . PRO B 1 97 ? -4.926 -4.246 -0.83 1 98.5 97 PRO B C 1
ATOM 2904 O O . PRO B 1 97 ? -4.934 -5.074 -1.741 1 98.5 97 PRO B O 1
ATOM 2907 N N . SER B 1 98 ? -5.328 -4.508 0.39 1 98.44 98 SER B N 1
ATOM 2908 C CA . SER B 1 98 ? -5.738 -5.84 0.82 1 98.44 98 SER B CA 1
ATOM 2909 C C . SER B 1 98 ? -6.965 -6.316 0.047 1 98.44 98 SER B C 1
ATOM 2911 O O . SER B 1 98 ? -7.121 -7.512 -0.205 1 98.44 98 SER B O 1
ATOM 2913 N N . ASP B 1 99 ? -7.809 -5.398 -0.358 1 98.62 99 ASP B N 1
ATOM 2914 C CA . ASP B 1 99 ? -9.062 -5.773 -1.007 1 98.62 99 ASP B CA 1
ATOM 2915 C C . ASP B 1 99 ? -8.82 -6.242 -2.439 1 98.62 99 ASP B C 1
ATOM 2917 O O . ASP B 1 99 ? -9.727 -6.75 -3.096 1 98.62 99 ASP B O 1
ATOM 2921 N N . ALA B 1 100 ? -7.59 -6.109 -2.898 1 98.81 100 ALA B N 1
ATOM 2922 C CA . ALA B 1 100 ? -7.246 -6.684 -4.195 1 98.81 100 ALA B CA 1
ATOM 2923 C C . ALA B 1 100 ? -7.168 -8.203 -4.121 1 98.81 100 ALA B C 1
ATOM 2925 O O . ALA B 1 100 ? -7.16 -8.883 -5.148 1 98.81 100 ALA B O 1
ATOM 2926 N N . LEU B 1 101 ? -7.145 -8.758 -2.979 1 98.81 101 LEU B N 1
ATOM 2927 C CA . LEU B 1 101 ? -7.031 -10.195 -2.773 1 98.81 101 LEU B CA 1
ATOM 2928 C C . LEU B 1 101 ? -8.258 -10.922 -3.312 1 98.81 101 LEU B C 1
ATOM 2930 O O . LEU B 1 101 ? -9.391 -10.5 -3.068 1 98.81 101 LEU B O 1
ATOM 2934 N N . ALA B 1 102 ? -8.031 -11.914 -4.059 1 98.75 102 ALA B N 1
ATOM 2935 C CA . ALA B 1 102 ? -9.031 -12.883 -4.488 1 98.75 102 ALA B CA 1
ATOM 2936 C C . ALA B 1 102 ? -8.492 -14.312 -4.379 1 98.75 102 ALA B C 1
ATOM 2938 O O . ALA B 1 102 ? -7.289 -14.516 -4.238 1 98.75 102 ALA B O 1
ATOM 2939 N N . GLY B 1 103 ? -9.391 -15.289 -4.371 1 98.75 103 GLY B N 1
ATOM 2940 C CA . GLY B 1 103 ? -8.992 -16.672 -4.227 1 98.75 103 GLY B CA 1
ATOM 2941 C C . GLY B 1 103 ? -9.094 -17.469 -5.52 1 98.75 103 GLY B C 1
ATOM 2942 O O . GLY B 1 103 ? -9.5 -16.922 -6.551 1 98.75 103 GLY B O 1
ATOM 2943 N N . PRO B 1 104 ? -8.633 -18.688 -5.449 1 98.75 104 PRO B N 1
ATOM 2944 C CA . PRO B 1 104 ? -8.773 -19.547 -6.617 1 98.75 104 PRO B CA 1
ATOM 2945 C C . PRO B 1 104 ? -10.227 -19.812 -6.996 1 98.75 104 PRO B C 1
ATOM 2947 O O . PRO B 1 104 ? -11.086 -19.938 -6.121 1 98.75 104 PRO B O 1
ATOM 2950 N N . LEU B 1 105 ? -10.523 -19.812 -8.289 1 98.38 105 LEU B N 1
ATOM 2951 C CA . LEU B 1 105 ? -11.82 -20.188 -8.859 1 98.38 105 LEU B CA 1
ATOM 2952 C C . LEU B 1 105 ? -12.852 -19.094 -8.617 1 98.38 105 LEU B C 1
ATOM 2954 O O . LEU B 1 105 ? -14.016 -19.234 -9 1 98.38 105 LEU B O 1
ATOM 2958 N N . GLU B 1 106 ? -12.445 -18.062 -7.957 1 98.38 106 GLU B N 1
ATOM 2959 C CA . GLU B 1 106 ? -13.305 -16.891 -7.773 1 98.38 106 GLU B CA 1
ATOM 2960 C C . GLU B 1 106 ? -13.367 -16.047 -9.039 1 98.38 106 GLU B C 1
ATOM 2962 O O . GLU B 1 106 ? -12.344 -15.828 -9.695 1 98.38 106 GLU B O 1
ATOM 2967 N N . ASP B 1 107 ? -14.57 -15.609 -9.398 1 98.75 107 ASP B N 1
ATOM 2968 C CA . ASP B 1 107 ? -14.672 -14.625 -10.477 1 98.75 107 ASP B CA 1
ATOM 2969 C C . ASP B 1 107 ? -14.023 -13.305 -10.086 1 98.75 107 ASP B C 1
ATOM 2971 O O . ASP B 1 107 ? -14.164 -12.852 -8.945 1 98.75 107 ASP B O 1
ATOM 2975 N N . ILE B 1 108 ? -13.289 -12.719 -10.984 1 98.94 108 ILE B N 1
ATOM 2976 C CA . ILE B 1 108 ? -12.711 -11.398 -10.773 1 98.94 108 ILE B CA 1
ATOM 2977 C C . ILE B 1 108 ? -13.609 -10.328 -11.398 1 98.94 108 ILE B C 1
ATOM 2979 O O . ILE B 1 108 ? -13.742 -10.258 -12.625 1 98.94 108 ILE B O 1
ATOM 2983 N N . PRO B 1 109 ? -14.227 -9.516 -10.586 1 98.88 109 PRO B N 1
ATOM 2984 C CA . PRO B 1 109 ? -15.047 -8.438 -11.156 1 98.88 109 PRO B CA 1
ATOM 2985 C C . PRO B 1 109 ? -14.211 -7.344 -11.805 1 98.88 109 PRO B C 1
ATOM 2987 O O . PRO B 1 109 ? -13.227 -6.879 -11.227 1 98.88 109 PRO B O 1
ATOM 2990 N N . ILE B 1 110 ? -14.555 -7.004 -13.023 1 98.94 110 ILE B N 1
ATOM 2991 C CA . ILE B 1 110 ? -13.812 -5.984 -13.75 1 98.94 110 ILE B CA 1
ATOM 2992 C C . ILE B 1 110 ? -14.68 -4.738 -13.93 1 98.94 110 ILE B C 1
ATOM 2994 O O . ILE B 1 110 ? -15.672 -4.766 -14.656 1 98.94 110 ILE B O 1
ATOM 2998 N N . HIS B 1 111 ? -14.305 -3.709 -13.281 1 98.81 111 HIS B N 1
ATOM 2999 C CA . HIS B 1 111 ? -14.977 -2.422 -13.414 1 98.81 111 HIS B CA 1
ATOM 3000 C C . HIS B 1 111 ? -15.016 -1.969 -14.875 1 98.81 111 HIS B C 1
ATOM 3002 O O . HIS B 1 111 ? -14.047 -2.162 -15.609 1 98.81 111 HIS B O 1
ATOM 3008 N N . PRO B 1 112 ? -16.031 -1.293 -15.367 1 98.69 112 PRO B N 1
ATOM 3009 C CA . PRO B 1 112 ? -16.156 -0.865 -16.766 1 98.69 112 PRO B CA 1
ATOM 3010 C C . PRO B 1 112 ? -14.953 -0.045 -17.234 1 98.69 112 PRO B C 1
ATOM 3012 O O . PRO B 1 112 ? -14.508 -0.193 -18.375 1 98.69 112 PRO B O 1
ATOM 3015 N N . SER B 1 113 ? -14.359 0.703 -16.359 1 98.12 113 SER B N 1
ATOM 3016 C CA . SER B 1 113 ? -13.273 1.592 -16.734 1 98.12 113 SER B CA 1
ATOM 3017 C C . SER B 1 113 ? -11.977 0.814 -16.969 1 98.12 113 SER B C 1
ATOM 3019 O O . SER B 1 113 ? -11 1.362 -17.484 1 98.12 113 SER B O 1
ATOM 3021 N N . CYS B 1 114 ? -11.922 -0.431 -16.641 1 98.5 114 CYS B N 1
ATOM 3022 C CA . CYS B 1 114 ? -10.719 -1.245 -16.703 1 98.5 114 CYS B CA 1
ATOM 3023 C C . CYS B 1 114 ? -10.766 -2.199 -17.891 1 98.5 114 CYS B C 1
ATOM 3025 O O . CYS B 1 114 ? -9.82 -2.947 -18.125 1 98.5 114 CYS B O 1
ATOM 3027 N N . GLN B 1 115 ? -11.789 -2.188 -18.641 1 98.56 115 GLN B N 1
ATOM 3028 C CA . GLN B 1 115 ? -12.125 -3.297 -19.531 1 98.56 115 GLN B CA 1
ATOM 3029 C C . GLN B 1 115 ? -11.414 -3.162 -20.875 1 98.56 115 GLN B C 1
ATOM 3031 O O . GLN B 1 115 ? -11.227 -4.148 -21.578 1 98.56 115 GLN B O 1
ATOM 3036 N N . SER B 1 116 ? -10.961 -1.979 -21.25 1 98.44 116 SER B N 1
ATOM 3037 C CA . SER B 1 116 ? -10.453 -1.727 -22.594 1 98.44 116 SER B CA 1
ATOM 3038 C C . SER B 1 116 ? -9.062 -2.326 -22.781 1 98.44 116 SER B C 1
ATOM 3040 O O . SER B 1 116 ? -8.695 -2.725 -23.891 1 98.44 116 SER B O 1
ATOM 3042 N N . GLN B 1 117 ? -8.234 -2.375 -21.781 1 98.69 117 GLN B N 1
ATOM 3043 C CA . GLN B 1 117 ? -6.871 -2.887 -21.844 1 98.69 117 GLN B CA 1
ATOM 3044 C C . GLN B 1 117 ? -6.547 -3.738 -20.625 1 98.69 117 GLN B C 1
ATOM 3046 O O . GLN B 1 117 ? -5.535 -3.512 -19.953 1 98.69 117 GLN B O 1
ATOM 3051 N N . LEU B 1 118 ? -7.398 -4.68 -20.344 1 98.88 118 LEU B N 1
ATOM 3052 C CA . LEU B 1 118 ? -7.23 -5.59 -19.219 1 98.88 118 LEU B CA 1
ATOM 3053 C C . LEU B 1 118 ? -6.176 -6.648 -19.531 1 98.88 118 LEU B C 1
ATOM 3055 O O . LEU B 1 118 ? -6.211 -7.273 -20.594 1 98.88 118 LEU B O 1
ATOM 3059 N N . ASP B 1 119 ? -5.254 -6.848 -18.656 1 98.94 119 ASP B N 1
ATOM 3060 C CA . ASP B 1 119 ? -4.117 -7.73 -18.906 1 98.94 119 ASP B CA 1
ATOM 3061 C C . ASP B 1 119 ? -3.898 -8.695 -17.75 1 98.94 119 ASP B C 1
ATOM 3063 O O . ASP B 1 119 ? -4.547 -8.586 -16.703 1 98.94 119 ASP B O 1
ATOM 3067 N N . TYR B 1 120 ? -3.141 -9.711 -17.953 1 98.94 120 TYR B N 1
ATOM 3068 C CA . TYR B 1 120 ? -2.742 -10.734 -16.984 1 98.94 120 TYR B CA 1
ATOM 3069 C C . TYR B 1 120 ? -1.239 -10.688 -16.734 1 98.94 120 TYR B C 1
ATOM 3071 O O . TYR B 1 120 ? -0.47 -10.273 -17.609 1 98.94 120 TYR B O 1
ATOM 3079 N N . GLU B 1 121 ? -0.874 -11.031 -15.57 1 98.81 121 GLU B N 1
ATOM 3080 C CA . GLU B 1 121 ? 0.533 -11.148 -15.195 1 98.81 121 GLU B CA 1
ATOM 3081 C C . GLU B 1 121 ? 0.749 -12.281 -14.203 1 98.81 121 GLU B C 1
ATOM 3083 O O . GLU B 1 121 ? 0.653 -12.086 -12.984 1 98.81 121 GLU B O 1
ATOM 3088 N N . GLY B 1 122 ? 1.041 -13.492 -14.648 1 98.81 122 GLY B N 1
ATOM 3089 C CA . GLY B 1 122 ? 1.341 -14.594 -13.758 1 98.81 122 GLY B CA 1
ATOM 3090 C C . GLY B 1 122 ? 2.619 -14.398 -12.969 1 98.81 122 GLY B C 1
ATOM 3091 O O . GLY B 1 122 ? 3.643 -13.992 -13.523 1 98.81 122 GLY B O 1
ATOM 3092 N N . GLU B 1 123 ? 2.547 -14.68 -11.68 1 98.81 123 GLU B N 1
ATOM 3093 C CA . GLU B 1 123 ? 3.721 -14.414 -10.852 1 98.81 123 GLU B CA 1
ATOM 3094 C C . GLU B 1 123 ? 3.885 -15.469 -9.766 1 98.81 123 GLU B C 1
ATOM 3096 O O . GLU B 1 123 ? 2.902 -15.891 -9.148 1 98.81 123 GLU B O 1
ATOM 3101 N N . LEU B 1 124 ? 5.172 -15.906 -9.523 1 98.88 124 LEU B N 1
ATOM 3102 C CA . LEU B 1 124 ? 5.496 -16.516 -8.234 1 98.88 124 LEU B CA 1
ATOM 3103 C C . LEU B 1 124 ? 5.285 -15.516 -7.098 1 98.88 124 LEU B C 1
ATOM 3105 O O . LEU B 1 124 ? 5.656 -14.352 -7.215 1 98.88 124 LEU B O 1
ATOM 3109 N N . THR B 1 125 ? 4.711 -15.977 -6.035 1 98.94 125 THR B N 1
ATOM 3110 C CA . THR B 1 125 ? 4.297 -15.109 -4.941 1 98.94 125 THR B CA 1
ATOM 3111 C C . THR B 1 125 ? 4.762 -15.664 -3.6 1 98.94 125 THR B C 1
ATOM 3113 O O . THR B 1 125 ? 4.773 -16.891 -3.4 1 98.94 125 THR B O 1
ATOM 3116 N N . LEU B 1 126 ? 5.16 -14.789 -2.709 1 98.88 126 LEU B N 1
ATOM 3117 C CA . LEU B 1 126 ? 5.645 -15.141 -1.38 1 98.88 126 LEU B CA 1
ATOM 3118 C C . LEU B 1 126 ? 4.668 -14.688 -0.303 1 98.88 126 LEU B C 1
ATOM 3120 O O . LEU B 1 126 ? 3.965 -13.688 -0.482 1 98.88 126 LEU B O 1
ATOM 3124 N N . VAL B 1 127 ? 4.633 -15.383 0.818 1 98.88 127 VAL B N 1
ATOM 3125 C CA . VAL B 1 127 ? 3.895 -14.953 2 1 98.88 127 VAL B CA 1
ATOM 3126 C C . VAL B 1 127 ? 4.824 -14.93 3.211 1 98.88 127 VAL B C 1
ATOM 3128 O O . VAL B 1 127 ? 5.504 -15.922 3.5 1 98.88 127 VAL B O 1
ATOM 3131 N N . VAL B 1 128 ? 4.871 -13.859 3.922 1 98.75 128 VAL B N 1
ATOM 3132 C CA . VAL B 1 128 ? 5.734 -13.656 5.082 1 98.75 128 VAL B CA 1
ATOM 3133 C C . VAL B 1 128 ? 5.16 -14.398 6.289 1 98.75 128 VAL B C 1
ATOM 3135 O O . VAL B 1 128 ? 3.949 -14.359 6.523 1 98.75 128 VAL B O 1
ATOM 3138 N N . SER B 1 129 ? 5.977 -15.023 7.086 1 97.69 129 SER B N 1
ATOM 3139 C CA . SER B 1 129 ? 5.527 -15.922 8.148 1 97.69 129 SER B CA 1
ATOM 3140 C C . SER B 1 129 ? 5.383 -15.18 9.469 1 97.69 129 SER B C 1
ATOM 3142 O O . SER B 1 129 ? 4.547 -15.539 10.305 1 97.69 129 SER B O 1
ATOM 3144 N N . LYS B 1 130 ? 6.238 -14.227 9.727 1 97.94 130 LYS B N 1
ATOM 3145 C CA . LYS B 1 130 ? 6.305 -13.492 10.984 1 97.94 130 LYS B CA 1
ATOM 3146 C C . LYS B 1 130 ? 6.809 -12.07 10.758 1 97.94 130 LYS B C 1
ATOM 3148 O O . LYS B 1 130 ? 7.5 -11.797 9.773 1 97.94 130 LYS B O 1
ATOM 3153 N N . ASP B 1 131 ? 6.41 -11.195 11.711 1 98.38 131 ASP B N 1
ATOM 3154 C CA . ASP B 1 131 ? 6.906 -9.828 11.617 1 98.38 131 ASP B CA 1
ATOM 3155 C C . ASP B 1 131 ? 8.43 -9.797 11.547 1 98.38 131 ASP B C 1
ATOM 3157 O O . ASP B 1 131 ? 9.109 -10.516 12.289 1 98.38 131 ASP B O 1
ATOM 3161 N N . CYS B 1 132 ? 8.953 -8.992 10.609 1 98.5 132 CYS B N 1
ATOM 3162 C CA . CYS B 1 132 ? 10.398 -8.93 10.445 1 98.5 132 CYS B CA 1
ATOM 3163 C C . CYS B 1 132 ? 10.828 -7.578 9.875 1 98.5 132 CYS B C 1
ATOM 3165 O O . CYS B 1 132 ? 9.992 -6.816 9.383 1 98.5 132 CYS B O 1
ATOM 3167 N N . LYS B 1 133 ? 12.008 -7.238 10.016 1 98.69 133 LYS B N 1
ATOM 3168 C CA . LYS B 1 133 ? 12.641 -6.012 9.547 1 98.69 133 LYS B CA 1
ATOM 3169 C C . LYS B 1 133 ? 14.148 -6.199 9.383 1 98.69 133 LYS B C 1
ATOM 3171 O O . LYS B 1 133 ? 14.773 -6.93 10.148 1 98.69 133 LYS B O 1
ATOM 3176 N N . ASN B 1 134 ? 14.664 -5.586 8.297 1 98.62 134 ASN B N 1
ATOM 3177 C CA . ASN B 1 134 ? 16.109 -5.602 8.055 1 98.62 134 ASN B CA 1
ATOM 3178 C C . ASN B 1 134 ? 16.641 -7.031 7.965 1 98.62 134 ASN B C 1
ATOM 3180 O O . ASN B 1 134 ? 17.625 -7.371 8.625 1 98.62 134 ASN B O 1
ATOM 3184 N N . ILE B 1 135 ? 16.016 -7.793 7.09 1 98.19 135 ILE B N 1
ATOM 3185 C CA . ILE B 1 135 ? 16.406 -9.18 6.852 1 98.19 135 ILE B CA 1
ATOM 3186 C C . ILE B 1 135 ? 17.594 -9.227 5.883 1 98.19 135 ILE B C 1
ATOM 3188 O O . ILE B 1 135 ? 17.625 -8.477 4.906 1 98.19 135 ILE B O 1
ATOM 3192 N N . ALA B 1 136 ? 18.594 -10.117 6.176 1 98.56 136 ALA B N 1
ATOM 3193 C CA . ALA B 1 136 ? 19.625 -10.391 5.184 1 98.56 136 ALA B CA 1
ATOM 3194 C C . ALA B 1 136 ? 19.094 -11.312 4.082 1 98.56 136 ALA B C 1
ATOM 3196 O O . ALA B 1 136 ? 18.359 -12.258 4.355 1 98.56 136 ALA B O 1
ATOM 3197 N N . ALA B 1 137 ? 19.5 -11.078 2.896 1 98.62 137 ALA B N 1
ATOM 3198 C CA . ALA B 1 137 ? 19.031 -11.844 1.747 1 98.62 137 ALA B CA 1
ATOM 3199 C C . ALA B 1 137 ? 19.219 -13.344 1.972 1 98.62 137 ALA B C 1
ATOM 3201 O O . ALA B 1 137 ? 18.359 -14.148 1.607 1 98.62 137 ALA B O 1
ATOM 3202 N N . LYS B 1 138 ? 20.297 -13.727 2.59 1 98 138 LYS B N 1
ATOM 3203 C CA . LYS B 1 138 ? 20.641 -15.133 2.766 1 98 138 LYS B CA 1
ATOM 3204 C C . LYS B 1 138 ? 19.688 -15.812 3.748 1 98 138 LYS B C 1
ATOM 3206 O O . LYS B 1 138 ? 19.594 -17.047 3.781 1 98 138 LYS B O 1
ATOM 3211 N N . ASP B 1 139 ? 18.969 -15.031 4.574 1 97.94 139 ASP B N 1
ATOM 3212 C CA . ASP B 1 139 ? 18.141 -15.586 5.641 1 97.94 139 ASP B CA 1
ATOM 3213 C C . ASP B 1 139 ? 16.672 -15.594 5.25 1 97.94 139 ASP B C 1
ATOM 3215 O O . ASP B 1 139 ? 15.797 -15.906 6.07 1 97.94 139 ASP B O 1
ATOM 3219 N N . TYR B 1 140 ? 16.344 -15.273 3.973 1 97.5 140 TYR B N 1
ATOM 3220 C CA . TYR B 1 140 ? 14.977 -15.008 3.559 1 97.5 140 TYR B CA 1
ATOM 3221 C C . TYR B 1 140 ? 14.062 -16.188 3.889 1 97.5 140 TYR B C 1
ATOM 3223 O O . TYR B 1 140 ? 12.906 -15.992 4.258 1 97.5 140 TYR B O 1
ATOM 3231 N N . ALA B 1 141 ? 14.539 -17.375 3.799 1 96.56 141 ALA B N 1
ATOM 3232 C CA . ALA B 1 141 ? 13.711 -18.562 3.928 1 96.56 141 ALA B CA 1
ATOM 3233 C C . ALA B 1 141 ? 13.117 -18.672 5.332 1 96.56 141 ALA B C 1
ATOM 3235 O O . ALA B 1 141 ? 12.016 -19.203 5.508 1 96.56 141 ALA B O 1
ATOM 3236 N N . ASP B 1 142 ? 13.812 -18.141 6.32 1 96.25 142 ASP B N 1
ATOM 3237 C CA . ASP B 1 142 ? 13.383 -18.188 7.715 1 96.25 142 ASP B CA 1
ATOM 3238 C C . ASP B 1 142 ? 12.156 -17.297 7.941 1 96.25 142 ASP B C 1
ATOM 3240 O O . ASP B 1 142 ? 11.5 -17.406 8.977 1 96.25 142 ASP B O 1
ATOM 3244 N N . TYR B 1 143 ? 11.828 -16.516 6.941 1 97.69 143 TYR B N 1
ATOM 3245 C CA . TYR B 1 143 ? 10.773 -15.531 7.133 1 97.69 143 TYR B CA 1
ATOM 3246 C C . TYR B 1 143 ? 9.625 -15.758 6.16 1 97.69 143 TYR B C 1
ATOM 3248 O O . TYR B 1 143 ? 8.758 -14.898 5.992 1 97.69 143 TYR B O 1
ATOM 3256 N N . LEU B 1 144 ? 9.578 -16.891 5.547 1 98 144 LEU B N 1
ATOM 3257 C CA . LEU B 1 144 ? 8.5 -17.203 4.617 1 98 144 LEU B CA 1
ATOM 3258 C C . LEU B 1 144 ? 7.566 -18.266 5.203 1 98 144 LEU B C 1
ATOM 3260 O O . LEU B 1 144 ? 8.016 -19.312 5.66 1 98 144 LEU B O 1
ATOM 3264 N N . LEU B 1 145 ? 6.293 -17.875 5.227 1 98.19 145 LEU B N 1
ATOM 3265 C CA . LEU B 1 145 ? 5.285 -18.906 5.449 1 98.19 145 LEU B CA 1
ATOM 3266 C C . LEU B 1 145 ? 5.301 -19.938 4.324 1 98.19 145 LEU B C 1
ATOM 3268 O O . LEU B 1 145 ? 5.164 -21.141 4.574 1 98.19 145 LEU B O 1
ATOM 3272 N N . GLY B 1 146 ? 5.477 -19.359 3.068 1 98.56 146 GLY B N 1
ATOM 3273 C CA . GLY B 1 146 ? 5.633 -20.219 1.91 1 98.56 146 GLY B CA 1
ATOM 3274 C C . GLY B 1 146 ? 5.473 -19.484 0.591 1 98.56 146 GLY B C 1
ATOM 3275 O O . GLY B 1 146 ? 5.629 -18.266 0.531 1 98.56 146 GLY B O 1
ATOM 3276 N N . TYR B 1 147 ? 5.352 -20.312 -0.441 1 98.81 147 TYR B N 1
ATOM 3277 C CA . TYR B 1 147 ? 5.199 -19.828 -1.812 1 98.81 147 TYR B CA 1
ATOM 3278 C C . TYR B 1 147 ? 3.789 -20.094 -2.326 1 98.81 147 TYR B C 1
ATOM 3280 O O . TYR B 1 147 ? 3.174 -21.109 -1.977 1 98.81 147 TYR B O 1
ATOM 3288 N N . THR B 1 148 ? 3.32 -19.25 -3.139 1 98.88 148 THR B N 1
ATOM 3289 C CA . THR B 1 148 ? 2.027 -19.375 -3.803 1 98.88 148 THR B CA 1
ATOM 3290 C C . THR B 1 148 ? 2.059 -18.703 -5.176 1 98.88 148 THR B C 1
ATOM 3292 O O . THR B 1 148 ? 3.129 -18.516 -5.754 1 98.88 148 THR B O 1
ATOM 3295 N N . ILE B 1 149 ? 0.874 -18.594 -5.777 1 98.94 149 ILE B N 1
ATOM 3296 C CA . ILE B 1 149 ? 0.763 -18.031 -7.121 1 98.94 149 ILE B CA 1
ATOM 3297 C C . ILE B 1 149 ? -0.217 -16.859 -7.109 1 98.94 149 ILE B C 1
ATOM 3299 O O . ILE B 1 149 ? -1.211 -16.875 -6.379 1 98.94 149 ILE B O 1
ATOM 3303 N N . SER B 1 150 ? 0.097 -15.891 -7.895 1 98.94 150 SER B N 1
ATOM 3304 C CA . SER B 1 150 ? -0.854 -14.797 -8.102 1 98.94 150 SER B CA 1
ATOM 3305 C C . SER B 1 150 ? -0.944 -14.414 -9.57 1 98.94 150 SER B C 1
ATOM 3307 O O . SER B 1 150 ? -0.076 -14.773 -10.367 1 98.94 150 SER B O 1
ATOM 3309 N N . ASN B 1 151 ? -2.043 -13.898 -9.961 1 98.94 151 ASN B N 1
ATOM 3310 C CA . ASN B 1 151 ? -2.238 -13.125 -11.188 1 98.94 151 ASN B CA 1
ATOM 3311 C C . ASN B 1 151 ? -2.344 -11.633 -10.891 1 98.94 151 ASN B C 1
ATOM 3313 O O . ASN B 1 151 ? -3.326 -11.18 -10.305 1 98.94 151 ASN B O 1
ATOM 3317 N N . ASP B 1 152 ? -1.312 -10.867 -11.258 1 98.88 152 ASP B N 1
ATOM 3318 C CA . ASP B 1 152 ? -1.316 -9.422 -11.062 1 98.88 152 ASP B CA 1
ATOM 3319 C C . ASP B 1 152 ? -2.143 -8.719 -12.141 1 98.88 152 ASP B C 1
ATOM 3321 O O . ASP B 1 152 ? -1.596 -8 -12.977 1 98.88 152 ASP B O 1
ATOM 3325 N N . VAL B 1 153 ? -3.434 -8.883 -12.023 1 98.94 153 VAL B N 1
ATOM 3326 C CA . VAL B 1 153 ? -4.363 -8.32 -12.992 1 98.94 153 VAL B CA 1
ATOM 3327 C C . VAL B 1 153 ? -4.109 -6.82 -13.133 1 98.94 153 VAL B C 1
ATOM 3329 O O . VAL B 1 153 ? -3.912 -6.121 -12.141 1 98.94 153 VAL B O 1
ATOM 3332 N N . SER B 1 154 ? -4.121 -6.34 -14.383 1 98.81 154 SER B N 1
ATOM 3333 C CA . SER B 1 154 ? -3.699 -4.969 -14.672 1 98.81 154 SER B CA 1
ATOM 3334 C C . SER B 1 154 ? -4.648 -4.289 -15.648 1 98.81 154 SER B C 1
ATOM 3336 O O . SER B 1 154 ? -4.984 -4.855 -16.688 1 98.81 154 SER B O 1
ATOM 3338 N N . ALA B 1 155 ? -5.109 -3.139 -15.305 1 98.81 155 ALA B N 1
ATOM 3339 C CA . ALA B 1 155 ? -5.793 -2.252 -16.25 1 98.81 155 ALA B CA 1
ATOM 3340 C C . ALA B 1 155 ? -4.809 -1.286 -16.906 1 98.81 155 ALA B C 1
ATOM 3342 O O . ALA B 1 155 ? -4.648 -0.15 -16.453 1 98.81 155 ALA B O 1
ATOM 3343 N N . ARG B 1 156 ? -4.312 -1.658 -18.031 1 98.62 156 ARG B N 1
ATOM 3344 C CA . ARG B 1 156 ? -3.188 -0.964 -18.641 1 98.62 156 ARG B CA 1
ATOM 3345 C C . ARG B 1 156 ? -3.574 0.458 -19.047 1 98.62 156 ARG B C 1
ATOM 3347 O O . ARG B 1 156 ? -2.721 1.346 -19.094 1 98.62 156 ARG B O 1
ATOM 3354 N N . ASN B 1 157 ? -4.82 0.744 -19.266 1 98.44 157 ASN B N 1
ATOM 3355 C CA . ASN B 1 157 ? -5.289 2.078 -19.625 1 98.44 157 ASN B CA 1
ATOM 3356 C C . ASN B 1 157 ? -5.074 3.074 -18.5 1 98.44 157 ASN B C 1
ATOM 3358 O O . ASN B 1 157 ? -5.078 4.285 -18.719 1 98.44 157 ASN B O 1
ATOM 3362 N N . TYR B 1 158 ? -4.859 2.596 -17.266 1 98.44 158 TYR B N 1
ATOM 3363 C CA . TYR B 1 158 ? -4.566 3.469 -16.125 1 98.44 158 TYR B CA 1
ATOM 3364 C C . TYR B 1 158 ? -3.084 3.426 -15.773 1 98.44 158 TYR B C 1
ATOM 3366 O O . TYR B 1 158 ? -2.654 4.047 -14.797 1 98.44 158 TYR B O 1
ATOM 3374 N N . GLN B 1 159 ? -2.34 2.658 -16.453 1 97 159 GLN B N 1
ATOM 3375 C CA . GLN B 1 159 ? -0.917 2.504 -16.172 1 97 159 GLN B CA 1
ATOM 3376 C C . GLN B 1 159 ? -0.071 3.271 -17.188 1 97 159 GLN B C 1
ATOM 3378 O O . GLN B 1 159 ? 0.926 3.898 -16.812 1 97 159 GLN B O 1
ATOM 3383 N N . LEU B 1 160 ? -0.429 3.137 -18.484 1 93.38 160 LEU B N 1
ATOM 3384 C CA . LEU B 1 160 ? 0.364 3.66 -19.594 1 93.38 160 LEU B CA 1
ATOM 3385 C C . LEU B 1 160 ? -0.472 4.586 -20.469 1 93.38 160 LEU B C 1
ATOM 3387 O O . LEU B 1 160 ? -1.673 4.363 -20.656 1 93.38 160 LEU B O 1
ATOM 3391 N N . PRO B 1 161 ? 0.168 5.652 -21.062 1 93.62 161 PRO B N 1
ATOM 3392 C CA . PRO B 1 161 ? 1.538 6.129 -20.859 1 93.62 161 PRO B CA 1
ATOM 3393 C C . PRO B 1 161 ? 1.712 6.871 -19.531 1 93.62 161 PRO B C 1
ATOM 3395 O O . PRO B 1 161 ? 0.75 7.027 -18.781 1 93.62 161 PRO B O 1
ATOM 3398 N N . ALA B 1 162 ? 2.93 7.297 -19.266 1 92.44 162 ALA B N 1
ATOM 3399 C CA . ALA B 1 162 ? 3.223 8.078 -18.062 1 92.44 162 ALA B CA 1
ATOM 3400 C C . ALA B 1 162 ? 2.342 9.32 -18 1 92.44 162 ALA B C 1
ATOM 3402 O O . ALA B 1 162 ? 2.043 9.805 -16.906 1 92.44 162 ALA B O 1
ATOM 3403 N N . SER B 1 163 ? 1.884 9.82 -19.094 1 95.69 163 SER B N 1
ATOM 3404 C CA . SER B 1 163 ? 1.021 11 -19.125 1 95.69 163 SER B CA 1
ATOM 3405 C C . SER B 1 163 ? -0.336 10.711 -18.5 1 95.69 163 SER B C 1
ATOM 3407 O O . SER B 1 163 ? -1.085 11.633 -18.172 1 95.69 163 SER B O 1
ATOM 3409 N N . VAL B 1 164 ? -0.666 9.414 -18.266 1 96.75 164 VAL B N 1
ATOM 3410 C CA . VAL B 1 164 ? -1.941 9.023 -17.672 1 96.75 164 VAL B CA 1
ATOM 3411 C C . VAL B 1 164 ? -1.774 8.797 -16.172 1 96.75 164 VAL B C 1
ATOM 3413 O O . VAL B 1 164 ? -2.598 9.258 -15.375 1 96.75 164 VAL B O 1
ATOM 3416 N N . SER B 1 165 ? -0.687 8.258 -15.727 1 96.75 165 SER B N 1
ATOM 3417 C CA . SER B 1 165 ? -0.577 7.703 -14.383 1 96.75 165 SER B CA 1
ATOM 3418 C C . SER B 1 165 ? 0.547 8.367 -13.594 1 96.75 165 SER B C 1
ATOM 3420 O O . SER B 1 165 ? 0.759 8.062 -12.422 1 96.75 165 SER B O 1
ATOM 3422 N N . GLY B 1 166 ? 1.357 9.227 -14.258 1 95.12 166 GLY B N 1
ATOM 3423 C CA . GLY B 1 166 ? 2.57 9.75 -13.648 1 95.12 166 GLY B CA 1
ATOM 3424 C C . GLY B 1 166 ? 3.668 8.711 -13.523 1 95.12 166 GLY B C 1
ATOM 3425 O O . GLY B 1 166 ? 4.551 8.828 -12.672 1 95.12 166 GLY B O 1
ATOM 3426 N N . GLY B 1 167 ? 3.555 7.633 -14.258 1 95.25 167 GLY B N 1
ATOM 3427 C CA . GLY B 1 167 ? 4.555 6.578 -14.242 1 95.25 167 GLY B CA 1
ATOM 3428 C C . GLY B 1 167 ? 4.363 5.598 -13.102 1 95.25 167 GLY B C 1
ATOM 3429 O O . GLY B 1 167 ? 5.172 4.684 -12.914 1 95.25 167 GLY B O 1
ATOM 3430 N N . GLN B 1 168 ? 3.369 5.75 -12.297 1 97.75 168 GLN B N 1
ATOM 3431 C CA . GLN B 1 168 ? 3.125 4.863 -11.164 1 97.75 168 GLN B CA 1
ATOM 3432 C C . GLN B 1 168 ? 2.289 3.658 -11.578 1 97.75 168 GLN B C 1
ATOM 3434 O O . GLN B 1 168 ? 1.301 3.801 -12.305 1 97.75 168 GLN B O 1
ATOM 3439 N N . PHE B 1 169 ? 2.594 2.469 -11.094 1 98.12 169 PHE B N 1
ATOM 3440 C CA . PHE B 1 169 ? 1.963 1.226 -11.523 1 98.12 169 PHE B CA 1
ATOM 3441 C C . PHE B 1 169 ? 0.772 0.889 -10.633 1 98.12 169 PHE B C 1
ATOM 3443 O O . PHE B 1 169 ? -0.207 0.298 -11.094 1 98.12 169 PHE B O 1
ATOM 3450 N N . GLY B 1 170 ? 0.848 1.281 -9.367 1 98.44 170 GLY B N 1
ATOM 3451 C CA . GLY B 1 170 ? 0.03 0.706 -8.305 1 98.44 170 GLY B CA 1
ATOM 3452 C C . GLY B 1 170 ? -1.459 0.85 -8.562 1 98.44 170 GLY B C 1
ATOM 3453 O O . GLY B 1 170 ? -2.215 -0.115 -8.422 1 98.44 170 GLY B O 1
ATOM 3454 N N . TYR B 1 171 ? -1.897 2.006 -9.047 1 98.75 171 TYR B N 1
ATOM 3455 C CA . TYR B 1 171 ? -3.322 2.273 -9.219 1 98.75 171 TYR B CA 1
ATOM 3456 C C . TYR B 1 171 ? -3.947 1.293 -10.203 1 98.75 171 TYR B C 1
ATOM 3458 O O . TYR B 1 171 ? -4.977 0.683 -9.906 1 98.75 171 TYR B O 1
ATOM 3466 N N . ALA B 1 172 ? -3.348 1.077 -11.289 1 98.75 172 ALA B N 1
ATOM 3467 C CA . ALA B 1 172 ? -3.857 0.257 -12.391 1 98.75 172 ALA B CA 1
ATOM 3468 C C . ALA B 1 172 ? -3.998 -1.201 -11.961 1 98.75 172 ALA B C 1
ATOM 3470 O O . ALA B 1 172 ? -4.637 -1.998 -12.656 1 98.75 172 ALA B O 1
ATOM 3471 N N . LYS B 1 173 ? -3.432 -1.521 -10.812 1 98.81 173 LYS B N 1
ATOM 3472 C CA . LYS B 1 173 ? -3.316 -2.92 -10.406 1 98.81 173 LYS B CA 1
ATOM 3473 C C . LYS B 1 173 ? -4.008 -3.16 -9.062 1 98.81 173 LYS B C 1
ATOM 3475 O O . LYS B 1 173 ? -3.867 -4.234 -8.477 1 98.81 173 LYS B O 1
ATOM 3480 N N . SER B 1 174 ? -4.777 -2.145 -8.625 1 98.62 174 SER B N 1
ATOM 3481 C CA . SER B 1 174 ? -5.234 -2.15 -7.238 1 98.62 174 SER B CA 1
ATOM 3482 C C . SER B 1 174 ? -6.75 -2.303 -7.156 1 98.62 174 SER B C 1
ATOM 3484 O O . SER B 1 174 ? -7.332 -2.205 -6.074 1 98.62 174 SER B O 1
ATOM 3486 N N . PHE B 1 175 ? -7.461 -2.504 -8.266 1 98.88 175 PHE B N 1
ATOM 3487 C CA . PHE B 1 175 ? -8.906 -2.676 -8.211 1 98.88 175 PHE B CA 1
ATOM 3488 C C . PHE B 1 175 ? -9.273 -3.906 -7.387 1 98.88 175 PHE B C 1
ATOM 3490 O O . PHE B 1 175 ? -8.461 -4.82 -7.23 1 98.88 175 PHE B O 1
ATOM 3497 N N . ASP B 1 176 ? -10.508 -3.922 -6.824 1 98.81 176 ASP B N 1
ATOM 3498 C CA . ASP B 1 176 ? -10.945 -5.039 -5.992 1 98.81 176 ASP B CA 1
ATOM 3499 C C . ASP B 1 176 ? -10.766 -6.371 -6.719 1 98.81 176 ASP B C 1
ATOM 3501 O O . ASP B 1 176 ? -11.203 -6.523 -7.859 1 98.81 176 ASP B O 1
ATOM 3505 N N . LYS B 1 177 ? -10.023 -7.305 -6.062 1 98.88 177 LYS B N 1
ATOM 3506 C CA . LYS B 1 177 ? -9.867 -8.688 -6.496 1 98.88 177 LYS B CA 1
ATOM 3507 C C . LYS B 1 177 ? -8.836 -8.797 -7.621 1 98.88 177 LYS B C 1
ATOM 3509 O O . LYS B 1 177 ? -8.727 -9.844 -8.266 1 98.88 177 LYS B O 1
ATOM 3514 N N . PHE B 1 178 ? -8 -7.77 -7.859 1 98.94 178 PHE B N 1
ATOM 3515 C CA . PHE B 1 178 ? -7.012 -7.758 -8.93 1 98.94 178 PHE B CA 1
ATOM 3516 C C . PHE B 1 178 ? -5.762 -8.523 -8.531 1 98.94 178 PHE B C 1
ATOM 3518 O O . PHE B 1 178 ? -4.73 -8.438 -9.195 1 98.94 178 PHE B O 1
ATOM 3525 N N . ALA B 1 179 ? -5.805 -9.281 -7.434 1 98.94 179 ALA B N 1
ATOM 3526 C CA . ALA B 1 179 ? -4.684 -10.125 -7.043 1 98.94 179 ALA B CA 1
ATOM 3527 C C . ALA B 1 179 ? -5.168 -11.477 -6.531 1 98.94 179 ALA B C 1
ATOM 3529 O O . ALA B 1 179 ? -5.055 -11.781 -5.344 1 98.94 179 ALA B O 1
ATOM 3530 N N . PRO B 1 180 ? -5.625 -12.297 -7.371 1 98.88 180 PRO B N 1
ATOM 3531 C CA . PRO B 1 180 ? -5.91 -13.664 -6.922 1 98.88 180 PRO B CA 1
ATOM 3532 C C . PRO B 1 180 ? -4.66 -14.398 -6.434 1 98.88 180 PRO B C 1
ATOM 3534 O O . PRO B 1 180 ? -3.609 -14.32 -7.07 1 98.88 180 PRO B O 1
ATOM 3537 N N . VAL B 1 181 ? -4.797 -15.023 -5.355 1 98.88 181 VAL B N 1
ATOM 3538 C CA . VAL B 1 181 ? -3.701 -15.758 -4.727 1 98.88 181 VAL B CA 1
ATOM 3539 C C . VAL B 1 181 ? -4.137 -17.188 -4.426 1 98.88 181 VAL B C 1
ATOM 3541 O O . VAL B 1 181 ? -5.246 -17.422 -3.936 1 98.88 181 VAL B O 1
ATOM 3544 N N . GLY B 1 182 ? -3.305 -18.156 -4.754 1 98.69 182 GLY B N 1
ATOM 3545 C CA . GLY B 1 182 ? -3.613 -19.547 -4.461 1 98.69 182 GLY B CA 1
ATOM 3546 C C . GLY B 1 182 ? -2.898 -20.516 -5.375 1 98.69 182 GLY B C 1
ATOM 3547 O O . GLY B 1 182 ? -1.908 -20.172 -6.02 1 98.69 182 GLY B O 1
ATOM 3548 N N . PRO B 1 183 ? -3.271 -21.766 -5.492 1 98.62 183 PRO B N 1
ATOM 3549 C CA . PRO B 1 183 ? -4.418 -22.312 -4.77 1 98.62 183 PRO B CA 1
ATOM 3550 C C . PRO B 1 183 ? -4.102 -22.609 -3.305 1 98.62 183 PRO B C 1
ATOM 3552 O O . PRO B 1 183 ? -5.012 -22.859 -2.51 1 98.62 183 PRO B O 1
ATOM 3555 N N . CYS B 1 184 ? -2.848 -22.641 -2.984 1 98.88 184 CYS B N 1
ATOM 3556 C CA . CYS B 1 184 ? -2.338 -22.969 -1.66 1 98.88 184 CYS B CA 1
ATOM 3557 C C . CYS B 1 184 ? -1.047 -22.219 -1.363 1 98.88 184 CYS B C 1
ATOM 3559 O O . CYS B 1 184 ? -0.517 -21.531 -2.23 1 98.88 184 CYS B O 1
ATOM 3561 N N . ILE B 1 185 ? -0.635 -22.234 -0.186 1 98.81 185 ILE B N 1
ATOM 3562 C CA . ILE B 1 185 ? 0.706 -21.812 0.195 1 98.81 185 ILE B CA 1
ATOM 3563 C C . ILE B 1 185 ? 1.585 -23.031 0.455 1 98.81 185 ILE B C 1
ATOM 3565 O O . ILE B 1 185 ? 1.306 -23.828 1.356 1 98.81 185 ILE B O 1
ATOM 3569 N N . VAL B 1 186 ? 2.641 -23.172 -0.309 1 98.75 186 VAL B N 1
ATOM 3570 C CA . VAL B 1 186 ? 3.514 -24.328 -0.219 1 98.75 186 VAL B CA 1
ATOM 3571 C C . VAL B 1 186 ? 4.66 -24.047 0.749 1 98.75 186 VAL B C 1
ATOM 3573 O O . VAL B 1 186 ? 5.312 -23 0.656 1 98.75 186 VAL B O 1
ATOM 3576 N N . SER B 1 187 ? 4.902 -24.984 1.604 1 97.69 187 SER B N 1
ATOM 3577 C CA . SER B 1 187 ? 5.984 -24.844 2.572 1 97.69 187 SER B CA 1
ATOM 3578 C C . SER B 1 187 ? 7.332 -24.656 1.877 1 97.69 187 SER B C 1
ATOM 3580 O O . SER B 1 187 ? 7.605 -25.312 0.866 1 97.69 187 SER B O 1
ATOM 3582 N N . PRO B 1 188 ? 8.164 -23.812 2.445 1 96.44 188 PRO B N 1
ATOM 3583 C CA . PRO B 1 188 ? 9.492 -23.609 1.851 1 96.44 188 PRO B CA 1
ATOM 3584 C C . PRO B 1 188 ? 10.305 -24.891 1.78 1 96.44 188 PRO B C 1
ATOM 3586 O O . PRO B 1 188 ? 11.188 -25.031 0.929 1 96.44 188 PRO B O 1
ATOM 3589 N N . LYS B 1 189 ? 10 -25.859 2.566 1 95.31 189 LYS B N 1
ATOM 3590 C CA . LYS B 1 189 ? 10.719 -27.125 2.568 1 95.31 189 LYS B CA 1
ATOM 3591 C C . LYS B 1 189 ? 10.539 -27.859 1.243 1 95.31 189 LYS B C 1
ATOM 3593 O O . LYS B 1 189 ? 11.414 -28.625 0.822 1 95.31 189 LYS B O 1
ATOM 3598 N N . LEU B 1 190 ? 9.43 -27.672 0.632 1 96.94 190 LEU B N 1
ATOM 3599 C CA . LEU B 1 190 ? 9.117 -28.375 -0.608 1 96.94 190 LEU B CA 1
ATOM 3600 C C . LEU B 1 190 ? 9.672 -27.609 -1.812 1 96.94 190 LEU B C 1
ATOM 3602 O O . LEU B 1 190 ? 9.695 -28.141 -2.926 1 96.94 190 LEU B O 1
ATOM 3606 N N . ILE B 1 191 ? 10.094 -26.438 -1.586 1 96.75 191 ILE B N 1
ATOM 3607 C CA . ILE B 1 191 ? 10.719 -25.609 -2.607 1 96.75 191 ILE B CA 1
ATOM 3608 C C . ILE B 1 191 ? 12.016 -25.016 -2.062 1 96.75 191 ILE B C 1
ATOM 3610 O O . ILE B 1 191 ? 12.07 -23.828 -1.712 1 96.75 191 ILE B O 1
ATOM 3614 N N . PRO B 1 192 ? 12.992 -25.781 -2.066 1 93.69 192 PRO B N 1
ATOM 3615 C CA . PRO B 1 192 ? 14.227 -25.312 -1.428 1 93.69 192 PRO B CA 1
ATOM 3616 C C . PRO B 1 192 ? 14.898 -24.172 -2.184 1 93.69 192 PRO B C 1
ATOM 3618 O O . PRO B 1 192 ? 15.602 -23.359 -1.583 1 93.69 192 PRO B O 1
ATOM 3621 N N . ASP B 1 193 ? 14.758 -24.188 -3.543 1 97.38 193 ASP B N 1
ATOM 3622 C CA . ASP B 1 193 ? 15.312 -23.094 -4.336 1 97.38 193 ASP B CA 1
ATOM 3623 C C . ASP B 1 193 ? 14.242 -22.469 -5.238 1 97.38 193 ASP B C 1
ATOM 3625 O O . ASP B 1 193 ? 13.938 -23 -6.305 1 97.38 193 ASP B O 1
ATOM 3629 N N . PRO B 1 194 ? 13.727 -21.359 -4.855 1 98.25 194 PRO B N 1
ATOM 3630 C CA . PRO B 1 194 ? 12.656 -20.75 -5.637 1 98.25 194 PRO B CA 1
ATOM 3631 C C . PRO B 1 194 ? 13.148 -20.172 -6.965 1 98.25 194 PRO B C 1
ATOM 3633 O O . PRO B 1 194 ? 12.344 -19.719 -7.785 1 98.25 194 PRO B O 1
ATOM 3636 N N . GLN B 1 195 ? 14.469 -20.25 -7.246 1 98.5 195 GLN B N 1
ATOM 3637 C CA . GLN B 1 195 ? 15.008 -19.766 -8.508 1 98.5 195 GLN B CA 1
ATOM 3638 C C . GLN B 1 195 ? 15.109 -20.891 -9.531 1 98.5 195 GLN B C 1
ATOM 3640 O O . GLN B 1 195 ? 15.641 -20.688 -10.633 1 98.5 195 GLN B O 1
ATOM 3645 N N . LYS B 1 196 ? 14.531 -21.984 -9.25 1 98.06 196 LYS B N 1
ATOM 3646 C CA . LYS B 1 196 ? 14.648 -23.141 -10.141 1 98.06 196 LYS B CA 1
ATOM 3647 C C . LYS B 1 196 ? 13.273 -23.688 -10.516 1 98.06 196 LYS B C 1
ATOM 3649 O O . LYS B 1 196 ? 13.133 -24.875 -10.789 1 98.06 196 LYS B O 1
ATOM 3654 N N . LEU B 1 197 ? 12.32 -22.859 -10.5 1 98.5 197 LEU B N 1
ATOM 3655 C CA . LEU B 1 197 ? 10.961 -23.266 -10.852 1 98.5 197 LEU B CA 1
ATOM 3656 C C . LEU B 1 197 ? 10.609 -22.828 -12.266 1 98.5 197 LEU B C 1
ATOM 3658 O O . LEU B 1 197 ? 11.141 -21.828 -12.758 1 98.5 197 LEU B O 1
ATOM 3662 N N . LYS B 1 198 ? 9.742 -23.578 -12.867 1 97.88 198 LYS B N 1
ATOM 3663 C CA . LYS B 1 198 ? 9.141 -23.188 -14.141 1 97.88 198 LYS B CA 1
ATOM 3664 C C . LYS B 1 198 ? 7.672 -22.812 -13.961 1 97.88 198 LYS B C 1
ATOM 3666 O O . LYS B 1 198 ? 6.984 -23.375 -13.109 1 97.88 198 LYS B O 1
ATOM 3671 N N . TYR B 1 199 ? 7.227 -21.797 -14.695 1 96.75 199 TYR B N 1
ATOM 3672 C CA . TYR B 1 199 ? 5.789 -21.562 -14.641 1 96.75 199 TYR B CA 1
ATOM 3673 C C . TYR B 1 199 ? 5.285 -20.984 -15.953 1 96.75 199 TYR B C 1
ATOM 3675 O O . TYR B 1 199 ? 6.078 -20.609 -16.828 1 96.75 199 TYR B O 1
ATOM 3683 N N . TRP B 1 200 ? 3.984 -21.094 -16.188 1 98.75 200 TRP B N 1
ATOM 3684 C CA . TRP B 1 200 ? 3.311 -20.594 -17.391 1 98.75 200 TRP B CA 1
ATOM 3685 C C . TRP B 1 200 ? 1.97 -19.953 -17.016 1 98.75 200 TRP B C 1
ATOM 3687 O O . TRP B 1 200 ? 1.441 -20.188 -15.93 1 98.75 200 TRP B O 1
ATOM 3697 N N . THR B 1 201 ? 1.492 -19.141 -17.906 1 98.88 201 THR B N 1
ATOM 3698 C CA . THR B 1 201 ? 0.153 -18.562 -17.844 1 98.88 201 THR B CA 1
ATOM 3699 C C . THR B 1 201 ? -0.629 -18.875 -19.125 1 98.88 201 THR B C 1
ATOM 3701 O O . THR B 1 201 ? -0.111 -18.734 -20.219 1 98.88 201 THR B O 1
ATOM 3704 N N . LYS B 1 202 ? -1.81 -19.344 -18.953 1 98.88 202 LYS B N 1
ATOM 3705 C CA . LYS B 1 202 ? -2.715 -19.594 -20.062 1 98.88 202 LYS B CA 1
ATOM 3706 C C . LYS B 1 202 ? -3.963 -18.719 -19.969 1 98.88 202 LYS B C 1
ATOM 3708 O O . LYS B 1 202 ? -4.484 -18.484 -18.875 1 98.88 202 LYS B O 1
ATOM 3713 N N . VAL B 1 203 ? -4.43 -18.297 -21.078 1 98.88 203 VAL B N 1
ATOM 3714 C CA . VAL B 1 203 ? -5.738 -17.656 -21.234 1 98.88 203 VAL B CA 1
ATOM 3715 C C . VAL B 1 203 ? -6.637 -18.547 -22.094 1 98.88 203 VAL B C 1
ATOM 3717 O O . VAL B 1 203 ? -6.336 -18.812 -23.266 1 98.88 203 VAL B O 1
ATOM 3720 N N . ASN B 1 204 ? -7.695 -19.062 -21.484 1 98.69 204 ASN B N 1
ATOM 3721 C CA . ASN B 1 204 ? -8.578 -20.016 -22.156 1 98.69 204 ASN B CA 1
ATOM 3722 C C . ASN B 1 204 ? -7.797 -21.188 -22.734 1 98.69 204 ASN B C 1
ATOM 3724 O O . ASN B 1 204 ? -8.023 -21.578 -23.875 1 98.69 204 ASN B O 1
ATOM 3728 N N . GLY B 1 205 ? -6.844 -21.578 -22.016 1 98.44 205 GLY B N 1
ATOM 3729 C CA . GLY B 1 205 ? -6.098 -22.766 -22.406 1 98.44 205 GLY B CA 1
ATOM 3730 C C . GLY B 1 205 ? -4.914 -22.453 -23.312 1 98.44 205 GLY B C 1
ATOM 3731 O O . GLY B 1 205 ? -4.051 -23.312 -23.531 1 98.44 205 GLY B O 1
ATOM 3732 N N . GLU B 1 206 ? -4.797 -21.297 -23.844 1 98.5 206 GLU B N 1
ATOM 3733 C CA . GLU B 1 206 ? -3.678 -20.906 -24.688 1 98.5 206 GLU B CA 1
ATOM 3734 C C . GLU B 1 206 ? -2.516 -20.375 -23.859 1 98.5 206 GLU B C 1
ATOM 3736 O O . GLU B 1 206 ? -2.676 -19.406 -23.109 1 98.5 206 GLU B O 1
ATOM 3741 N N . LYS B 1 207 ? -1.361 -20.984 -24.047 1 98.56 207 LYS B N 1
ATOM 3742 C CA . LYS B 1 207 ? -0.181 -20.531 -23.312 1 98.56 207 LYS B CA 1
ATOM 3743 C C . LYS B 1 207 ? 0.295 -19.172 -23.812 1 98.56 207 LYS B C 1
ATOM 3745 O O . LYS B 1 207 ? 0.59 -19.016 -25 1 98.56 207 LYS B O 1
ATOM 3750 N N . ARG B 1 208 ? 0.331 -18.25 -22.875 1 98.38 208 ARG B N 1
ATOM 3751 C CA . ARG B 1 208 ? 0.723 -16.891 -23.219 1 98.38 208 ARG B CA 1
ATOM 3752 C C . ARG B 1 208 ? 2.082 -16.547 -22.609 1 98.38 208 ARG B C 1
ATOM 3754 O O . ARG B 1 208 ? 2.822 -15.727 -23.172 1 98.38 208 ARG B O 1
ATOM 3761 N N . GLN B 1 209 ? 2.371 -17.062 -21.484 1 98.44 209 GLN B N 1
ATOM 3762 C CA . GLN B 1 209 ? 3.65 -16.875 -20.797 1 98.44 209 GLN B CA 1
ATOM 3763 C C . GLN B 1 209 ? 4.277 -18.219 -20.453 1 98.44 209 GLN B C 1
ATOM 3765 O O . GLN B 1 209 ? 3.572 -19.172 -20.094 1 98.44 209 GLN B O 1
ATOM 3770 N N . GLU B 1 210 ? 5.531 -18.328 -20.516 1 98.19 210 GLU B N 1
ATOM 3771 C CA . GLU B 1 210 ? 6.336 -19.453 -20.078 1 98.19 210 GLU B CA 1
ATOM 3772 C C . GLU B 1 210 ? 7.75 -19.016 -19.703 1 98.19 210 GLU B C 1
ATOM 3774 O O . GLU B 1 210 ? 8.43 -18.359 -20.5 1 98.19 210 GLU B O 1
ATOM 3779 N N . THR B 1 211 ? 8.148 -19.328 -18.516 1 97.5 211 THR B N 1
ATOM 3780 C CA . THR B 1 211 ? 9.453 -18.844 -18.062 1 97.5 211 THR B CA 1
ATOM 3781 C C . THR B 1 211 ? 9.969 -19.688 -16.891 1 97.5 211 THR B C 1
ATOM 3783 O O . THR B 1 211 ? 9.242 -20.531 -16.375 1 97.5 211 THR B O 1
ATOM 3786 N N . GLY B 1 212 ? 11.227 -19.641 -16.703 1 98.31 212 GLY B N 1
ATOM 3787 C CA . GLY B 1 212 ? 11.82 -20.078 -15.453 1 98.31 212 GLY B CA 1
ATOM 3788 C C . GLY B 1 212 ? 12.047 -18.938 -14.477 1 98.31 212 GLY B C 1
ATOM 3789 O O . GLY B 1 212 ? 12.297 -17.797 -14.883 1 98.31 212 GLY B O 1
ATOM 3790 N N . THR B 1 213 ? 12.031 -19.266 -13.164 1 98.44 213 THR B N 1
ATOM 3791 C CA . THR B 1 213 ? 12.242 -18.25 -12.148 1 98.44 213 THR B CA 1
ATOM 3792 C C . THR B 1 213 ? 13.711 -17.828 -12.094 1 98.44 213 THR B C 1
ATOM 3794 O O . THR B 1 213 ? 14.07 -16.859 -11.414 1 98.44 213 THR B O 1
ATOM 3797 N N . ASP B 1 214 ? 14.539 -18.531 -12.812 1 98.19 214 ASP B N 1
ATOM 3798 C CA . ASP B 1 214 ? 15.945 -18.141 -12.93 1 98.19 214 ASP B CA 1
ATOM 3799 C C . ASP B 1 214 ? 16.094 -16.891 -13.797 1 98.19 214 ASP B C 1
ATOM 3801 O O . ASP B 1 214 ? 17.156 -16.281 -13.844 1 98.19 214 ASP B O 1
ATOM 3805 N N . ASP B 1 215 ? 15.016 -16.5 -14.461 1 97.94 215 ASP B N 1
ATOM 3806 C CA . ASP B 1 215 ? 15.023 -15.281 -15.266 1 97.94 215 ASP B CA 1
ATOM 3807 C C . ASP B 1 215 ? 14.844 -14.047 -14.391 1 97.94 215 ASP B C 1
ATOM 3809 O O . ASP B 1 215 ? 14.945 -12.914 -14.875 1 97.94 215 ASP B O 1
ATOM 3813 N N . MET B 1 216 ? 14.539 -14.195 -13.102 1 98.25 216 MET B N 1
ATOM 3814 C CA . MET B 1 216 ? 14.383 -13.062 -12.195 1 98.25 216 MET B CA 1
ATOM 3815 C C . MET B 1 216 ? 15.664 -12.242 -12.117 1 98.25 216 MET B C 1
ATOM 3817 O O . MET B 1 216 ? 16.766 -12.805 -12.031 1 98.25 216 MET B O 1
ATOM 3821 N N . ILE B 1 217 ? 15.539 -11.023 -12.195 1 98.19 217 ILE B N 1
ATOM 3822 C CA . ILE B 1 217 ? 16.656 -10.094 -12.094 1 98.19 217 ILE B CA 1
ATOM 3823 C C . ILE B 1 217 ? 17.109 -9.992 -10.633 1 98.19 217 ILE B C 1
ATOM 3825 O O . ILE B 1 217 ? 18.297 -10.172 -10.336 1 98.19 217 ILE B O 1
ATOM 3829 N N . PHE B 1 218 ? 16.203 -9.664 -9.734 1 98.69 218 PHE B N 1
ATOM 3830 C CA . PHE B 1 218 ? 16.406 -9.688 -8.289 1 98.69 218 PHE B CA 1
ATOM 3831 C C . PHE B 1 218 ? 15.82 -10.953 -7.68 1 98.69 218 PHE B C 1
ATOM 3833 O O . PHE B 1 218 ? 14.617 -11.203 -7.801 1 98.69 218 PHE B O 1
ATOM 3840 N N . LYS B 1 219 ? 16.656 -11.688 -7.051 1 98.62 219 LYS B N 1
ATOM 3841 C CA . LYS B 1 219 ? 16.234 -12.961 -6.469 1 98.62 219 LYS B CA 1
ATOM 3842 C C . LYS B 1 219 ? 15.352 -12.734 -5.242 1 98.62 219 LYS B C 1
ATOM 3844 O O . LYS B 1 219 ? 15.312 -11.633 -4.695 1 98.62 219 LYS B O 1
ATOM 3849 N N . VAL B 1 220 ? 14.695 -13.789 -4.82 1 98.69 220 VAL B N 1
ATOM 3850 C CA . VAL B 1 220 ? 13.75 -13.75 -3.713 1 98.69 220 VAL B CA 1
ATOM 3851 C C . VAL B 1 220 ? 14.422 -13.156 -2.477 1 98.69 220 VAL B C 1
ATOM 3853 O O . VAL B 1 220 ? 13.859 -12.281 -1.814 1 98.69 220 VAL B O 1
ATOM 3856 N N . GLY B 1 221 ? 15.594 -13.625 -2.158 1 98.62 221 GLY B N 1
ATOM 3857 C CA . GLY B 1 221 ? 16.312 -13.102 -1.005 1 98.62 221 GLY B CA 1
ATOM 3858 C C . GLY B 1 221 ? 16.594 -11.617 -1.099 1 98.62 221 GLY B C 1
ATOM 3859 O O . GLY B 1 221 ? 16.406 -10.883 -0.124 1 98.62 221 GLY B O 1
ATOM 3860 N N . GLU B 1 222 ? 17.031 -11.141 -2.309 1 98.81 222 GLU B N 1
ATOM 3861 C CA . GLU B 1 222 ? 17.312 -9.727 -2.531 1 98.81 222 GLU B CA 1
ATOM 3862 C C . GLU B 1 222 ? 16.047 -8.883 -2.398 1 98.81 222 GLU B C 1
ATOM 3864 O O . GLU B 1 222 ? 16.094 -7.77 -1.866 1 98.81 222 GLU B O 1
ATOM 3869 N N . VAL B 1 223 ? 14.961 -9.422 -2.904 1 98.88 223 VAL B N 1
ATOM 3870 C CA . VAL B 1 223 ? 13.68 -8.727 -2.814 1 98.88 223 VAL B CA 1
ATOM 3871 C C . VAL B 1 223 ? 13.297 -8.539 -1.35 1 98.88 223 VAL B C 1
ATOM 3873 O O . VAL B 1 223 ? 12.945 -7.434 -0.933 1 98.88 223 VAL B O 1
ATOM 3876 N N . LEU B 1 224 ? 13.406 -9.586 -0.535 1 98.81 224 LEU B N 1
ATOM 3877 C CA . LEU B 1 224 ? 13.023 -9.5 0.871 1 98.81 224 LEU B CA 1
ATOM 3878 C C . LEU B 1 224 ? 13.953 -8.555 1.625 1 98.81 224 LEU B C 1
ATOM 3880 O O . LEU B 1 224 ? 13.5 -7.801 2.496 1 98.81 224 LEU B O 1
ATOM 3884 N N . GLU B 1 225 ? 15.219 -8.641 1.281 1 98.81 225 GLU B N 1
ATOM 3885 C CA . GLU B 1 225 ? 16.172 -7.723 1.903 1 98.81 225 GLU B CA 1
ATOM 3886 C C . GLU B 1 225 ? 15.82 -6.27 1.597 1 98.81 225 GLU B C 1
ATOM 3888 O O . GLU B 1 225 ? 15.797 -5.426 2.498 1 98.81 225 GLU B O 1
ATOM 3893 N N . HIS B 1 226 ? 15.516 -5.996 0.386 1 98.88 226 HIS B N 1
ATOM 3894 C CA . HIS B 1 226 ? 15.164 -4.641 -0.032 1 98.88 226 HIS B CA 1
ATOM 3895 C C . HIS B 1 226 ? 13.883 -4.172 0.642 1 98.88 226 HIS B C 1
ATOM 3897 O O . HIS B 1 226 ? 13.836 -3.078 1.207 1 98.88 226 HIS B O 1
ATOM 3903 N N . LEU B 1 227 ? 12.875 -4.996 0.646 1 98.88 227 LEU B N 1
ATOM 3904 C CA . LEU B 1 227 ? 11.562 -4.629 1.153 1 98.88 227 LEU B CA 1
ATOM 3905 C C . LEU B 1 227 ? 11.594 -4.434 2.666 1 98.88 227 LEU B C 1
ATOM 3907 O O . LEU B 1 227 ? 10.828 -3.633 3.209 1 98.88 227 LEU B O 1
ATOM 3911 N N . SER B 1 228 ? 12.469 -5.117 3.354 1 98.88 228 SER B N 1
ATOM 3912 C CA . SER B 1 228 ? 12.484 -5.086 4.812 1 98.88 228 SER B CA 1
ATOM 3913 C C . SER B 1 228 ? 13.461 -4.039 5.336 1 98.88 228 SER B C 1
ATOM 3915 O O . SER B 1 228 ? 13.57 -3.836 6.547 1 98.88 228 SER B O 1
ATOM 3917 N N . ARG B 1 229 ? 14.234 -3.426 4.422 1 98.69 229 ARG B N 1
ATOM 3918 C CA . ARG B 1 229 ? 15.188 -2.404 4.836 1 98.69 229 ARG B CA 1
ATOM 3919 C C . ARG B 1 229 ? 14.477 -1.227 5.496 1 98.69 229 ARG B C 1
ATOM 3921 O O . ARG B 1 229 ? 13.766 -0.472 4.828 1 98.69 229 ARG B O 1
ATOM 3928 N N . GLY B 1 230 ? 14.617 -1.064 6.836 1 98.69 230 GLY B N 1
ATOM 3929 C CA . GLY B 1 230 ? 14.016 0.034 7.574 1 98.69 230 GLY B CA 1
ATOM 3930 C C . GLY B 1 230 ? 12.5 -0.025 7.594 1 98.69 230 GLY B C 1
ATOM 3931 O O . GLY B 1 230 ? 11.844 0.926 8.023 1 98.69 230 GLY B O 1
ATOM 3932 N N . THR B 1 231 ? 11.93 -1.056 7.066 1 98.75 231 THR B N 1
ATOM 3933 C CA . THR B 1 231 ? 10.477 -1.208 6.949 1 98.75 231 THR B CA 1
ATOM 3934 C C . THR B 1 231 ? 10.023 -2.527 7.562 1 98.75 231 THR B C 1
ATOM 3936 O O . THR B 1 231 ? 10.57 -3.586 7.254 1 98.75 231 THR B O 1
ATOM 3939 N N . THR B 1 232 ? 9.016 -2.467 8.398 1 98.81 232 THR B N 1
ATOM 3940 C CA . THR B 1 232 ? 8.477 -3.674 9.016 1 98.81 232 THR B CA 1
ATOM 3941 C C . THR B 1 232 ? 7.562 -4.414 8.047 1 98.81 232 THR B C 1
ATOM 3943 O O . THR B 1 232 ? 6.605 -3.836 7.527 1 98.81 232 THR B O 1
ATOM 3946 N N . LEU B 1 233 ? 7.895 -5.621 7.754 1 98.69 233 LEU B N 1
ATOM 3947 C CA . LEU B 1 233 ? 6.984 -6.527 7.066 1 98.69 233 LEU B CA 1
ATOM 3948 C C . LEU B 1 233 ? 6.184 -7.355 8.07 1 98.69 233 LEU B C 1
ATOM 3950 O O . LEU B 1 233 ? 6.758 -8.039 8.914 1 98.69 233 LEU B O 1
ATOM 3954 N N . ARG B 1 234 ? 4.914 -7.312 7.977 1 98.44 234 ARG B N 1
ATOM 3955 C CA . ARG B 1 234 ? 4.051 -8.016 8.914 1 98.44 234 ARG B CA 1
ATOM 3956 C C . ARG B 1 234 ? 3.783 -9.445 8.445 1 98.44 234 ARG B C 1
ATOM 3958 O O . ARG B 1 234 ? 3.742 -9.711 7.242 1 98.44 234 ARG B O 1
ATOM 3965 N N . ALA B 1 235 ? 3.553 -10.336 9.422 1 98.38 235 ALA B N 1
ATOM 3966 C CA . ALA B 1 235 ? 3.105 -11.688 9.086 1 98.38 235 ALA B CA 1
ATOM 3967 C C . ALA B 1 235 ? 1.879 -11.648 8.18 1 98.38 235 ALA B C 1
ATOM 3969 O O . ALA B 1 235 ? 0.947 -10.883 8.414 1 98.38 235 ALA B O 1
ATOM 3970 N N . GLY B 1 236 ? 1.968 -12.453 7.105 1 98.38 236 GLY B N 1
ATOM 3971 C CA . GLY B 1 236 ? 0.841 -12.523 6.188 1 98.38 236 GLY B CA 1
ATOM 3972 C C . GLY B 1 236 ? 0.98 -11.594 5 1 98.38 236 GLY B C 1
ATOM 3973 O O . GLY B 1 236 ? 0.161 -11.625 4.078 1 98.38 236 GLY B O 1
ATOM 3974 N N . THR B 1 237 ? 2.039 -10.742 5.016 1 98.75 237 THR B N 1
ATOM 3975 C CA . THR B 1 237 ? 2.277 -9.891 3.855 1 98.75 237 THR B CA 1
ATOM 3976 C C . THR B 1 237 ? 2.502 -10.734 2.604 1 98.75 237 THR B C 1
ATOM 3978 O O . THR B 1 237 ? 3.209 -11.742 2.645 1 98.75 237 THR B O 1
ATOM 3981 N N . VAL B 1 238 ? 1.831 -10.352 1.556 1 98.94 238 VAL B N 1
ATOM 3982 C CA . VAL B 1 238 ? 1.97 -11.008 0.26 1 98.94 238 VAL B CA 1
ATOM 3983 C C . VAL B 1 238 ? 2.955 -10.227 -0.61 1 98.94 238 VAL B C 1
ATOM 3985 O O . VAL B 1 238 ? 2.914 -9 -0.658 1 98.94 238 VAL B O 1
ATOM 3988 N N . ILE B 1 239 ? 3.863 -10.953 -1.267 1 98.94 239 ILE B N 1
ATOM 3989 C CA . ILE B 1 239 ? 4.855 -10.32 -2.129 1 98.94 239 ILE B CA 1
ATOM 3990 C C . ILE B 1 239 ? 4.82 -10.961 -3.514 1 98.94 239 ILE B C 1
ATOM 3992 O O . ILE B 1 239 ? 5.125 -12.148 -3.664 1 98.94 239 ILE B O 1
ATOM 3996 N N . LEU B 1 240 ? 4.383 -10.195 -4.5 1 98.94 240 LEU B N 1
ATOM 3997 C CA . LEU B 1 240 ? 4.441 -10.625 -5.891 1 98.94 240 LEU B CA 1
ATOM 3998 C C . LEU B 1 240 ? 5.805 -10.312 -6.5 1 98.94 240 LEU B C 1
ATOM 4000 O O . LEU B 1 240 ? 6.289 -9.188 -6.398 1 98.94 240 LEU B O 1
ATOM 4004 N N . THR B 1 241 ? 6.398 -11.242 -7.215 1 98.81 241 THR B N 1
ATOM 4005 C CA . THR B 1 241 ? 7.82 -11.133 -7.523 1 98.81 241 THR B CA 1
ATOM 4006 C C . THR B 1 241 ? 8.023 -10.664 -8.961 1 98.81 241 THR B C 1
ATOM 4008 O O . THR B 1 241 ? 9.148 -10.672 -9.469 1 98.81 241 THR B O 1
ATOM 4011 N N . GLY B 1 242 ? 6.957 -10.297 -9.633 1 98.31 242 GLY B N 1
ATOM 4012 C CA . GLY B 1 242 ? 7.09 -9.836 -11 1 98.31 242 GLY B CA 1
ATOM 4013 C C . GLY B 1 242 ? 6.523 -10.805 -12.023 1 98.31 242 GLY B C 1
ATOM 4014 O O . GLY B 1 242 ? 6.32 -11.984 -11.719 1 98.31 242 GLY B O 1
ATOM 4015 N N . THR B 1 243 ? 6.258 -10.305 -13.195 1 98.38 243 THR B N 1
ATOM 4016 C CA . THR B 1 243 ? 5.711 -11.102 -14.281 1 98.38 243 THR B CA 1
ATOM 4017 C C . THR B 1 243 ? 6.738 -11.289 -15.391 1 98.38 243 THR B C 1
ATOM 4019 O O . THR B 1 243 ? 7.57 -10.406 -15.625 1 98.38 243 THR B O 1
ATOM 4022 N N . PRO B 1 244 ? 6.727 -12.398 -16.062 1 97.94 244 PRO B N 1
ATOM 4023 C CA . PRO B 1 244 ? 7.602 -12.609 -17.219 1 97.94 244 PRO B CA 1
ATOM 4024 C C . PRO B 1 244 ? 7.023 -12.031 -18.5 1 97.94 244 PRO B C 1
ATOM 4026 O O . PRO B 1 244 ? 5.953 -11.414 -18.484 1 97.94 244 PRO B O 1
ATOM 4029 N N . SER B 1 245 ? 7.801 -12.164 -19.578 1 97.31 245 SER B N 1
ATOM 4030 C CA . SER B 1 245 ? 7.328 -11.742 -20.891 1 97.31 245 SER B CA 1
ATOM 4031 C C . SER B 1 245 ? 6.082 -12.523 -21.312 1 97.31 245 SER B C 1
ATOM 4033 O O . SER B 1 245 ? 5.781 -13.57 -20.734 1 97.31 245 SER B O 1
ATOM 4035 N N . GLY B 1 246 ? 5.312 -11.953 -22.234 1 97.69 246 GLY B N 1
ATOM 4036 C CA . GLY B 1 246 ? 4.156 -12.641 -22.781 1 97.69 246 GLY B CA 1
ATOM 4037 C C . GLY B 1 246 ? 2.836 -12.039 -22.328 1 97.69 246 GLY B C 1
ATOM 4038 O O . GLY B 1 246 ? 1.779 -12.648 -22.516 1 97.69 246 GLY B O 1
ATOM 4039 N N . VAL B 1 247 ? 2.861 -10.922 -21.734 1 97.94 247 VAL B N 1
ATOM 4040 C CA . VAL B 1 247 ? 1.624 -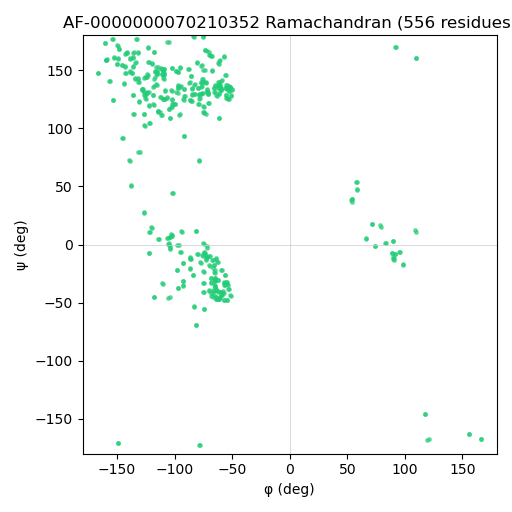10.242 -21.359 1 97.94 247 VAL B CA 1
ATOM 4041 C C . VAL B 1 247 ? 0.882 -9.789 -22.625 1 97.94 247 VAL B C 1
ATOM 4043 O O . VAL B 1 247 ? 1.48 -9.664 -23.688 1 97.94 247 VAL B O 1
ATOM 4046 N N . GLY B 1 248 ? -0.359 -9.5 -22.484 1 98.19 248 GLY B N 1
ATOM 4047 C CA . GLY B 1 248 ? -1.201 -9.141 -23.609 1 98.19 248 GLY B CA 1
ATOM 4048 C C . GLY B 1 248 ? -0.793 -7.836 -24.266 1 98.19 248 GLY B C 1
ATOM 4049 O O . GLY B 1 248 ? -0.942 -7.676 -25.484 1 98.19 248 GLY B O 1
ATOM 4050 N N . LEU B 1 249 ? -0.328 -6.914 -23.562 1 97.56 249 LEU B N 1
ATOM 4051 C CA . LEU B 1 249 ? 0.063 -5.59 -24.031 1 97.56 249 LEU B CA 1
ATOM 4052 C C . LEU B 1 249 ? 1.073 -5.691 -25.172 1 97.56 249 LEU B C 1
ATOM 4054 O O . LEU B 1 249 ? 1.05 -4.883 -26.109 1 97.56 249 LEU B O 1
ATOM 4058 N N . PHE B 1 250 ? 1.953 -6.691 -25.172 1 96.12 250 PHE B N 1
ATOM 4059 C CA . PHE B 1 250 ? 3.066 -6.727 -26.109 1 96.12 250 PHE B CA 1
ATOM 4060 C C . PHE B 1 250 ? 2.83 -7.773 -27.188 1 96.12 250 PHE B C 1
ATOM 4062 O O . PHE B 1 250 ? 3.723 -8.062 -28 1 96.12 250 PHE B O 1
ATOM 4069 N N . MET B 1 251 ? 1.67 -8.359 -27.156 1 96.12 251 MET B N 1
ATOM 4070 C CA . MET B 1 251 ? 1.272 -9.25 -28.234 1 96.12 251 MET B CA 1
ATOM 4071 C C . MET B 1 251 ? 0.759 -8.453 -29.438 1 96.12 251 MET B C 1
ATOM 4073 O O . MET B 1 251 ? 0.323 -7.312 -29.281 1 96.12 251 MET B O 1
ATOM 4077 N N . GLU B 1 252 ? 0.85 -9.109 -30.547 1 95.56 252 GLU B N 1
ATOM 4078 C CA . GLU B 1 252 ? 0.256 -8.586 -31.781 1 95.56 252 GLU B CA 1
ATOM 4079 C C . GLU B 1 252 ? -0.585 -9.648 -32.469 1 95.56 252 GLU B C 1
ATOM 4081 O O . GLU B 1 252 ? -0.052 -10.648 -32.969 1 95.56 252 GLU B O 1
ATOM 4086 N N . PRO B 1 253 ? -1.869 -9.453 -32.75 1 96.88 253 PRO B N 1
ATOM 4087 C CA . PRO B 1 253 ? -2.627 -8.359 -32.156 1 96.88 253 PRO B CA 1
ATOM 4088 C C . PRO B 1 253 ? -2.602 -8.422 -30.609 1 96.88 253 PRO B C 1
ATOM 4090 O O . PRO B 1 253 ? -2.275 -9.461 -30.047 1 96.88 253 PRO B O 1
ATOM 4093 N N . LYS B 1 254 ? -2.936 -7.273 -29.922 1 97.88 254 LYS B N 1
ATOM 4094 C CA . LYS B 1 254 ? -2.965 -7.223 -28.453 1 97.88 254 LYS B CA 1
ATOM 4095 C C . LYS B 1 254 ? -3.822 -8.344 -27.875 1 97.88 254 LYS B C 1
ATOM 4097 O O . LYS B 1 254 ? -4.895 -8.648 -28.406 1 97.88 254 LYS B O 1
ATOM 4102 N N . GLY B 1 255 ? -3.285 -8.969 -26.828 1 98.38 255 GLY B N 1
ATOM 4103 C CA . GLY B 1 255 ? -3.967 -10.094 -26.219 1 98.38 255 GLY B CA 1
ATOM 4104 C C . GLY B 1 255 ? -4.676 -9.734 -24.938 1 98.38 255 GLY B C 1
ATOM 4105 O O . GLY B 1 255 ? -4.559 -10.453 -23.938 1 98.38 255 GLY B O 1
ATOM 4106 N N . PHE B 1 256 ? -5.391 -8.617 -24.906 1 98.88 256 PHE B N 1
ATOM 4107 C CA . PHE B 1 256 ? -6.102 -8.18 -23.703 1 98.88 256 PHE B CA 1
ATOM 4108 C C . PHE B 1 256 ? -7.246 -9.133 -23.375 1 98.88 256 PHE B C 1
ATOM 4110 O O . PHE B 1 256 ? -7.832 -9.742 -24.281 1 98.88 256 PHE B O 1
ATOM 4117 N N . LEU B 1 257 ? -7.52 -9.219 -22.125 1 98.94 257 LEU B N 1
ATOM 4118 C CA . LEU B 1 257 ? -8.555 -10.117 -21.641 1 98.94 257 LEU B CA 1
ATOM 4119 C C . LEU B 1 257 ? -9.945 -9.555 -21.938 1 98.94 257 LEU B C 1
ATOM 4121 O O . LEU B 1 257 ? -10.141 -8.336 -21.953 1 98.94 257 LEU B O 1
ATOM 4125 N N . LYS B 1 258 ? -10.836 -10.5 -22.109 1 98.81 258 LYS B N 1
ATOM 4126 C CA . LYS B 1 258 ? -12.234 -10.18 -22.375 1 98.81 258 LYS B CA 1
ATOM 4127 C C . LYS B 1 258 ? -13.156 -10.82 -21.328 1 98.81 258 LYS B C 1
ATOM 4129 O O . LYS B 1 258 ? -12.703 -11.609 -20.5 1 98.81 258 LYS B O 1
ATOM 4134 N N . ASP B 1 259 ? -14.422 -10.352 -21.422 1 98.88 259 ASP B N 1
ATOM 4135 C CA . ASP B 1 259 ? -15.414 -10.938 -20.531 1 98.88 259 ASP B CA 1
ATOM 4136 C C . ASP B 1 259 ? -15.469 -12.453 -20.688 1 98.88 259 ASP B C 1
ATOM 4138 O O . ASP B 1 259 ? -15.539 -12.961 -21.812 1 98.88 259 ASP B O 1
ATOM 4142 N N . GLY B 1 260 ? -15.375 -13.141 -19.547 1 98.88 260 GLY B N 1
ATOM 4143 C CA . GLY B 1 260 ? -15.516 -14.586 -19.547 1 98.88 260 GLY B CA 1
ATOM 4144 C C . GLY B 1 260 ? -14.195 -15.312 -19.719 1 98.88 260 GLY B C 1
ATOM 4145 O O . GLY B 1 260 ? -14.125 -16.531 -19.531 1 98.88 260 GLY B O 1
ATOM 4146 N N . ASP B 1 261 ? -13.117 -14.578 -20.078 1 98.94 261 ASP B N 1
ATOM 4147 C CA . ASP B 1 261 ? -11.82 -15.227 -20.234 1 98.94 261 ASP B CA 1
ATOM 4148 C C . ASP B 1 261 ? -11.359 -15.859 -18.922 1 98.94 261 ASP B C 1
ATOM 4150 O O . ASP B 1 261 ? -11.539 -15.273 -17.859 1 98.94 261 ASP B O 1
ATOM 4154 N N . GLU B 1 262 ? -10.844 -17.031 -19 1 98.88 262 GLU B N 1
ATOM 4155 C CA . GLU B 1 262 ? -10.242 -17.719 -17.859 1 98.88 262 GLU B CA 1
ATOM 4156 C C . GLU B 1 262 ? -8.719 -17.656 -17.922 1 98.88 262 GLU B C 1
ATOM 4158 O O . GLU B 1 262 ? -8.117 -17.984 -18.953 1 98.88 262 GLU B O 1
ATOM 4163 N N . VAL B 1 263 ? -8.125 -17.172 -16.875 1 98.94 263 VAL B N 1
ATOM 4164 C CA . VAL B 1 263 ? -6.672 -17.109 -16.766 1 98.94 263 VAL B CA 1
ATOM 4165 C C . VAL B 1 263 ? -6.184 -18.172 -15.781 1 98.94 263 VAL B C 1
ATOM 4167 O O . VAL B 1 263 ? -6.688 -18.266 -14.664 1 98.94 263 VAL B O 1
ATOM 4170 N N . GLU B 1 264 ? -5.277 -18.984 -16.188 1 98.94 264 GLU B N 1
ATOM 4171 C CA . GLU B 1 264 ? -4.633 -20 -15.352 1 98.94 264 GLU B CA 1
ATOM 4172 C C . GLU B 1 264 ? -3.131 -19.75 -15.25 1 98.94 264 GLU B C 1
ATOM 4174 O O . GLU B 1 264 ? -2.439 -19.688 -16.266 1 98.94 264 GLU B O 1
ATOM 4179 N N . VAL B 1 265 ? -2.629 -19.562 -14.109 1 98.94 265 VAL B N 1
ATOM 4180 C CA . VAL B 1 265 ? -1.2 -19.438 -13.844 1 98.94 265 VAL B CA 1
ATOM 4181 C C . VAL B 1 265 ? -0.701 -20.656 -13.078 1 98.94 265 VAL B C 1
ATOM 4183 O O . VAL B 1 265 ? -1.224 -20.984 -12.008 1 98.94 265 VAL B O 1
ATOM 4186 N N . TYR B 1 266 ? 0.26 -21.266 -13.609 1 98.75 266 TYR B N 1
ATOM 4187 C CA . TYR B 1 266 ? 0.845 -22.469 -13.008 1 98.75 266 TYR B CA 1
ATOM 4188 C C . TYR B 1 266 ? 2.293 -22.219 -12.602 1 98.75 266 TYR B C 1
ATOM 4190 O O . TYR B 1 266 ? 3.049 -21.578 -13.336 1 98.75 266 TYR B O 1
ATOM 4198 N N . VAL B 1 267 ? 2.684 -22.688 -11.453 1 98.56 267 VAL B N 1
ATOM 4199 C CA . VAL B 1 267 ? 4.07 -22.719 -11.008 1 98.56 267 VAL B CA 1
ATOM 4200 C C . VAL B 1 267 ? 4.441 -24.125 -10.539 1 98.56 267 VAL B C 1
ATOM 4202 O O . VAL B 1 267 ? 3.713 -24.734 -9.75 1 98.56 267 VAL B O 1
ATOM 4205 N N . GLU B 1 268 ? 5.574 -24.562 -10.977 1 97.88 268 GLU B N 1
ATOM 4206 C CA . GLU B 1 268 ? 6.09 -25.891 -10.633 1 97.88 268 GLU B CA 1
ATOM 4207 C C . GLU B 1 268 ? 6.164 -26.062 -9.117 1 97.88 268 GLU B C 1
ATOM 4209 O O . GLU B 1 268 ? 6.758 -25.25 -8.414 1 97.88 268 GLU B O 1
ATOM 4214 N N . GLY B 1 269 ? 5.527 -27.141 -8.656 1 97.12 269 GLY B N 1
ATOM 4215 C CA . GLY B 1 269 ? 5.59 -27.453 -7.242 1 97.12 269 GLY B CA 1
ATOM 4216 C C . GLY B 1 269 ? 4.457 -26.844 -6.438 1 97.12 269 GLY B C 1
ATOM 4217 O O . GLY B 1 269 ? 4.227 -27.234 -5.289 1 97.12 269 GLY B O 1
ATOM 4218 N N . ILE B 1 270 ? 3.635 -25.984 -7.023 1 98.31 270 ILE B N 1
ATOM 4219 C CA . ILE B 1 270 ? 2.572 -25.297 -6.289 1 98.31 270 ILE B CA 1
ATOM 4220 C C . ILE B 1 270 ? 1.215 -25.688 -6.875 1 98.31 270 ILE B C 1
ATOM 4222 O O . ILE B 1 270 ? 0.305 -26.078 -6.145 1 98.31 270 ILE B O 1
ATOM 4226 N N . GLY B 1 271 ? 1.073 -25.703 -8.125 1 97.94 271 GLY B N 1
ATOM 4227 C CA . GLY B 1 271 ? -0.185 -25.891 -8.828 1 97.94 271 GLY B CA 1
ATOM 4228 C C . GLY B 1 271 ? -0.58 -24.688 -9.672 1 97.94 271 GLY B C 1
ATOM 4229 O O . GLY B 1 271 ? 0.274 -24.047 -10.289 1 97.94 271 GLY B O 1
ATOM 4230 N N . SER B 1 272 ? -1.906 -24.453 -9.742 1 98.19 272 SER B N 1
ATOM 4231 C CA . SER B 1 272 ? -2.369 -23.359 -10.578 1 98.19 272 SER B CA 1
ATOM 4232 C C . SER B 1 272 ? -3.418 -22.516 -9.859 1 98.19 272 SER B C 1
ATOM 4234 O O . SER B 1 272 ? -4.207 -23.047 -9.07 1 98.19 272 SER B O 1
ATOM 4236 N N . ILE B 1 273 ? -3.389 -21.281 -10.055 1 98.69 273 ILE B N 1
ATOM 4237 C CA . ILE B 1 273 ? -4.523 -20.422 -9.742 1 98.69 273 ILE B CA 1
ATOM 4238 C C . ILE B 1 273 ? -5.34 -20.172 -11.008 1 98.69 273 ILE B C 1
ATOM 4240 O O . ILE B 1 273 ? -4.777 -19.906 -12.07 1 98.69 273 ILE B O 1
ATOM 4244 N N . VAL B 1 274 ? -6.621 -20.359 -10.914 1 98.81 274 VAL B N 1
ATOM 4245 C CA . VAL B 1 274 ? -7.535 -20.234 -12.047 1 98.81 274 VAL B CA 1
ATOM 4246 C C . VAL B 1 274 ? -8.648 -19.234 -11.703 1 98.81 274 VAL B C 1
ATOM 4248 O O . VAL B 1 274 ? -9.336 -19.391 -10.688 1 98.81 274 VAL B O 1
ATOM 4251 N N . ASN B 1 275 ? -8.82 -18.234 -12.531 1 98.94 275 ASN B N 1
ATOM 4252 C CA . ASN B 1 275 ? -9.891 -17.281 -12.312 1 98.94 275 ASN B CA 1
ATOM 4253 C C . ASN B 1 275 ? -10.523 -16.828 -13.633 1 98.94 275 ASN B C 1
ATOM 4255 O O . ASN B 1 275 ? -9.844 -16.766 -14.656 1 98.94 275 ASN B O 1
ATOM 4259 N N . LYS B 1 276 ? -11.742 -16.562 -13.562 1 98.88 276 LYS B N 1
ATOM 4260 C CA . LYS B 1 276 ? -12.5 -16.031 -14.695 1 98.88 276 LYS B CA 1
ATOM 4261 C C . LYS B 1 276 ? -12.734 -14.523 -14.539 1 98.88 276 LYS B C 1
ATOM 4263 O O . LYS B 1 276 ? -13.055 -14.055 -13.445 1 98.88 276 LYS B O 1
ATOM 4268 N N . MET B 1 277 ? -12.469 -13.789 -15.609 1 98.94 277 MET B N 1
ATOM 4269 C CA . MET B 1 277 ? -12.789 -12.359 -15.617 1 98.94 277 MET B CA 1
ATOM 4270 C C . MET B 1 277 ? -14.281 -12.141 -15.844 1 98.94 277 MET B C 1
ATOM 4272 O O . MET B 1 277 ? -14.867 -12.703 -16.766 1 98.94 277 MET B O 1
ATOM 4276 N N . LYS B 1 278 ? -14.828 -11.391 -15.031 1 98.88 278 LYS B N 1
ATOM 4277 C CA . LYS B 1 278 ? -16.25 -11.062 -15.164 1 98.88 278 LYS B CA 1
ATOM 4278 C C . LYS B 1 278 ? -16.453 -9.555 -15.289 1 98.88 278 LYS B C 1
ATOM 4280 O O . LYS B 1 278 ? -16.344 -8.82 -14.305 1 98.88 278 LYS B O 1
ATOM 4285 N N . PHE B 1 279 ? -16.734 -9.102 -16.5 1 98.75 279 PHE B N 1
ATOM 4286 C CA . PHE B 1 279 ? -16.969 -7.684 -16.75 1 98.75 279 PHE B CA 1
ATOM 4287 C C . PHE B 1 279 ? -18.297 -7.238 -16.156 1 98.75 279 PHE B C 1
ATOM 4289 O O . PHE B 1 279 ? -19.328 -7.895 -16.344 1 98.75 279 PHE B O 1
ATOM 4296 N N . GLU B 1 280 ? -18.266 -6.141 -15.414 1 97.62 280 GLU B N 1
ATOM 4297 C CA . GLU B 1 280 ? -19.453 -5.582 -14.805 1 97.62 280 GLU B CA 1
ATOM 4298 C C . GLU B 1 280 ? -20.25 -4.73 -15.797 1 97.62 280 GLU B C 1
ATOM 4300 O O . GLU B 1 280 ? -19.656 -4.16 -16.719 1 97.62 280 GLU B O 1
#

Organism: Alternaria alternata (NCBI:txid5599)

InterPro domains:
  IPR011234 Fumarylacetoacetase-like, C-terminal [PF01557] (69-276)
  IPR036663 Fumarylacetoacetase-like, C-terminal domain superfamily [G3DSA:3.90.850.10] (65-279)
  IPR036663 Fumarylacetoacetase-like, C-terminal domain superfamily [SSF56529] (56-276)

pLDDT: mean 97.43, std 3.41, range [58.62, 98.94]

Radius of gyration: 23.54 Å; Cα contacts (8 Å, |Δi|>4): 1652; chains: 2; bounding box: 45×64×66 Å

Sequence (560 aa):
MSAFERLIRFEDKDGKTVYGNLEKEVPTKEIEGSSVEVLEGDVKSGFKKTGQKTTVGKLLCPLPTTNIILCVGLNYRRHAEECNLQIPSNPAIFTKPSDALAGPLEDIPIHPSCQSQLDYEGELTLVVSKDCKNIAAKDYADYLLGYTISNDVSARNYQLPASVSGGQFGYAKSFDKFAPVGPCIVSPKLIPDPQKLKYWTKVNGEKRQETGTDDMIFKVGEVLEHLSRGTTLRAGTVILTGTPSGVGLFMEPKGFLKDGDEVEVYVEGIGSIVNKMKFEMSAFERLIRFEDKDGKTVYGNLEKEVPTKEIEGSSVEVLEGDVKSGFKKTGQKTTVGKLLCPLPTTNIILCVGLNYRRHAEECNLQIPSNPAIFTKPSDALAGPLEDIPIHPSCQSQLDYEGELTLVVSKDCKNIAAKDYADYLLGYTISNDVSARNYQLPASVSGGQFGYAKSFDKFAPVGPCIVSPKLIPDPQKLKYWTKVNGEKRQETGTDDMIFKVGEVLEHLSRGTTLRAGTVILTGTPSGVGLFMEPKGFLKDGDEVEVYVEGIGSIVNKMKFE